Protein AF-A0A803MTD1-F1 (afdb_monomer_lite)

Secondary structure (DSSP, 8-state):
-HHHH-HHHHHHHHHHHHHHHTTT--EEEEE----SS-TTS-----HHHH-EEEES-------TT-EEE-S--S------TT-TTHHHHH-TTT-TT------TTPBPP--S-TT-S--B--HHHHHHHHTS--TTS--HHHHTTHHHHHHHHHHHHHHHHHHHHHHHHTGGG-EEEEHHHHHHS-TT---TT-SPPP-PPPTTSTTSHHHHHHHHHHHHHSS-----HHHHHHHHHT--S---SSEEEEE---STT--EEEE-TTS-HHHHHT-TTTT--HHHHHHHHHHH-HHHHTS-TTTHHHHEEEE-SSS-EEEE-SSS-EEEEEPP--GGGTHHHHHHHHTTT--S-SSHHHHTEETTEEPSSHHHHHHHTTSS--TT-TT--S-S-HHHHHHHHHHHHSTTHHHHHHHHHT-TT----HHHHHHHHHHHHHHHHHHTT--GGGSTTSPPPPTTTS-----HHHHHTT---HHHHHHHHHHHHTT--HHHHHHHHHHHHHHHTT----------TTSSHHHHHHHHHHHHHHH-

Foldseek 3Di:
DLCVQALVSVQVVVQVVCCVVPVNQKKKKKADQDDPDDLVPPDRPDNVNGIDIDGDDDDPPDDVAIDMDIDCPVDDDDHDCQGQQNCCVVCVQLVVNSGGQHHPPAFDDDDPPPDDPDGHDALLNRVLVLCDDDPPDDCSLVPVVVNVLVCLVSSLVVNVVVVVVCCVVQVQQWDKFFQVVLVPPDPPPQAPPPPDDDPDDPLVPPPDPVVVVVVVVVVVVVVVPDDGSVNSSCVSNPHDPDDDVVAEDEADDDDVSGDMFTGHNPDGSVVSNVDDCPCQHPVSQLLVVLVPDPVSQADFQQQLQQQWDFDPPDDTHIDGDPDGGYGYDYDDDFLVVPLVNLLSVLSLPHGSHNDPQSSLQDPNDGDPGSVVSCVVVVQDDDDPPPPDRDSLCVQVVCVSCLCVLLVCVQVVVCVVVVPPPDDDDPVRSSLLSLLVVQVVQVVVVHGCVVRPPHDHHDPVNNPDDDDVVVVVVQPDDLVVLVVVLVVLLVVDDPVLVVVLCVVVVCVVVVVDDDDDDDDDPPPCSVSSVSNNSSVVNNVD

pLDDT: mean 71.79, std 15.43, range [35.31, 95.94]

Organism: Chenopodium quinoa (NCBI:txid63459)

Sequence (540 aa):
MFDEYNPLAQAFRVARNRFESNNQEAVKLRLIGGRETDGRTYNLPTASEVAALIIGDVGSSVGESDIIVETKSGQLQRLNELHPSYLPLQYPLLFPYGEDGYRLGIQLRDSTSINRKRKKLTMREFFAFRIHEREDEVFTILWSRKLFQQLCVDGFTMIESERMCYIRTHQKQLRVDKYKNLKEVPRQNTNSSSTGKPMILPSSFTGCARYNAETYKDAMAICKWYISPCEAVWRILGYDIHYRTPSVERLSFHLPDEQSIVFEDDEPLEDVMNKSGINSSIFLKWIDCNKKSHKARNLTYCEFPTEFVWHKKGRKEWRERDQRYSIGRIYYVSPGSGELYYLSSLLNIVKGPTCYEDIRTVNGVLYSAFKEACYALGLLEDDKEYIDGSMSRPEFVYEQIWKFLADDVLFRQRSILQITDLMLSEEQLKDHTLALIENLLQSNGRSLSQFPPMPLPDHDLVSHGLNKLIQGELCYDRTSMDLEHKRLSSCLTDEQKGVYDEIMNALAGDEGGVFFLYGYGGTGKTFMWKTLSAAIRSQG

InterPro domains:
  IPR010285 DNA helicase Pif1-like, DEAD-box helicase domain [PF05970] (491-539)
  IPR025476 Helitron helicase-like domain [PF14214] (126-226)
  IPR027417 P-loop containing nucleoside triphosphate hydrolase [G3DSA:3.40.50.300] (469-540)
  IPR027417 P-loop containing nucleoside triphosphate hydrolase [SSF52540] (488-539)

Radius of gyration: 32.26 Å; chains: 1; bounding box: 73×72×80 Å

Structure (mmCIF, N/CA/C/O backbone):
data_AF-A0A803MTD1-F1
#
_entry.id   AF-A0A803MTD1-F1
#
loop_
_atom_site.group_PDB
_atom_site.id
_atom_site.type_symbol
_atom_site.label_atom_id
_atom_site.label_alt_id
_atom_site.label_comp_id
_atom_site.label_asym_id
_atom_site.label_entity_id
_atom_site.label_seq_id
_atom_site.pdbx_PDB_ins_code
_atom_site.Cartn_x
_atom_site.Cartn_y
_atom_site.Cartn_z
_atom_site.occupancy
_atom_site.B_iso_or_equiv
_atom_site.auth_seq_id
_atom_site.auth_comp_id
_atom_site.auth_asym_id
_atom_site.auth_atom_id
_atom_site.pdbx_PDB_model_num
ATOM 1 N N . MET A 1 1 ? 34.455 -12.132 -30.385 1.00 68.12 1 MET A N 1
ATOM 2 C CA . MET A 1 1 ? 33.932 -12.114 -28.998 1.00 68.12 1 MET A CA 1
ATOM 3 C C . MET A 1 1 ? 32.690 -12.990 -28.851 1.00 68.12 1 MET A C 1
ATOM 5 O O . MET A 1 1 ? 32.849 -14.085 -28.344 1.00 68.12 1 MET A O 1
ATOM 9 N N . PHE A 1 2 ? 31.495 -12.599 -29.317 1.00 71.69 2 PHE A N 1
ATOM 10 C CA . PHE A 1 2 ? 30.289 -13.445 -29.179 1.00 71.69 2 PHE A CA 1
ATOM 11 C C . PHE A 1 2 ? 30.435 -14.831 -29.817 1.00 71.69 2 PHE A C 1
ATOM 13 O O . PHE A 1 2 ? 30.046 -15.837 -29.244 1.00 71.69 2 PHE A O 1
ATOM 20 N N . ASP A 1 3 ? 31.043 -14.885 -30.994 1.00 73.31 3 ASP A N 1
ATOM 21 C CA . ASP A 1 3 ? 31.207 -16.108 -31.790 1.00 73.31 3 ASP A CA 1
ATOM 22 C C . ASP A 1 3 ? 32.137 -17.113 -31.121 1.00 73.31 3 ASP A C 1
ATOM 24 O O . ASP A 1 3 ? 32.002 -18.319 -31.297 1.00 73.31 3 ASP A O 1
ATOM 28 N N . GLU A 1 4 ? 33.057 -16.590 -30.327 1.00 76.0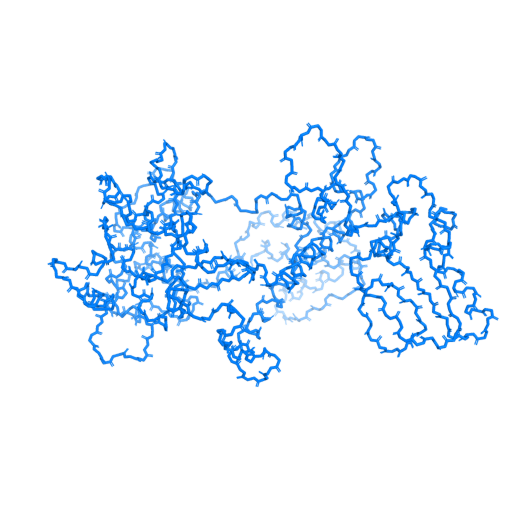6 4 GLU A N 1
ATOM 29 C CA . GLU A 1 4 ? 34.144 -17.334 -29.719 1.00 76.06 4 GLU A CA 1
ATOM 30 C C . GLU A 1 4 ? 33.811 -17.731 -28.281 1.00 76.06 4 GLU A C 1
ATOM 32 O O . GLU A 1 4 ? 34.096 -18.853 -27.875 1.00 76.06 4 GLU A O 1
ATOM 37 N N . TYR A 1 5 ? 33.144 -16.844 -27.536 1.00 77.38 5 TYR A N 1
ATOM 38 C CA . TYR A 1 5 ? 32.970 -16.990 -26.093 1.00 77.38 5 TYR A CA 1
ATOM 39 C C . TYR A 1 5 ? 31.523 -17.110 -25.620 1.00 77.38 5 TYR A C 1
ATOM 41 O O . TYR A 1 5 ? 31.329 -17.389 -24.444 1.00 77.38 5 TYR A O 1
ATOM 49 N N . ASN A 1 6 ? 30.511 -16.882 -26.468 1.00 78.50 6 ASN A N 1
ATOM 50 C CA . ASN A 1 6 ? 29.106 -16.976 -26.064 1.00 78.50 6 ASN A CA 1
ATOM 51 C C . ASN A 1 6 ? 28.490 -18.307 -26.542 1.00 78.50 6 ASN A C 1
ATOM 53 O O . ASN A 1 6 ? 28.180 -18.445 -27.733 1.00 78.50 6 ASN A O 1
ATOM 57 N N . PRO A 1 7 ? 28.247 -19.276 -25.640 1.00 74.88 7 PRO A N 1
ATOM 58 C CA . PRO A 1 7 ? 27.729 -20.593 -26.014 1.00 74.88 7 PRO A CA 1
ATOM 59 C C . PRO A 1 7 ? 26.317 -20.537 -26.604 1.00 74.88 7 PRO A C 1
ATOM 61 O O . PRO A 1 7 ? 25.979 -21.332 -27.480 1.00 74.88 7 PRO A O 1
ATOM 64 N N . LEU A 1 8 ? 25.497 -19.567 -26.180 1.00 76.25 8 LEU A N 1
ATOM 65 C CA . LEU A 1 8 ? 24.161 -19.362 -26.741 1.00 76.25 8 LEU A CA 1
ATOM 66 C C . LEU A 1 8 ? 24.279 -18.908 -28.199 1.00 76.25 8 LEU A C 1
ATOM 68 O O . LEU A 1 8 ? 23.670 -19.513 -29.078 1.00 76.25 8 LEU A O 1
ATOM 72 N N . ALA A 1 9 ? 25.119 -17.909 -28.487 1.00 80.75 9 ALA A N 1
ATOM 73 C CA . ALA A 1 9 ? 25.339 -17.435 -29.855 1.00 80.75 9 ALA A CA 1
ATOM 74 C C . ALA A 1 9 ? 25.852 -18.552 -30.781 1.00 80.75 9 ALA A C 1
ATOM 76 O O . ALA A 1 9 ? 25.425 -18.649 -31.935 1.00 80.7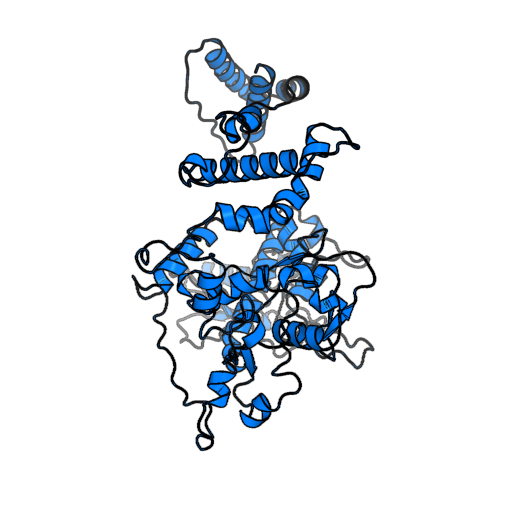5 9 ALA A O 1
ATOM 77 N N . GLN A 1 10 ? 26.731 -19.421 -30.276 1.00 79.12 10 GLN A N 1
ATOM 78 C CA . GLN A 1 10 ? 27.192 -20.609 -30.999 1.00 79.12 10 GLN A CA 1
ATOM 79 C C . GLN A 1 10 ? 26.035 -21.578 -31.286 1.00 79.12 10 GLN A C 1
ATOM 81 O O . GLN A 1 10 ? 25.854 -21.978 -32.437 1.00 79.12 10 GLN A O 1
ATOM 86 N N . ALA A 1 11 ? 25.198 -21.889 -30.291 1.00 75.25 11 ALA A N 1
ATOM 87 C CA . ALA A 1 11 ? 24.046 -22.779 -30.449 1.00 75.25 11 ALA A CA 1
ATOM 88 C C . ALA A 1 11 ? 23.030 -22.265 -31.489 1.00 75.25 11 ALA A C 1
ATOM 90 O O . ALA A 1 11 ? 22.610 -23.022 -32.368 1.00 75.25 11 ALA A O 1
ATOM 91 N N . PHE A 1 12 ? 22.691 -20.970 -31.462 1.00 77.44 12 PHE A N 1
ATOM 92 C CA . PHE A 1 12 ? 21.796 -20.361 -32.457 1.00 77.44 12 PHE A CA 1
ATOM 93 C C . PHE A 1 12 ? 22.367 -20.421 -33.875 1.00 77.44 12 PHE A C 1
ATOM 95 O O . PHE A 1 12 ? 21.630 -20.671 -34.829 1.00 77.44 12 PHE A O 1
ATOM 102 N N . ARG A 1 13 ? 23.680 -20.230 -34.037 1.00 80.56 13 ARG A N 1
ATOM 103 C CA . ARG A 1 13 ? 24.324 -20.338 -35.353 1.00 80.56 13 ARG A CA 1
ATOM 104 C C . ARG A 1 13 ? 24.353 -21.761 -35.875 1.00 80.56 13 ARG A C 1
ATOM 106 O O . ARG A 1 13 ? 24.123 -21.956 -37.063 1.00 80.56 13 ARG A O 1
ATOM 113 N N . VAL A 1 14 ? 24.594 -22.743 -35.011 1.00 77.44 14 VAL A N 1
ATOM 114 C CA . VAL A 1 14 ? 24.509 -24.161 -35.387 1.00 77.44 14 VAL A CA 1
ATOM 115 C C . VAL A 1 14 ? 23.093 -24.499 -35.853 1.00 77.44 14 VAL A C 1
ATOM 117 O O . VAL A 1 14 ? 22.938 -25.132 -36.897 1.00 77.44 14 VAL A O 1
ATOM 120 N N . ALA A 1 15 ? 22.068 -24.028 -35.135 1.00 73.25 15 ALA A N 1
ATOM 121 C CA . ALA A 1 15 ? 20.674 -24.209 -35.532 1.00 73.25 15 ALA A CA 1
ATOM 122 C C . ALA A 1 15 ? 20.370 -23.548 -36.888 1.00 73.25 15 ALA A C 1
ATOM 124 O O . ALA A 1 15 ? 19.813 -24.202 -37.767 1.00 73.25 15 ALA A O 1
ATOM 125 N N . ARG A 1 16 ? 20.806 -22.296 -37.098 1.00 79.31 16 ARG A N 1
ATOM 126 C CA . ARG A 1 16 ? 20.662 -21.583 -38.379 1.00 79.31 16 ARG A CA 1
ATOM 127 C C . ARG A 1 16 ? 21.339 -22.329 -39.528 1.00 79.31 16 ARG A C 1
ATOM 129 O O . ARG A 1 16 ? 20.699 -22.588 -40.537 1.00 79.31 16 ARG A O 1
ATOM 136 N N . ASN A 1 17 ? 22.611 -22.693 -39.371 1.00 80.81 17 ASN A N 1
ATOM 137 C CA . ASN A 1 17 ? 23.376 -23.351 -40.431 1.00 80.81 17 ASN A CA 1
ATOM 138 C C . ASN A 1 17 ? 22.745 -24.699 -40.820 1.00 80.81 17 ASN A C 1
ATOM 140 O O . ASN A 1 17 ? 22.736 -25.046 -41.995 1.00 80.81 17 ASN A O 1
ATOM 144 N N . ARG A 1 18 ? 22.187 -25.444 -39.852 1.00 73.25 18 ARG A N 1
ATOM 145 C CA . ARG A 1 18 ? 21.459 -26.695 -40.126 1.00 73.25 18 ARG A CA 1
ATOM 146 C C . ARG A 1 18 ? 20.112 -26.469 -40.803 1.00 73.25 18 ARG A C 1
ATOM 148 O O . ARG A 1 18 ? 19.745 -27.242 -41.679 1.00 73.25 18 ARG A O 1
ATOM 155 N N . PHE A 1 19 ? 19.395 -25.416 -40.420 1.00 75.31 19 PHE A N 1
ATOM 156 C CA . PHE A 1 19 ? 18.160 -25.021 -41.094 1.00 75.31 19 PHE A CA 1
ATOM 157 C C . PHE A 1 19 ? 18.416 -24.655 -42.567 1.00 75.31 19 PHE A C 1
ATOM 159 O O . PHE A 1 19 ? 17.667 -25.067 -43.450 1.00 75.31 19 PHE A O 1
ATOM 166 N N . GLU A 1 20 ? 19.512 -23.942 -42.840 1.00 79.00 20 GLU A N 1
ATOM 167 C CA . GLU A 1 20 ? 19.938 -23.579 -44.197 1.00 79.00 20 GLU A CA 1
ATOM 168 C C . GLU A 1 20 ? 20.443 -24.788 -45.006 1.00 79.00 20 GLU A C 1
ATOM 170 O O . GLU A 1 20 ? 20.208 -24.844 -46.211 1.00 79.00 20 GLU A O 1
ATOM 175 N N . SER A 1 21 ? 21.098 -25.771 -44.372 1.00 77.50 21 SER A N 1
ATOM 176 C CA . SER A 1 21 ? 21.647 -26.946 -45.067 1.00 77.50 21 SER A CA 1
ATOM 177 C C . SER A 1 21 ? 20.629 -28.059 -45.348 1.00 77.50 21 SER A C 1
ATOM 179 O O . SER A 1 21 ? 20.794 -28.782 -46.326 1.00 77.50 21 SER A O 1
ATOM 181 N N . ASN A 1 22 ? 19.592 -28.219 -44.515 1.00 68.38 22 ASN A N 1
ATOM 182 C CA . ASN A 1 22 ? 18.616 -29.319 -44.602 1.00 68.38 22 ASN A CA 1
ATOM 183 C C . ASN A 1 22 ? 17.267 -28.883 -45.205 1.00 68.38 22 ASN A C 1
ATOM 185 O O . ASN A 1 22 ? 16.217 -29.165 -44.634 1.00 68.38 22 ASN A O 1
ATOM 189 N N . ASN A 1 23 ? 17.262 -28.182 -46.345 1.00 68.25 23 ASN A N 1
ATOM 190 C CA . ASN A 1 23 ? 16.028 -27.828 -47.075 1.00 68.25 23 ASN A CA 1
ATOM 191 C C . ASN A 1 23 ? 14.929 -27.150 -46.219 1.00 68.25 23 ASN A C 1
ATOM 193 O O . ASN A 1 23 ? 13.744 -27.312 -46.501 1.00 68.25 23 ASN A O 1
ATOM 197 N N . GLN A 1 24 ? 15.299 -26.372 -45.193 1.00 66.44 24 GLN A N 1
ATOM 198 C CA . GLN A 1 24 ? 14.348 -25.710 -44.286 1.00 66.44 24 GLN A CA 1
ATOM 199 C C . GLN A 1 24 ? 13.440 -26.670 -43.493 1.00 66.44 24 GLN A C 1
ATOM 201 O O . GLN A 1 24 ? 12.340 -26.286 -43.086 1.00 66.44 24 GLN A O 1
ATOM 206 N N . GLU A 1 25 ? 13.883 -27.906 -43.237 1.00 66.62 25 GLU A N 1
ATOM 207 C CA . GLU A 1 25 ? 13.192 -28.792 -42.296 1.00 66.62 25 GLU A CA 1
ATOM 208 C C . GLU A 1 25 ? 13.029 -28.128 -40.919 1.00 66.62 25 GLU A C 1
ATOM 210 O O . GLU A 1 25 ? 13.860 -27.330 -40.477 1.00 66.62 25 GLU A O 1
ATOM 215 N N . ALA A 1 26 ? 11.935 -28.456 -40.228 1.00 65.88 26 ALA A N 1
ATOM 216 C CA . ALA A 1 26 ? 11.631 -27.881 -38.926 1.00 65.88 26 ALA A CA 1
ATOM 217 C C . ALA A 1 26 ? 12.698 -28.278 -37.891 1.00 65.88 26 ALA A C 1
ATOM 219 O O . ALA A 1 26 ? 12.833 -29.444 -37.518 1.00 65.88 26 ALA A O 1
ATOM 220 N N . VAL A 1 27 ? 13.450 -27.283 -37.415 1.00 64.75 27 VAL A N 1
ATOM 221 C CA . VAL A 1 27 ? 14.479 -27.441 -36.384 1.00 64.75 27 VAL A CA 1
ATOM 222 C C . VAL A 1 27 ? 13.951 -26.913 -35.055 1.00 64.75 27 VAL A C 1
ATOM 224 O O . VAL A 1 27 ? 13.419 -25.802 -34.991 1.00 64.75 27 VAL A O 1
ATOM 227 N N . LYS A 1 28 ? 14.148 -27.690 -33.983 1.00 67.19 28 LYS A N 1
ATOM 228 C CA . LYS A 1 28 ? 13.815 -27.297 -32.611 1.00 67.19 28 LYS A CA 1
ATOM 229 C C . LYS A 1 28 ? 15.079 -27.226 -31.754 1.00 67.19 28 LYS A C 1
ATOM 231 O O . LYS A 1 28 ? 15.766 -28.231 -31.578 1.00 67.19 28 LYS A O 1
ATOM 236 N N . LEU A 1 29 ? 15.387 -26.045 -31.220 1.00 69.12 29 LEU A N 1
ATOM 237 C CA . LEU A 1 29 ? 16.454 -25.819 -30.241 1.00 69.12 29 LEU A CA 1
ATOM 238 C C . LEU A 1 29 ? 15.829 -25.751 -28.846 1.00 69.12 29 LEU A C 1
ATOM 240 O O . LEU A 1 29 ? 14.989 -24.893 -28.598 1.00 69.12 29 LEU A O 1
ATOM 244 N N . ARG A 1 30 ? 16.234 -26.633 -27.936 1.00 67.12 30 ARG A N 1
ATOM 245 C CA . ARG A 1 30 ? 15.752 -26.670 -26.548 1.00 67.12 30 ARG A CA 1
ATOM 246 C C . ARG A 1 30 ? 16.892 -26.316 -25.601 1.00 67.12 30 ARG A C 1
ATOM 248 O O . ARG A 1 30 ? 17.845 -27.082 -25.512 1.00 67.12 30 ARG A O 1
ATOM 255 N N . LEU A 1 31 ? 16.792 -25.192 -24.897 1.00 67.69 31 LEU A N 1
ATOM 256 C CA . LEU A 1 31 ? 17.699 -24.834 -23.804 1.00 67.69 31 LEU A CA 1
ATOM 257 C C . LEU A 1 31 ? 17.185 -25.452 -22.505 1.00 67.69 31 LEU A C 1
ATOM 259 O O . LEU A 1 31 ? 16.014 -25.272 -22.172 1.00 67.69 31 LEU A O 1
ATOM 263 N N . ILE A 1 32 ? 18.051 -26.188 -21.810 1.00 62.50 32 ILE A N 1
ATOM 264 C CA . ILE A 1 32 ? 17.690 -26.974 -20.626 1.00 62.50 32 ILE A CA 1
ATOM 265 C C . ILE A 1 32 ? 17.822 -26.101 -19.370 1.00 62.50 32 ILE A C 1
ATOM 267 O O . ILE A 1 32 ? 18.912 -25.605 -19.070 1.00 62.50 32 ILE A O 1
ATOM 271 N N . GLY A 1 33 ? 16.734 -25.931 -18.613 1.00 55.84 33 GLY A N 1
ATOM 272 C CA . GLY A 1 33 ? 16.734 -25.071 -17.418 1.00 55.84 33 GLY A CA 1
ATOM 273 C C . GLY A 1 33 ? 17.204 -25.737 -16.126 1.00 55.84 33 GLY A C 1
ATOM 274 O O . GLY A 1 33 ? 17.637 -25.048 -15.199 1.00 55.84 33 GLY A O 1
ATOM 275 N N . GLY A 1 34 ? 17.130 -27.068 -16.039 1.00 56.34 34 GLY A N 1
ATOM 276 C CA . GLY A 1 34 ? 17.612 -27.843 -14.894 1.00 56.34 34 GLY A CA 1
ATOM 277 C C . GLY A 1 34 ? 19.052 -28.306 -15.101 1.00 56.34 34 GLY A C 1
ATOM 278 O O . GLY A 1 34 ? 19.303 -29.117 -15.985 1.00 56.34 34 GLY A O 1
ATOM 279 N N . ARG A 1 35 ? 19.995 -27.831 -14.278 1.00 57.72 35 ARG A N 1
ATOM 280 C CA . ARG A 1 35 ? 21.365 -28.372 -14.239 1.00 57.72 35 ARG A CA 1
ATOM 281 C C . ARG A 1 35 ? 21.584 -29.146 -12.942 1.00 57.72 35 ARG A C 1
ATOM 283 O O . ARG A 1 35 ? 21.273 -28.632 -11.870 1.00 57.72 35 ARG A O 1
ATOM 290 N N . GLU A 1 36 ? 22.150 -30.348 -13.041 1.00 49.72 36 GLU A N 1
ATOM 291 C CA . GLU A 1 36 ? 22.593 -31.139 -11.879 1.00 49.72 36 GLU A CA 1
ATOM 292 C C . GLU A 1 36 ? 23.895 -30.584 -11.261 1.00 49.72 36 GLU A C 1
ATOM 294 O O . GLU A 1 36 ? 24.231 -30.897 -10.120 1.00 49.72 36 GLU A O 1
ATOM 299 N N . THR A 1 37 ? 24.607 -29.708 -11.982 1.00 49.44 37 THR A N 1
ATOM 300 C CA . THR A 1 37 ? 25.905 -29.129 -11.603 1.00 49.44 37 THR A CA 1
ATOM 301 C C . THR A 1 37 ? 25.802 -27.656 -11.155 1.00 49.44 37 THR A C 1
ATOM 303 O O . THR A 1 37 ? 25.014 -26.846 -11.667 1.00 49.44 37 THR A O 1
ATOM 306 N N . ASP A 1 38 ? 26.606 -27.267 -10.155 1.00 51.25 38 ASP A N 1
ATOM 307 C CA . ASP A 1 38 ? 26.637 -25.894 -9.635 1.00 51.25 38 ASP A CA 1
ATOM 308 C C . ASP A 1 38 ? 27.452 -24.954 -10.548 1.00 51.25 38 ASP A C 1
ATOM 310 O O . ASP A 1 38 ? 28.676 -24.880 -10.447 1.00 51.25 38 ASP A O 1
ATOM 314 N N . GLY A 1 39 ? 26.763 -24.171 -11.388 1.00 50.06 39 GLY A N 1
ATOM 315 C CA . GLY A 1 39 ? 27.343 -23.137 -12.266 1.00 50.06 39 GLY A CA 1
ATOM 316 C C . GLY A 1 39 ? 28.092 -21.976 -11.586 1.00 50.06 39 GLY A C 1
ATOM 317 O O . GLY A 1 39 ? 28.437 -21.007 -12.250 1.00 50.06 39 GLY A O 1
ATOM 318 N N . ARG A 1 40 ? 28.325 -22.028 -10.267 1.00 49.75 40 ARG A N 1
ATOM 319 C CA . ARG A 1 40 ? 29.235 -21.120 -9.538 1.00 49.75 40 ARG A CA 1
ATOM 320 C C . ARG A 1 40 ? 30.689 -21.556 -9.552 1.00 49.75 40 ARG A C 1
ATOM 322 O O . ARG A 1 40 ? 31.568 -20.758 -9.238 1.00 49.75 40 ARG A O 1
ATOM 329 N N . THR A 1 41 ? 30.936 -22.826 -9.842 1.00 40.97 41 THR A N 1
ATOM 330 C CA . THR A 1 41 ? 32.284 -23.261 -10.193 1.00 40.97 41 THR A CA 1
ATOM 331 C C . THR A 1 41 ? 32.587 -22.702 -11.578 1.00 40.97 41 THR A C 1
ATOM 333 O O . THR A 1 41 ? 31.694 -22.694 -12.421 1.00 40.97 41 THR A O 1
ATOM 336 N N . TYR A 1 42 ? 33.793 -22.155 -11.778 1.00 40.00 42 TYR A N 1
ATOM 337 C CA . TYR A 1 42 ? 34.291 -21.598 -13.046 1.00 40.00 42 TYR A CA 1
ATOM 338 C C . TYR A 1 42 ? 34.371 -22.683 -14.136 1.00 40.00 42 TYR A C 1
ATOM 340 O O . TYR A 1 42 ? 35.443 -23.025 -14.628 1.00 40.00 42 TYR A O 1
ATOM 348 N N . ASN A 1 43 ? 33.234 -23.256 -14.498 1.00 39.69 43 ASN A N 1
ATOM 349 C CA . ASN A 1 43 ? 33.103 -24.204 -15.576 1.00 39.69 43 ASN A CA 1
ATOM 350 C C . ASN A 1 43 ? 32.646 -23.393 -16.782 1.00 39.69 43 ASN A C 1
ATOM 352 O O . ASN A 1 43 ? 31.587 -22.765 -16.759 1.00 39.69 43 ASN A O 1
ATOM 356 N N . LEU A 1 44 ? 33.465 -23.387 -17.833 1.00 39.19 44 LEU A N 1
ATOM 357 C CA . LEU A 1 44 ? 33.010 -22.984 -19.158 1.00 39.19 44 LEU A CA 1
ATOM 358 C C . LEU A 1 44 ? 31.742 -23.795 -19.475 1.00 39.19 44 LEU A C 1
ATOM 360 O O . LEU A 1 44 ? 31.783 -25.019 -19.309 1.00 39.19 44 LEU A O 1
ATOM 364 N N . PRO A 1 45 ? 30.629 -23.168 -19.903 1.00 40.44 45 PRO A N 1
ATOM 365 C CA . PRO A 1 45 ? 29.438 -23.918 -20.273 1.00 40.44 45 PRO A CA 1
ATOM 366 C C . PRO A 1 45 ? 29.825 -24.890 -21.385 1.00 40.44 45 PRO A C 1
ATOM 368 O O . PRO A 1 45 ? 30.244 -24.471 -22.466 1.00 40.44 45 PRO A O 1
ATOM 371 N N . THR A 1 46 ? 29.757 -26.194 -21.124 1.00 43.16 46 THR A N 1
ATOM 372 C CA . THR A 1 46 ? 30.036 -27.181 -22.168 1.00 43.16 46 THR A CA 1
ATOM 373 C C . THR A 1 46 ? 28.847 -27.163 -23.120 1.00 43.16 46 THR A C 1
ATOM 375 O O . THR A 1 46 ? 27.698 -27.209 -22.688 1.00 43.16 46 THR A O 1
ATOM 378 N N . ALA A 1 47 ? 29.100 -27.054 -24.427 1.00 40.91 47 ALA A N 1
ATOM 379 C CA . ALA A 1 47 ? 28.056 -26.853 -25.441 1.00 40.91 47 ALA A CA 1
ATOM 380 C C . ALA A 1 47 ? 26.924 -27.906 -25.397 1.00 40.91 47 ALA A C 1
ATOM 382 O O . ALA A 1 47 ? 25.805 -27.625 -25.819 1.00 40.91 47 ALA A O 1
ATOM 383 N N . SER A 1 48 ? 27.199 -29.091 -24.843 1.00 42.69 48 SER A N 1
ATOM 384 C CA . SER A 1 48 ? 26.240 -30.175 -24.608 1.00 42.69 48 SER A CA 1
ATOM 385 C C . SER A 1 48 ? 25.209 -29.902 -23.504 1.00 42.69 48 SER A C 1
ATOM 387 O O . SER A 1 48 ? 24.147 -30.513 -23.522 1.00 42.69 48 SER A O 1
ATOM 389 N N . GLU A 1 49 ? 25.491 -29.007 -22.555 1.00 49.31 49 GLU A N 1
ATOM 390 C CA . GLU A 1 49 ? 24.605 -28.697 -21.417 1.00 49.31 49 GLU A CA 1
ATOM 391 C C . GLU A 1 49 ? 23.633 -27.544 -21.712 1.00 49.31 49 GLU A C 1
ATOM 393 O O . GLU A 1 49 ? 22.652 -27.347 -20.997 1.00 49.31 49 GLU A O 1
ATOM 398 N N . VAL A 1 50 ? 23.914 -26.754 -22.754 1.00 48.97 50 VAL A N 1
ATOM 399 C CA . VAL A 1 50 ? 23.214 -25.492 -23.026 1.00 48.97 50 VAL A CA 1
ATOM 400 C C . VAL A 1 50 ? 22.033 -25.687 -23.971 1.00 48.97 50 VAL A C 1
ATOM 402 O O . VAL A 1 50 ? 21.025 -25.005 -23.803 1.00 48.97 50 VAL A O 1
ATOM 405 N N . ALA A 1 51 ? 22.123 -26.598 -24.946 1.00 52.41 51 ALA A N 1
ATOM 406 C CA . ALA A 1 51 ? 21.065 -26.772 -25.934 1.00 52.41 51 ALA A CA 1
ATOM 407 C C . ALA A 1 51 ? 21.013 -28.176 -26.561 1.00 52.41 51 ALA A C 1
ATOM 409 O O . ALA A 1 51 ? 22.023 -28.688 -27.040 1.00 52.41 51 ALA A O 1
ATOM 410 N N . ALA A 1 52 ? 19.816 -28.759 -26.657 1.00 54.09 52 ALA A N 1
ATOM 411 C CA . ALA A 1 52 ? 19.542 -29.940 -27.471 1.00 54.09 52 ALA A CA 1
ATOM 412 C C . ALA A 1 52 ? 18.895 -29.525 -28.803 1.00 54.09 52 ALA A C 1
ATOM 414 O O . ALA A 1 52 ? 17.910 -28.783 -28.812 1.00 54.09 52 ALA A O 1
ATOM 415 N N . LEU A 1 53 ? 19.435 -30.008 -29.928 1.00 49.91 53 LEU A N 1
ATOM 416 C CA . LEU A 1 53 ? 18.840 -29.831 -31.255 1.00 49.91 53 LEU A CA 1
ATOM 417 C C . LEU A 1 53 ? 18.073 -31.096 -31.648 1.00 49.91 53 LEU A C 1
ATOM 419 O O . LEU A 1 53 ? 18.677 -32.163 -31.759 1.00 49.91 53 LEU A O 1
ATOM 423 N N . ILE A 1 54 ? 16.767 -30.977 -31.875 1.00 56.81 54 ILE A N 1
ATOM 424 C CA . ILE A 1 54 ? 15.882 -32.102 -32.207 1.00 56.81 54 ILE A CA 1
ATOM 425 C C . ILE A 1 54 ? 15.358 -31.919 -33.638 1.00 56.81 54 ILE A C 1
ATOM 427 O O . ILE A 1 54 ? 14.929 -30.823 -34.004 1.00 56.81 54 ILE A O 1
ATOM 431 N N . ILE A 1 55 ? 15.412 -32.991 -34.436 1.00 46.09 55 ILE A N 1
ATOM 432 C CA . ILE A 1 55 ? 14.854 -33.079 -35.794 1.00 46.09 55 ILE A CA 1
ATOM 433 C C . ILE A 1 55 ? 13.640 -34.018 -35.716 1.00 46.09 55 ILE A C 1
ATOM 435 O O . ILE A 1 55 ? 13.800 -35.176 -35.333 1.00 46.09 55 ILE A O 1
ATOM 439 N N . GLY A 1 56 ? 12.443 -33.525 -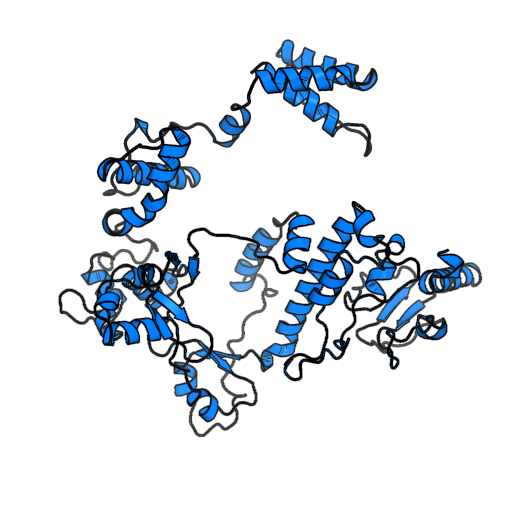36.050 1.00 48.84 56 GLY A N 1
ATOM 440 C CA . GLY A 1 56 ? 11.189 -34.295 -36.010 1.00 48.84 56 GLY A CA 1
ATOM 441 C C . GLY A 1 56 ? 10.288 -34.027 -34.793 1.00 48.84 56 GLY A C 1
ATOM 442 O O . GLY A 1 56 ? 10.662 -33.321 -33.855 1.00 48.84 56 GLY A O 1
ATOM 443 N N . ASP A 1 57 ? 9.071 -34.578 -34.840 1.00 42.34 57 ASP A N 1
ATOM 444 C CA . ASP A 1 57 ? 8.016 -34.345 -33.849 1.00 42.34 57 ASP A CA 1
ATOM 445 C C . ASP A 1 57 ? 8.185 -35.294 -32.652 1.00 42.34 57 ASP A C 1
ATOM 447 O O . ASP A 1 57 ? 7.948 -36.501 -32.737 1.00 42.34 57 ASP A O 1
ATOM 451 N N . VAL A 1 58 ? 8.664 -34.754 -31.532 1.00 41.00 58 VAL A N 1
ATOM 452 C CA . VAL A 1 58 ? 8.847 -35.502 -30.284 1.00 41.00 58 VAL A CA 1
ATOM 453 C C . VAL A 1 58 ? 7.782 -35.046 -29.299 1.00 41.00 58 VAL A C 1
ATOM 455 O O . VAL A 1 58 ? 7.709 -33.867 -28.948 1.00 41.00 58 VAL A O 1
ATOM 458 N N . GLY A 1 59 ? 6.970 -36.013 -28.864 1.00 43.53 59 GLY A N 1
ATOM 459 C CA . GLY A 1 59 ? 5.861 -35.833 -27.937 1.00 43.53 59 GLY A CA 1
ATOM 460 C C . GLY A 1 59 ? 6.213 -35.015 -26.693 1.00 43.53 59 GLY A C 1
ATOM 461 O O . GLY A 1 59 ? 7.345 -34.989 -26.210 1.00 43.53 59 GLY A O 1
ATOM 462 N N . SER A 1 60 ? 5.184 -34.348 -26.184 1.00 42.09 60 SER A N 1
ATOM 463 C CA . SER A 1 60 ? 5.149 -33.392 -25.079 1.00 42.09 60 SER A CA 1
ATOM 464 C C . S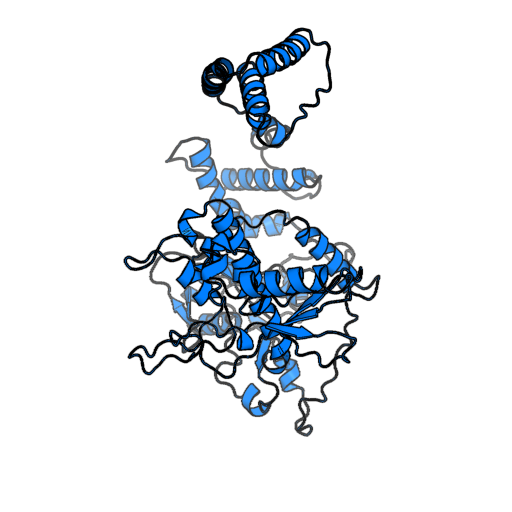ER A 1 60 ? 5.662 -33.938 -23.736 1.00 42.09 60 SER A C 1
ATOM 466 O O . SER A 1 60 ? 4.891 -34.122 -22.798 1.00 42.09 60 SER A O 1
ATOM 468 N N . SER A 1 61 ? 6.973 -34.144 -23.597 1.00 41.22 61 SER A N 1
ATOM 469 C CA . SER A 1 61 ? 7.656 -34.209 -22.298 1.00 41.22 61 SER A CA 1
ATOM 470 C C . SER A 1 61 ? 8.093 -32.797 -21.886 1.00 41.22 61 SER A C 1
ATOM 472 O O . SER A 1 61 ? 9.253 -32.381 -21.992 1.00 41.22 61 SER A O 1
ATOM 474 N N . VAL A 1 62 ? 7.085 -32.023 -21.481 1.00 41.56 62 VAL A N 1
ATOM 475 C CA . VAL A 1 62 ? 7.191 -30.637 -21.016 1.00 41.56 62 VAL A CA 1
ATOM 476 C C . VAL A 1 62 ? 7.805 -30.636 -19.617 1.00 41.56 62 VAL A C 1
ATOM 478 O O . VAL A 1 62 ? 7.134 -30.943 -18.636 1.00 41.56 62 VAL A O 1
ATOM 481 N N . GLY A 1 63 ? 9.089 -30.296 -19.523 1.00 44.75 63 GLY A N 1
ATOM 482 C CA . GLY A 1 63 ? 9.627 -29.710 -18.299 1.00 44.75 63 GLY A CA 1
ATOM 483 C C . GLY A 1 63 ? 9.199 -28.244 -18.256 1.00 44.75 63 GLY A C 1
ATOM 484 O O . GLY A 1 63 ? 9.296 -27.554 -19.268 1.00 44.75 63 GLY A O 1
ATOM 485 N N . GLU A 1 64 ? 8.719 -27.752 -17.114 1.00 51.94 64 GLU A N 1
ATOM 486 C CA . GLU A 1 64 ? 8.168 -26.389 -16.948 1.00 51.94 64 GLU A CA 1
ATOM 487 C C . GLU A 1 64 ? 9.203 -25.249 -17.115 1.00 51.94 64 GLU A C 1
ATOM 489 O O . GLU A 1 64 ? 8.892 -24.070 -16.925 1.00 51.94 64 GLU A O 1
ATOM 494 N N . SER A 1 65 ? 10.443 -25.576 -17.482 1.00 50.53 65 SER A N 1
ATOM 495 C CA . SER A 1 65 ? 11.591 -24.676 -17.382 1.00 50.53 65 SER A CA 1
ATOM 496 C C . SER A 1 65 ? 12.521 -24.743 -18.589 1.00 50.53 65 SER A C 1
ATOM 498 O O . SER A 1 65 ? 13.703 -24.538 -18.397 1.00 50.53 65 SER A O 1
ATOM 500 N N . ASP A 1 66 ? 12.052 -25.016 -19.806 1.00 61.56 66 ASP A N 1
ATOM 501 C CA . ASP A 1 66 ? 12.936 -25.016 -20.983 1.00 61.56 66 ASP A CA 1
ATOM 502 C C . ASP A 1 66 ? 12.569 -23.901 -21.968 1.00 61.56 66 ASP A C 1
ATOM 504 O O . ASP A 1 66 ? 11.391 -23.606 -22.183 1.00 61.56 66 ASP A O 1
ATOM 508 N N . ILE A 1 67 ? 13.579 -23.283 -22.589 1.00 63.62 67 ILE A N 1
ATOM 509 C CA . ILE A 1 67 ? 13.374 -22.329 -23.688 1.00 63.62 67 ILE A CA 1
ATOM 510 C C . ILE A 1 67 ? 13.461 -23.095 -25.001 1.00 63.62 67 ILE A C 1
ATOM 512 O O . ILE A 1 67 ? 14.502 -23.654 -25.338 1.00 63.62 67 ILE A O 1
ATOM 516 N N . ILE A 1 68 ? 12.364 -23.104 -25.748 1.00 66.75 68 ILE A N 1
ATOM 517 C CA . ILE A 1 68 ? 12.261 -23.781 -27.035 1.00 66.75 68 ILE A CA 1
ATOM 518 C C . ILE A 1 68 ? 12.239 -22.729 -28.144 1.00 66.75 68 ILE A C 1
ATOM 520 O O . ILE A 1 68 ? 11.422 -21.814 -28.124 1.00 66.75 68 ILE A O 1
ATOM 524 N N . VAL A 1 69 ? 13.123 -22.876 -29.127 1.00 65.25 69 VAL A N 1
ATOM 525 C CA . VAL A 1 69 ? 13.113 -22.107 -30.375 1.00 65.25 69 VAL A CA 1
ATOM 526 C C . VAL A 1 69 ? 12.740 -23.066 -31.493 1.00 65.25 69 VAL A C 1
ATOM 528 O O . VAL A 1 69 ? 13.432 -24.057 -31.716 1.00 65.25 69 VAL A O 1
ATOM 531 N N . GLU A 1 70 ? 11.645 -22.781 -32.186 1.00 67.44 70 GLU A N 1
ATOM 532 C CA . GLU A 1 70 ? 11.122 -23.595 -33.285 1.00 67.44 70 GLU A CA 1
ATOM 533 C C . GLU A 1 70 ? 10.785 -22.729 -34.506 1.00 67.44 70 GLU A C 1
ATOM 535 O O . GLU A 1 70 ? 10.657 -21.503 -34.414 1.00 67.44 70 GLU A O 1
ATOM 540 N N . THR A 1 71 ? 10.654 -23.360 -35.673 1.00 64.56 71 THR A N 1
ATOM 541 C CA . THR A 1 71 ? 10.164 -22.704 -36.894 1.00 64.56 71 THR A CA 1
ATOM 542 C C . THR A 1 71 ? 8.778 -22.105 -36.655 1.00 64.56 71 THR A C 1
ATOM 544 O O . THR A 1 71 ? 7.940 -22.781 -36.068 1.00 64.56 71 THR A O 1
ATOM 547 N N . LYS A 1 72 ? 8.535 -20.859 -37.107 1.00 63.75 72 LYS A N 1
ATOM 548 C CA . LYS A 1 72 ? 7.316 -20.064 -36.834 1.00 63.75 72 LYS A CA 1
ATOM 549 C C . LYS A 1 72 ? 6.027 -20.894 -36.974 1.00 63.75 72 LYS A C 1
ATOM 551 O O . LYS A 1 72 ? 5.461 -20.981 -38.057 1.00 63.75 72 LYS A O 1
ATOM 556 N N . SER A 1 73 ? 5.538 -21.432 -35.858 1.00 62.91 73 SER A N 1
ATOM 557 C CA . SER A 1 73 ? 4.301 -22.219 -35.771 1.00 62.91 73 SER A CA 1
ATOM 558 C C . SER A 1 73 ? 3.045 -21.338 -35.708 1.00 62.91 73 SER A C 1
ATOM 560 O O . SER A 1 73 ? 1.925 -21.838 -35.730 1.00 62.91 73 SER A O 1
ATOM 562 N N . GLY A 1 74 ? 3.215 -20.009 -35.638 1.00 54.75 74 GLY A N 1
ATOM 563 C CA . GLY A 1 74 ? 2.123 -19.031 -35.572 1.00 54.75 74 GLY A CA 1
ATOM 564 C C . GLY A 1 74 ? 1.424 -18.948 -34.210 1.00 54.75 74 GLY A C 1
ATOM 565 O O . GLY A 1 74 ? 0.532 -18.120 -34.043 1.00 54.75 74 GLY A O 1
ATOM 566 N N . GLN A 1 75 ? 1.830 -19.757 -33.227 1.00 56.56 75 GLN A N 1
ATOM 567 C CA . GLN A 1 75 ? 1.278 -19.750 -31.873 1.00 56.56 75 GLN A CA 1
ATOM 568 C C . GLN A 1 75 ? 2.152 -18.925 -30.919 1.00 56.56 75 GLN A C 1
ATOM 570 O O . GLN A 1 75 ? 3.380 -18.987 -30.962 1.00 56.56 75 GLN A O 1
ATOM 575 N N . LEU A 1 76 ? 1.518 -18.146 -30.037 1.00 48.53 76 LEU A N 1
ATOM 576 C CA . LEU A 1 76 ? 2.212 -17.408 -28.980 1.00 48.53 76 LEU A CA 1
ATOM 577 C C . LEU A 1 76 ? 2.671 -18.383 -27.889 1.00 48.53 76 LEU A C 1
ATOM 579 O O . LEU A 1 76 ? 1.844 -19.017 -27.236 1.00 48.53 76 LEU A O 1
ATOM 583 N N . GLN A 1 77 ? 3.980 -18.474 -27.664 1.00 60.53 77 GLN A N 1
ATOM 584 C CA . GLN A 1 77 ? 4.568 -19.282 -26.596 1.00 60.53 77 GLN A CA 1
ATOM 585 C C . GLN A 1 77 ? 5.093 -18.384 -25.478 1.00 60.53 77 GLN A C 1
ATOM 587 O O . GLN A 1 77 ? 5.735 -17.363 -25.727 1.00 60.53 77 GLN A O 1
ATOM 592 N N . ARG A 1 78 ? 4.810 -18.758 -24.228 1.00 55.41 78 ARG A N 1
ATOM 593 C CA . ARG A 1 78 ? 5.280 -18.023 -23.052 1.00 55.41 78 ARG A CA 1
ATOM 594 C C . ARG A 1 78 ? 6.645 -18.556 -22.628 1.00 55.41 78 ARG A C 1
ATOM 596 O O . ARG A 1 78 ? 6.769 -19.733 -22.309 1.00 55.41 78 ARG A O 1
ATOM 603 N N . LEU A 1 79 ? 7.648 -17.681 -22.589 1.00 64.75 79 LEU A N 1
ATOM 604 C CA . LEU A 1 79 ? 8.967 -18.000 -22.045 1.00 64.75 79 LEU A CA 1
ATOM 605 C C . LEU A 1 79 ? 8.936 -17.942 -20.515 1.00 64.75 79 LEU A C 1
ATOM 607 O O . LEU A 1 79 ? 8.302 -17.061 -19.930 1.00 64.75 79 LEU A O 1
ATOM 611 N N . ASN A 1 80 ? 9.624 -18.878 -19.863 1.00 66.94 80 ASN A N 1
ATOM 612 C CA . ASN A 1 80 ? 9.790 -18.851 -18.416 1.00 66.94 80 ASN A CA 1
ATOM 613 C C . ASN A 1 80 ? 10.874 -17.823 -18.041 1.00 66.94 80 ASN A C 1
ATOM 615 O O . ASN A 1 80 ? 12.061 -18.048 -18.272 1.00 66.94 80 ASN A O 1
ATOM 619 N N . GLU A 1 81 ? 10.461 -16.704 -17.441 1.00 65.94 81 GLU A N 1
ATOM 620 C CA . GLU A 1 81 ? 11.344 -15.632 -16.946 1.00 65.94 81 GLU A CA 1
ATOM 621 C C . GLU A 1 81 ? 12.354 -16.128 -15.890 1.00 65.94 81 GLU A C 1
ATOM 623 O O . GLU A 1 81 ? 13.393 -15.507 -15.684 1.00 65.94 81 GLU A O 1
ATOM 628 N N . LEU A 1 82 ? 12.082 -17.261 -15.227 1.00 68.56 82 LEU A N 1
ATOM 629 C CA . LEU A 1 82 ? 12.955 -17.867 -14.211 1.00 68.56 82 LEU A CA 1
ATOM 630 C C . LEU A 1 82 ? 14.054 -18.763 -14.808 1.00 68.56 82 LEU A C 1
ATOM 632 O O . LEU A 1 82 ? 14.795 -19.403 -14.058 1.00 68.56 82 LEU A O 1
ATOM 636 N N . HIS A 1 83 ? 14.152 -18.843 -16.138 1.00 74.31 83 HIS A N 1
ATOM 637 C CA . HIS A 1 83 ? 15.180 -19.626 -16.812 1.00 74.31 83 HIS A CA 1
ATOM 638 C C . HIS A 1 83 ? 16.565 -18.966 -16.673 1.00 74.31 83 HIS A C 1
ATOM 640 O O . HIS A 1 83 ? 16.692 -17.775 -16.973 1.00 74.31 83 HIS A O 1
ATOM 646 N N . PRO A 1 84 ? 17.638 -19.714 -16.339 1.00 75.38 84 PRO A N 1
ATOM 647 C CA . PRO A 1 84 ? 18.985 -19.149 -16.204 1.00 75.38 84 PRO A CA 1
ATOM 648 C C . PRO A 1 84 ? 19.454 -18.407 -17.464 1.00 75.38 84 PRO A C 1
ATOM 650 O O . PRO A 1 84 ? 20.056 -17.343 -17.379 1.00 75.38 84 PRO A O 1
ATOM 653 N N . SER A 1 85 ? 19.120 -18.915 -18.652 1.00 76.31 85 SER A N 1
ATOM 654 C CA . SER A 1 85 ? 19.484 -18.274 -19.924 1.00 76.31 85 SER A CA 1
ATOM 655 C C . SER A 1 85 ? 18.552 -17.132 -20.356 1.00 76.31 85 SER A C 1
ATOM 657 O O . SER A 1 85 ? 18.804 -16.531 -21.390 1.00 76.31 85 SER A O 1
ATOM 659 N N . TYR A 1 86 ? 17.492 -16.794 -19.611 1.00 81.19 86 TYR A N 1
ATOM 660 C CA . TYR A 1 86 ? 16.554 -15.736 -20.020 1.00 81.19 86 TYR A CA 1
ATOM 661 C C . TYR A 1 86 ? 17.249 -14.372 -20.179 1.00 81.19 86 TYR A C 1
ATOM 663 O O . TYR A 1 86 ? 17.193 -13.754 -21.242 1.00 81.19 86 TYR A O 1
ATOM 671 N N . LEU A 1 87 ? 17.977 -13.932 -19.147 1.00 83.50 87 LEU A N 1
ATOM 672 C CA . LEU A 1 87 ? 18.702 -12.658 -19.157 1.00 83.50 87 LEU A CA 1
ATOM 673 C C . LEU A 1 87 ? 19.795 -12.565 -20.238 1.00 83.50 87 LEU A C 1
ATOM 675 O O . LEU A 1 87 ? 19.800 -11.559 -20.949 1.00 83.50 87 LEU A O 1
ATOM 679 N N . PRO A 1 88 ? 20.691 -13.555 -20.427 1.00 82.56 88 PRO A N 1
ATOM 680 C CA . PRO A 1 88 ? 21.702 -13.476 -21.482 1.00 82.56 88 PRO A CA 1
ATOM 681 C C . PRO A 1 88 ? 21.126 -13.550 -22.904 1.00 82.56 88 PRO A C 1
ATOM 683 O O . PRO A 1 88 ? 21.766 -13.055 -23.829 1.00 82.56 88 PRO A O 1
ATOM 686 N N . LEU A 1 89 ? 19.925 -14.110 -23.096 1.00 79.81 89 LEU A N 1
ATOM 687 C CA . LEU A 1 89 ? 19.225 -14.074 -24.387 1.00 79.81 89 LEU A CA 1
ATOM 688 C C . LEU A 1 89 ? 18.590 -12.714 -24.665 1.00 79.81 89 LEU A C 1
ATOM 690 O O . LEU A 1 89 ? 18.673 -12.221 -25.787 1.00 79.81 89 LEU A O 1
ATOM 694 N N . GLN A 1 90 ? 17.973 -12.111 -23.648 1.00 83.56 90 GLN A N 1
ATOM 695 C CA . GLN A 1 90 ? 17.340 -10.798 -23.758 1.00 83.56 90 GLN A CA 1
ATOM 696 C C . GLN A 1 90 ? 18.379 -9.670 -23.858 1.00 83.56 90 GLN A C 1
ATOM 698 O O . GLN A 1 90 ? 18.179 -8.691 -24.576 1.00 83.56 90 GLN A O 1
ATOM 703 N N . TYR A 1 91 ? 19.517 -9.825 -23.173 1.00 86.94 91 TYR A N 1
ATOM 704 C CA . TYR A 1 91 ? 20.577 -8.824 -23.073 1.00 86.94 91 TYR A CA 1
ATOM 705 C C . TYR A 1 91 ? 21.970 -9.362 -23.458 1.00 86.94 91 TYR A C 1
ATOM 707 O O . TYR A 1 91 ? 22.894 -9.268 -22.646 1.00 86.94 91 TYR A O 1
ATOM 715 N N . PRO A 1 92 ? 22.202 -9.858 -24.693 1.00 84.56 92 PRO A N 1
ATOM 716 C CA . PRO A 1 92 ? 23.496 -10.441 -25.070 1.00 84.56 92 PRO A CA 1
ATOM 717 C C . PRO A 1 92 ? 24.675 -9.480 -24.860 1.00 84.56 92 PRO A C 1
ATOM 719 O O . PRO A 1 92 ? 25.746 -9.890 -24.430 1.00 84.56 92 PRO A O 1
ATOM 722 N N . LEU A 1 93 ? 24.468 -8.176 -25.083 1.00 84.38 93 LEU A N 1
ATOM 723 C CA . LEU A 1 93 ? 25.489 -7.143 -24.864 1.00 84.38 93 LEU A CA 1
ATOM 724 C C . LEU A 1 93 ? 25.866 -6.945 -23.388 1.00 84.38 93 LEU A C 1
ATOM 726 O O . LEU A 1 93 ? 26.982 -6.516 -23.107 1.00 84.38 93 LEU A O 1
ATOM 730 N N . LEU A 1 94 ? 24.956 -7.243 -22.455 1.00 83.94 94 LEU A N 1
ATOM 731 C CA . LEU A 1 94 ? 25.226 -7.167 -21.014 1.00 83.94 94 LEU A CA 1
ATOM 732 C C . LEU A 1 94 ? 25.833 -8.466 -20.476 1.00 83.94 94 LEU A C 1
ATOM 734 O O . LEU A 1 94 ? 26.508 -8.438 -19.452 1.00 83.94 94 LEU A O 1
ATOM 738 N N . PHE A 1 95 ? 25.627 -9.577 -21.187 1.00 83.38 95 PHE A N 1
ATOM 739 C CA . PHE A 1 95 ? 26.143 -10.903 -20.859 1.00 83.38 95 PHE A CA 1
ATOM 740 C C . PHE A 1 95 ? 26.981 -11.457 -22.025 1.00 83.38 95 PHE A C 1
ATOM 742 O O . PHE A 1 95 ? 26.601 -12.457 -22.647 1.00 83.38 95 PHE A O 1
ATOM 749 N N . PRO A 1 96 ? 28.132 -10.833 -22.349 1.00 79.88 96 PRO A N 1
ATOM 750 C CA . PRO A 1 96 ? 28.918 -11.183 -23.532 1.00 79.88 96 PRO A CA 1
ATOM 751 C C . PRO A 1 96 ? 29.388 -12.642 -23.542 1.00 79.88 96 PRO A C 1
ATOM 753 O O . PRO A 1 96 ? 29.493 -13.235 -24.613 1.00 79.88 96 PRO A O 1
ATOM 756 N N . TYR A 1 97 ? 29.582 -13.241 -22.365 1.00 79.12 97 TYR A N 1
ATOM 757 C CA . TYR A 1 97 ? 29.991 -14.638 -22.182 1.00 79.12 97 TYR A CA 1
ATOM 758 C C . TYR A 1 97 ? 28.818 -15.626 -22.058 1.00 79.12 97 TYR A C 1
ATOM 760 O O . TYR A 1 97 ? 29.034 -16.819 -21.874 1.00 79.12 97 TYR A O 1
ATOM 768 N N . GLY A 1 98 ? 27.568 -15.156 -22.139 1.00 72.00 98 GLY A N 1
ATOM 769 C CA . GLY A 1 98 ? 26.390 -16.000 -21.925 1.00 72.00 98 GLY A CA 1
ATOM 770 C C . GLY A 1 98 ? 26.241 -16.478 -20.478 1.00 72.00 98 GLY A C 1
ATOM 771 O O . GLY A 1 98 ? 25.719 -17.567 -20.257 1.00 72.00 98 GLY A O 1
ATOM 772 N N . GLU A 1 99 ? 26.725 -15.688 -19.510 1.00 76.88 99 GLU A N 1
ATOM 773 C CA . GLU A 1 99 ? 26.620 -15.996 -18.080 1.00 76.88 99 GLU A CA 1
ATOM 774 C C . GLU A 1 99 ? 25.164 -16.232 -17.666 1.00 76.88 99 GLU A C 1
ATOM 776 O O . GLU A 1 99 ? 24.255 -15.530 -18.117 1.00 76.88 99 GLU A O 1
ATOM 781 N N . ASP A 1 100 ? 24.955 -17.171 -16.746 1.00 74.94 100 ASP A N 1
ATOM 782 C CA . ASP A 1 100 ? 23.623 -17.447 -16.227 1.00 74.94 100 ASP A CA 1
ATOM 783 C C . ASP A 1 100 ? 23.056 -16.242 -15.451 1.00 74.94 100 ASP A C 1
ATOM 785 O O . ASP A 1 100 ? 23.713 -15.601 -14.618 1.00 74.94 100 ASP A O 1
ATOM 789 N N . GLY A 1 101 ? 21.779 -15.973 -15.709 1.00 78.00 101 GLY A N 1
ATOM 790 C CA . GLY A 1 101 ? 20.930 -15.097 -14.922 1.00 78.00 101 GLY A CA 1
ATOM 791 C C . GLY A 1 101 ? 20.519 -15.714 -13.582 1.00 78.00 101 GLY A C 1
ATOM 792 O O . GLY A 1 101 ? 21.132 -16.652 -13.066 1.00 78.00 101 GLY A O 1
ATOM 793 N N . TYR A 1 102 ? 19.452 -15.178 -12.988 1.00 81.62 102 TYR A N 1
ATOM 794 C CA . TYR A 1 102 ? 18.919 -15.737 -11.749 1.00 81.62 102 TYR A CA 1
ATOM 795 C C . TYR A 1 102 ? 18.389 -17.162 -11.964 1.00 81.62 102 TYR A C 1
ATOM 797 O O . TYR A 1 102 ? 17.711 -17.437 -12.951 1.00 81.62 102 TYR A O 1
ATOM 805 N N . ARG A 1 103 ? 18.647 -18.048 -10.995 1.00 76.50 103 ARG A N 1
ATOM 806 C CA . ARG A 1 103 ? 18.064 -19.392 -10.920 1.00 76.50 103 ARG A CA 1
ATOM 807 C C . ARG A 1 103 ? 17.632 -19.715 -9.496 1.00 76.50 103 ARG A C 1
ATOM 809 O O . ARG A 1 103 ? 18.235 -19.248 -8.526 1.00 76.50 103 ARG A O 1
ATOM 816 N N . LEU A 1 104 ? 16.609 -20.550 -9.358 1.00 73.81 104 LEU A N 1
ATOM 817 C CA . LEU A 1 104 ? 16.153 -21.010 -8.049 1.00 73.81 104 LEU A CA 1
ATOM 818 C C . LEU A 1 104 ? 17.229 -21.878 -7.377 1.00 73.81 104 LEU A C 1
ATOM 820 O O . LEU A 1 104 ? 17.901 -22.677 -8.021 1.00 73.81 104 LEU A O 1
ATOM 824 N N . GLY A 1 105 ? 17.386 -21.736 -6.059 1.00 73.62 105 GLY A N 1
ATOM 825 C CA . GLY A 1 105 ? 18.279 -22.597 -5.271 1.00 73.62 105 GLY A CA 1
ATOM 826 C C . GLY A 1 105 ? 19.722 -22.112 -5.107 1.00 73.62 105 GLY A C 1
ATOM 827 O O . GLY A 1 105 ? 20.497 -22.794 -4.441 1.00 73.62 105 GLY A O 1
ATOM 828 N N . ILE A 1 106 ? 20.078 -20.931 -5.623 1.00 78.25 106 ILE A N 1
ATOM 829 C CA . ILE A 1 106 ? 21.389 -20.305 -5.391 1.00 78.25 106 ILE A CA 1
ATOM 830 C C . ILE A 1 106 ? 21.642 -20.171 -3.875 1.00 78.25 106 ILE A C 1
ATOM 832 O O . ILE A 1 106 ? 20.892 -19.488 -3.185 1.00 78.25 106 ILE A O 1
ATOM 836 N N . GLN A 1 107 ? 22.692 -20.796 -3.336 1.00 79.69 107 GLN A N 1
ATOM 837 C CA . GLN A 1 107 ? 23.006 -20.734 -1.896 1.00 79.69 107 GLN A CA 1
ATOM 838 C C . GLN A 1 107 ? 23.647 -19.391 -1.513 1.00 79.69 107 GLN A C 1
ATOM 840 O O . GLN A 1 107 ? 24.345 -18.782 -2.311 1.00 79.69 107 GLN A O 1
ATOM 845 N N . LEU A 1 108 ? 23.481 -18.881 -0.303 1.00 76.44 108 LEU A N 1
ATOM 846 C CA . LEU A 1 108 ? 24.307 -17.759 0.159 1.00 76.44 108 LEU A CA 1
ATOM 847 C C . LEU A 1 108 ? 25.728 -18.267 0.448 1.00 76.44 108 LEU A C 1
ATOM 849 O O . LEU A 1 108 ? 25.893 -19.406 0.873 1.00 76.44 108 LEU A O 1
ATOM 853 N N . ARG A 1 109 ? 26.759 -17.445 0.203 1.00 69.50 109 ARG A N 1
ATOM 854 C CA . ARG A 1 109 ? 28.125 -17.773 0.649 1.00 69.50 109 ARG A CA 1
ATOM 855 C C . ARG A 1 109 ? 28.102 -17.886 2.173 1.00 69.50 109 ARG A C 1
ATOM 857 O O . ARG A 1 109 ? 27.488 -17.024 2.812 1.00 69.50 109 ARG A O 1
ATOM 864 N N . ASP A 1 110 ? 28.753 -18.908 2.726 1.00 58.53 110 ASP A N 1
ATOM 865 C CA . ASP A 1 110 ? 28.894 -19.096 4.171 1.00 58.53 110 ASP A CA 1
ATOM 866 C C . ASP A 1 110 ? 29.612 -17.884 4.776 1.00 58.53 110 ASP A C 1
ATOM 868 O O . ASP A 1 110 ? 30.835 -17.781 4.818 1.00 58.53 110 ASP A O 1
ATOM 872 N N . SER A 1 111 ? 28.825 -16.897 5.190 1.00 50.69 111 SER A N 1
ATOM 873 C CA . SER A 1 111 ? 29.266 -15.857 6.099 1.00 50.69 111 SER A CA 1
ATOM 874 C C . SER A 1 111 ? 29.220 -16.472 7.488 1.00 50.69 111 SER A C 1
ATOM 876 O O . SER A 1 111 ? 28.223 -17.087 7.855 1.00 50.69 111 SER A O 1
ATOM 878 N N . THR A 1 112 ? 30.283 -16.255 8.254 1.00 50.84 112 THR A N 1
ATOM 879 C CA . THR A 1 112 ? 30.539 -16.617 9.662 1.00 50.84 112 THR A CA 1
ATOM 880 C C . THR A 1 112 ? 29.393 -16.377 10.670 1.00 50.84 112 THR A C 1
ATOM 882 O O . THR A 1 112 ? 29.533 -16.667 11.854 1.00 50.84 112 THR A O 1
ATOM 885 N N . SER A 1 113 ? 28.236 -15.869 10.239 1.00 48.81 113 SER A N 1
ATOM 886 C CA . SER A 1 113 ? 27.019 -15.712 11.032 1.00 48.81 113 SER A CA 1
ATOM 887 C C . SER A 1 113 ? 26.171 -16.988 11.050 1.00 48.81 113 SER A C 1
ATOM 889 O O . SER A 1 113 ? 25.293 -17.187 10.212 1.00 48.81 113 SER A O 1
ATOM 891 N N . ILE A 1 114 ? 26.362 -17.790 12.096 1.00 55.41 114 ILE A N 1
ATOM 892 C CA . ILE A 1 114 ? 25.662 -19.053 12.411 1.00 55.41 114 ILE A CA 1
ATOM 893 C C . ILE A 1 114 ? 24.112 -18.920 12.485 1.00 55.41 114 ILE A C 1
ATOM 895 O O . ILE A 1 114 ? 23.402 -19.919 12.499 1.00 55.41 114 ILE A O 1
ATOM 899 N N . ASN A 1 115 ? 23.542 -17.706 12.446 1.00 54.97 115 ASN A N 1
ATOM 900 C CA . ASN A 1 115 ? 22.123 -17.436 12.737 1.00 54.97 115 ASN A CA 1
ATOM 901 C C . ASN A 1 115 ? 21.252 -16.920 11.569 1.00 54.97 115 ASN A C 1
ATOM 903 O O . ASN A 1 115 ? 20.170 -16.367 11.802 1.00 54.97 115 ASN A O 1
ATOM 907 N N . ARG A 1 116 ? 21.648 -17.075 10.298 1.00 58.94 116 ARG A N 1
ATOM 908 C CA . ARG A 1 116 ? 20.747 -16.705 9.184 1.00 58.94 116 ARG A CA 1
ATOM 909 C C . ARG A 1 116 ? 19.678 -17.779 8.951 1.00 58.94 116 ARG A C 1
ATOM 911 O O . ARG A 1 116 ? 19.967 -18.857 8.447 1.00 58.94 116 ARG A O 1
ATOM 918 N N . LYS A 1 117 ? 18.409 -17.438 9.233 1.00 62.50 117 LYS A N 1
ATOM 919 C CA . LYS A 1 117 ? 17.234 -18.299 8.962 1.00 62.50 117 LYS A CA 1
ATOM 920 C C . LYS A 1 117 ? 17.094 -18.701 7.484 1.00 62.50 117 LYS A C 1
ATOM 922 O O . LYS A 1 117 ? 16.547 -19.756 7.191 1.00 62.50 117 LYS A O 1
ATOM 927 N N . ARG A 1 118 ? 17.571 -17.867 6.551 1.00 75.94 118 ARG A N 1
ATOM 928 C CA . ARG A 1 118 ? 17.501 -18.117 5.104 1.00 75.94 118 ARG A CA 1
ATOM 929 C C . ARG A 1 118 ? 18.877 -18.480 4.552 1.00 75.94 118 ARG A C 1
ATOM 931 O O . ARG A 1 118 ? 19.817 -17.707 4.713 1.00 75.94 118 ARG A O 1
ATOM 938 N N . LYS A 1 119 ? 18.947 -19.622 3.859 1.00 77.69 119 LYS A N 1
ATOM 939 C CA . LYS A 1 119 ? 20.173 -20.170 3.250 1.00 77.69 119 LYS A CA 1
ATOM 940 C C . LYS A 1 119 ? 20.315 -19.882 1.748 1.00 77.69 119 LYS A C 1
ATOM 942 O O . LYS A 1 119 ? 21.420 -19.929 1.234 1.00 77.69 119 LYS A O 1
ATOM 947 N N . LYS A 1 120 ? 19.220 -19.546 1.054 1.00 82.50 120 LYS A N 1
ATOM 948 C CA . LYS A 1 120 ? 19.176 -19.325 -0.405 1.00 82.50 120 LYS A CA 1
ATOM 949 C C . LYS A 1 120 ? 19.064 -17.838 -0.762 1.00 82.50 120 LYS A C 1
ATOM 951 O O . LYS A 1 120 ? 18.344 -17.116 -0.076 1.00 82.50 120 LYS A O 1
ATOM 956 N N . LEU A 1 121 ? 19.734 -17.400 -1.827 1.00 83.38 121 LEU A N 1
ATOM 957 C CA . LEU A 1 121 ? 19.695 -16.053 -2.410 1.00 83.38 121 LEU A CA 1
ATOM 958 C C . LEU A 1 121 ? 18.329 -15.778 -3.061 1.00 83.38 121 LEU A C 1
ATOM 960 O O . LEU A 1 121 ? 17.812 -16.600 -3.819 1.00 83.38 121 LEU A O 1
ATOM 964 N N . THR A 1 122 ? 17.759 -14.608 -2.784 1.00 85.75 122 THR A N 1
ATOM 965 C CA . THR A 1 122 ? 16.517 -14.150 -3.436 1.00 85.75 122 THR A CA 1
ATOM 966 C C . THR A 1 122 ? 16.810 -13.475 -4.773 1.00 85.75 122 THR A C 1
ATOM 968 O O . THR A 1 122 ? 17.892 -12.909 -4.950 1.00 85.75 122 THR A O 1
ATOM 971 N N . MET A 1 123 ? 15.847 -13.459 -5.699 1.00 85.06 123 MET A N 1
ATOM 972 C CA . MET A 1 123 ? 16.022 -12.760 -6.977 1.00 85.06 123 MET A CA 1
ATOM 973 C C . MET A 1 123 ? 16.298 -11.265 -6.788 1.00 85.06 123 MET A C 1
ATOM 975 O O . MET A 1 123 ? 17.146 -10.693 -7.469 1.00 85.06 123 MET A O 1
ATOM 979 N N . ARG A 1 124 ? 15.659 -10.639 -5.790 1.00 88.62 124 ARG A N 1
ATOM 980 C CA . ARG A 1 124 ? 15.935 -9.242 -5.431 1.00 88.62 124 ARG A CA 1
ATOM 981 C C . ARG A 1 124 ? 17.396 -9.026 -5.056 1.00 88.62 124 ARG A C 1
ATOM 983 O O . ARG A 1 124 ? 18.002 -8.075 -5.525 1.00 88.62 124 ARG A O 1
ATOM 990 N N . GLU A 1 125 ? 17.962 -9.893 -4.220 1.00 87.62 125 GLU A N 1
ATOM 991 C CA . GLU A 1 125 ? 19.376 -9.793 -3.842 1.00 87.62 125 GLU A CA 1
ATOM 992 C C . GLU A 1 125 ? 20.308 -10.062 -5.017 1.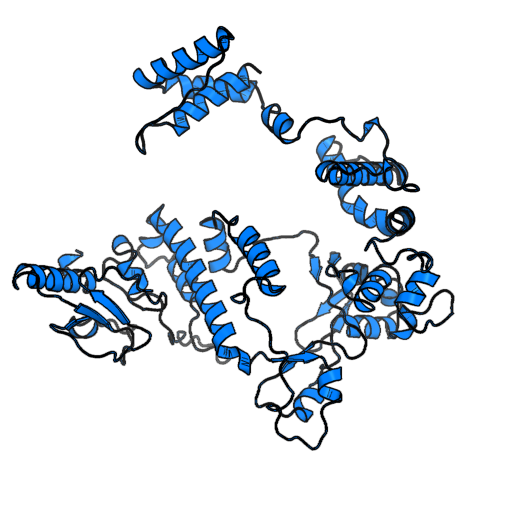00 87.62 125 GLU A C 1
ATOM 994 O O . GLU A 1 125 ? 21.352 -9.428 -5.092 1.00 87.62 125 GLU A O 1
ATOM 999 N N . PHE A 1 126 ? 19.938 -10.953 -5.940 1.00 88.62 126 PHE A N 1
ATOM 1000 C CA . PHE A 1 126 ? 20.693 -11.173 -7.172 1.00 88.62 126 PHE A CA 1
ATOM 1001 C C . PHE A 1 126 ? 20.757 -9.906 -8.034 1.00 88.62 126 PHE A C 1
ATOM 1003 O O . PHE A 1 126 ? 21.848 -9.486 -8.419 1.00 88.62 126 PHE A O 1
ATOM 1010 N N . PHE A 1 127 ? 19.615 -9.261 -8.298 1.00 88.88 127 PHE A N 1
ATOM 1011 C CA . PHE A 1 127 ? 19.598 -8.008 -9.057 1.00 88.88 127 PHE A CA 1
ATOM 1012 C C . PHE A 1 127 ? 20.289 -6.878 -8.299 1.00 88.88 127 PHE A C 1
ATOM 1014 O O . PHE A 1 127 ? 21.099 -6.178 -8.894 1.00 88.88 127 PHE A O 1
ATOM 1021 N N . ALA A 1 128 ? 20.043 -6.743 -6.991 1.00 88.31 128 ALA A N 1
ATOM 1022 C CA . ALA A 1 128 ? 20.707 -5.744 -6.156 1.00 88.31 128 ALA A CA 1
ATOM 1023 C C . ALA A 1 128 ? 22.231 -5.918 -6.184 1.00 88.31 128 ALA A C 1
ATOM 1025 O O . ALA A 1 128 ? 22.952 -4.938 -6.304 1.00 88.31 128 ALA A O 1
ATOM 1026 N N . PHE A 1 129 ? 22.713 -7.163 -6.142 1.00 85.88 129 PHE A N 1
ATOM 1027 C CA . PHE A 1 129 ? 24.124 -7.500 -6.288 1.00 85.88 129 PHE A CA 1
ATOM 1028 C C . PHE A 1 129 ? 24.664 -7.079 -7.660 1.00 85.88 129 PHE A C 1
ATOM 1030 O O . PHE A 1 129 ? 25.693 -6.411 -7.717 1.00 85.88 129 PHE A O 1
ATOM 1037 N N . ARG A 1 130 ? 23.977 -7.408 -8.763 1.00 84.06 130 ARG A N 1
ATOM 1038 C CA . ARG A 1 130 ? 24.420 -7.084 -10.135 1.00 84.06 130 ARG A CA 1
ATOM 1039 C C . ARG A 1 130 ? 24.413 -5.583 -10.465 1.00 84.06 130 ARG A C 1
ATOM 1041 O O . ARG A 1 130 ? 25.163 -5.179 -11.345 1.00 84.06 130 ARG A O 1
ATOM 1048 N N . ILE A 1 131 ? 23.594 -4.774 -9.789 1.00 86.81 131 ILE A N 1
ATOM 1049 C CA . ILE A 1 131 ? 23.545 -3.311 -9.984 1.00 86.81 131 ILE A CA 1
ATOM 1050 C C . ILE A 1 131 ? 24.350 -2.526 -8.936 1.00 86.81 131 ILE A C 1
ATOM 1052 O O . ILE A 1 131 ? 24.317 -1.299 -8.945 1.00 86.81 131 ILE A O 1
ATOM 1056 N N . HIS A 1 132 ? 25.036 -3.204 -8.014 1.00 83.25 132 HIS A N 1
ATOM 1057 C CA . HIS A 1 132 ? 25.909 -2.551 -7.043 1.00 83.25 132 HIS A CA 1
ATOM 1058 C C . HIS A 1 132 ? 27.309 -2.353 -7.628 1.00 83.25 132 HIS A C 1
ATOM 1060 O O . HIS A 1 132 ? 27.852 -3.269 -8.245 1.00 83.25 132 HIS A O 1
ATOM 1066 N N . GLU A 1 133 ? 27.897 -1.180 -7.404 1.00 78.06 133 GLU A N 1
ATOM 1067 C CA . GLU A 1 133 ? 29.265 -0.870 -7.820 1.00 78.06 133 GLU A CA 1
ATOM 1068 C C . GLU A 1 133 ? 30.279 -1.682 -7.000 1.00 78.06 133 GLU A C 1
ATOM 1070 O O . GLU A 1 133 ? 30.116 -1.842 -5.787 1.00 78.06 133 GLU A O 1
ATOM 1075 N N . ARG A 1 134 ? 31.307 -2.231 -7.660 1.00 77.44 134 ARG A N 1
ATOM 1076 C CA . ARG A 1 134 ? 32.391 -2.990 -7.023 1.00 77.44 134 ARG A CA 1
ATOM 1077 C C . ARG A 1 134 ? 33.711 -2.724 -7.728 1.00 77.44 134 ARG A C 1
ATOM 1079 O O . ARG A 1 134 ? 33.742 -2.652 -8.948 1.00 77.44 134 ARG A O 1
ATOM 1086 N N . GLU A 1 135 ? 34.781 -2.624 -6.948 1.00 68.38 135 GLU A N 1
ATOM 1087 C CA . GLU A 1 135 ? 36.109 -2.223 -7.433 1.00 68.38 135 GLU A CA 1
ATOM 1088 C C . GLU A 1 135 ? 36.738 -3.242 -8.403 1.00 68.38 135 GLU A C 1
ATOM 1090 O O . GLU A 1 135 ? 37.439 -2.847 -9.330 1.00 68.38 135 GLU A O 1
ATOM 1095 N N . ASP A 1 136 ? 36.423 -4.534 -8.246 1.00 72.06 136 ASP A N 1
ATOM 1096 C CA . ASP A 1 136 ? 37.036 -5.636 -9.008 1.00 72.06 136 ASP A CA 1
ATOM 1097 C C . ASP A 1 136 ? 36.180 -6.156 -10.186 1.00 72.06 136 ASP A C 1
ATOM 1099 O O . ASP A 1 136 ? 36.492 -7.196 -10.771 1.00 72.06 136 ASP A O 1
ATOM 1103 N N . GLU A 1 137 ? 35.078 -5.483 -10.542 1.00 70.88 137 GLU A N 1
ATOM 1104 C CA . GLU A 1 137 ? 34.183 -5.915 -11.628 1.00 70.88 137 GLU A CA 1
ATOM 1105 C C . GLU A 1 137 ? 34.002 -4.835 -12.700 1.00 70.88 137 GLU A C 1
ATOM 1107 O O . GLU A 1 137 ? 33.927 -3.640 -12.427 1.00 70.88 137 GLU A O 1
ATOM 1112 N N . VAL A 1 138 ? 33.888 -5.265 -13.959 1.00 69.06 138 VAL A N 1
ATOM 1113 C CA . VAL A 1 138 ? 33.643 -4.350 -15.079 1.00 69.06 138 VAL A CA 1
ATOM 1114 C C . VAL A 1 138 ? 32.208 -3.825 -15.009 1.00 69.06 138 VAL A C 1
ATOM 1116 O O . VAL A 1 138 ? 31.245 -4.591 -14.987 1.00 69.06 138 VAL A O 1
ATOM 1119 N N . PHE A 1 139 ? 32.048 -2.505 -15.072 1.00 74.12 139 PHE A N 1
ATOM 1120 C CA . PHE A 1 139 ? 30.764 -1.806 -14.943 1.00 74.12 139 PHE A CA 1
ATOM 1121 C C . PHE A 1 139 ? 29.851 -1.903 -16.181 1.00 74.12 139 PHE A C 1
ATOM 1123 O O . PHE A 1 139 ? 29.035 -1.013 -16.421 1.00 74.12 139 PHE A O 1
ATOM 1130 N N . THR A 1 140 ? 29.953 -2.971 -16.980 1.00 81.31 140 THR A N 1
ATOM 1131 C CA . THR A 1 140 ? 29.226 -3.135 -18.254 1.00 81.31 140 THR A CA 1
ATOM 1132 C C . THR A 1 140 ? 27.720 -2.931 -18.086 1.00 81.31 140 THR A C 1
ATOM 1134 O O . THR A 1 140 ? 27.102 -2.231 -18.885 1.00 81.31 140 THR A O 1
ATOM 1137 N N . ILE A 1 141 ? 27.130 -3.477 -17.015 1.00 83.19 141 ILE A N 1
ATOM 1138 C CA . ILE A 1 141 ? 25.704 -3.304 -16.709 1.00 83.19 141 ILE A CA 1
ATOM 1139 C C . ILE A 1 141 ? 25.384 -1.831 -16.426 1.00 83.19 141 ILE A C 1
ATOM 1141 O O . ILE A 1 141 ? 24.484 -1.282 -17.057 1.00 83.19 141 ILE A O 1
ATOM 1145 N N . LEU A 1 142 ? 26.137 -1.174 -15.541 1.00 82.50 142 LEU A N 1
ATOM 1146 C CA . LEU A 1 142 ? 25.891 0.211 -15.117 1.00 82.50 142 LEU A CA 1
ATOM 1147 C C . LEU A 1 142 ? 26.126 1.230 -16.242 1.00 82.50 142 LEU A C 1
ATOM 1149 O O . LEU A 1 142 ? 25.405 2.220 -16.356 1.00 82.50 142 LEU A O 1
ATOM 1153 N N . TRP A 1 143 ? 27.099 0.981 -17.118 1.00 82.69 143 TRP A N 1
ATOM 1154 C CA . TRP A 1 143 ? 27.457 1.888 -18.213 1.00 82.69 143 TRP A CA 1
ATOM 1155 C C . TRP A 1 143 ? 26.616 1.701 -19.479 1.00 82.69 143 TRP A C 1
ATOM 1157 O O . TRP A 1 143 ? 26.730 2.485 -20.422 1.00 82.69 143 TRP A O 1
ATOM 1167 N N . SER A 1 144 ? 25.709 0.723 -19.500 1.00 81.69 144 SER A N 1
ATOM 1168 C CA . SER A 1 144 ? 24.894 0.389 -20.676 1.00 81.69 144 SER A CA 1
ATOM 1169 C C . SER A 1 144 ? 23.705 1.334 -20.949 1.00 81.69 144 SER A C 1
ATOM 1171 O O . SER A 1 144 ? 22.915 1.115 -21.873 1.00 81.69 144 SER A O 1
ATOM 1173 N N . ARG A 1 145 ? 23.585 2.436 -20.194 1.00 84.81 145 ARG A N 1
ATOM 1174 C CA . ARG A 1 145 ? 22.623 3.539 -20.402 1.00 84.81 145 ARG A CA 1
ATOM 1175 C C . ARG A 1 145 ? 21.165 3.066 -20.515 1.00 84.81 145 ARG A C 1
ATOM 1177 O O . ARG A 1 145 ? 20.551 2.711 -19.519 1.00 84.81 145 ARG A O 1
ATOM 1184 N N . LYS A 1 146 ? 20.572 3.088 -21.715 1.00 81.75 146 LYS A N 1
ATOM 1185 C CA . LYS A 1 146 ? 19.169 2.686 -21.920 1.00 81.75 146 LYS A CA 1
ATOM 1186 C C . LYS A 1 146 ? 18.954 1.190 -21.677 1.00 81.75 146 LYS A C 1
ATOM 1188 O O . LYS A 1 146 ? 17.897 0.815 -21.185 1.00 81.75 146 LYS A O 1
ATOM 1193 N N . LEU A 1 147 ? 19.957 0.357 -21.965 1.00 84.06 147 LEU A N 1
ATOM 1194 C CA . LEU A 1 147 ? 19.886 -1.078 -21.679 1.00 84.06 147 LEU A CA 1
ATOM 1195 C C . LEU A 1 147 ? 19.858 -1.337 -20.171 1.00 84.06 147 LEU A C 1
ATOM 1197 O O . LEU A 1 147 ? 19.090 -2.179 -19.723 1.00 84.06 147 LEU A O 1
ATOM 1201 N N . PHE A 1 148 ? 20.607 -0.559 -19.385 1.00 84.44 148 PHE A N 1
ATOM 1202 C CA . PHE A 1 148 ? 20.547 -0.604 -17.923 1.00 84.44 148 PHE A CA 1
ATOM 1203 C C . PHE A 1 148 ? 19.138 -0.291 -17.416 1.00 84.44 148 PHE A C 1
ATOM 1205 O O . PHE A 1 148 ? 18.586 -1.027 -16.605 1.00 84.44 148 PHE A O 1
ATOM 1212 N N . GLN A 1 149 ? 18.528 0.775 -17.938 1.00 83.38 149 GLN A N 1
ATOM 1213 C CA . GLN A 1 149 ? 17.171 1.169 -17.563 1.00 83.38 149 GLN A CA 1
ATOM 1214 C C . GLN A 1 149 ? 16.150 0.059 -17.832 1.00 83.38 149 GLN A C 1
ATOM 1216 O O . GLN A 1 149 ? 15.319 -0.229 -16.972 1.00 83.38 149 GLN A O 1
ATOM 1221 N N . GLN A 1 150 ? 16.244 -0.578 -19.000 1.00 84.44 150 GLN A N 1
ATOM 1222 C CA . GLN A 1 150 ? 15.390 -1.701 -19.369 1.00 84.44 150 GLN A CA 1
ATOM 1223 C C . GLN A 1 150 ? 15.632 -2.913 -18.458 1.00 84.44 150 GLN A C 1
ATOM 1225 O O . GLN A 1 150 ? 14.676 -3.456 -17.911 1.00 84.44 150 GLN A O 1
ATOM 1230 N N . LEU A 1 151 ? 16.899 -3.259 -18.198 1.00 88.19 151 LEU A N 1
ATOM 1231 C CA . LEU A 1 151 ? 17.275 -4.342 -17.286 1.00 88.19 151 LEU A CA 1
ATOM 1232 C C . LEU A 1 151 ? 16.709 -4.125 -15.876 1.00 88.19 151 LEU A C 1
ATOM 1234 O O . LEU A 1 151 ? 16.266 -5.081 -15.245 1.00 88.19 151 LEU A O 1
ATOM 1238 N N . CYS A 1 152 ? 16.711 -2.892 -15.364 1.00 86.44 152 CYS A N 1
ATOM 1239 C CA . CYS A 1 152 ? 16.151 -2.589 -14.048 1.00 86.44 152 CYS A CA 1
ATOM 1240 C C . CYS A 1 152 ? 14.636 -2.790 -14.002 1.00 86.44 152 CYS A C 1
ATOM 1242 O O . CYS A 1 152 ? 14.133 -3.368 -13.039 1.00 86.44 152 CYS A O 1
ATOM 1244 N N . VAL A 1 153 ? 13.912 -2.324 -15.022 1.00 83.44 153 VAL A N 1
ATOM 1245 C CA . VAL A 1 153 ? 12.455 -2.504 -15.101 1.00 83.44 153 VAL A CA 1
ATOM 1246 C C . VAL A 1 153 ? 12.119 -3.988 -15.227 1.00 83.44 153 VAL A C 1
ATOM 1248 O O . VAL A 1 153 ? 11.340 -4.494 -14.419 1.00 83.44 153 VAL A O 1
ATOM 1251 N N . ASP A 1 154 ? 12.770 -4.701 -16.146 1.00 85.00 154 ASP A N 1
ATOM 1252 C CA . ASP A 1 154 ? 12.571 -6.138 -16.336 1.00 85.00 154 ASP A CA 1
ATOM 1253 C C . ASP A 1 154 ? 12.919 -6.909 -15.059 1.00 85.00 154 ASP A C 1
ATOM 1255 O O . ASP A 1 154 ? 12.113 -7.697 -14.570 1.00 85.00 154 ASP A O 1
ATOM 1259 N N . GLY A 1 155 ? 14.062 -6.617 -14.435 1.00 85.25 155 GLY A N 1
ATOM 1260 C CA . GLY A 1 155 ? 14.468 -7.246 -13.182 1.00 85.25 155 GLY A CA 1
ATOM 1261 C C . GLY A 1 155 ? 13.469 -7.020 -12.048 1.00 85.25 155 GLY A C 1
ATOM 1262 O O . GLY A 1 155 ? 13.163 -7.949 -11.301 1.00 85.25 155 GLY A O 1
ATOM 1263 N N . PHE A 1 156 ? 12.888 -5.821 -11.941 1.00 83.44 156 PHE A N 1
ATOM 1264 C CA . PHE A 1 156 ? 11.817 -5.560 -10.979 1.00 83.44 156 PHE A CA 1
ATOM 1265 C C . PHE A 1 156 ? 10.550 -6.365 -11.294 1.00 83.44 156 PHE A C 1
ATOM 1267 O O . PHE A 1 156 ? 9.962 -6.951 -10.383 1.00 83.44 156 PHE A O 1
ATOM 1274 N N . THR A 1 157 ? 10.148 -6.454 -12.565 1.00 78.56 157 THR A N 1
ATOM 1275 C CA . THR A 1 157 ? 8.996 -7.283 -12.952 1.00 78.56 157 THR A CA 1
ATOM 1276 C C . THR A 1 157 ? 9.225 -8.760 -12.653 1.00 78.56 157 THR A C 1
ATOM 1278 O O . THR A 1 157 ? 8.337 -9.390 -12.087 1.00 78.56 157 THR A O 1
ATOM 1281 N N . MET A 1 158 ? 10.430 -9.283 -12.897 1.00 81.00 158 MET A N 1
ATOM 1282 C CA . MET A 1 158 ? 10.797 -10.661 -12.562 1.00 81.00 158 MET A CA 1
ATOM 1283 C C . MET A 1 158 ? 10.700 -10.922 -11.049 1.00 81.00 158 MET A C 1
ATOM 1285 O O . MET A 1 158 ? 10.190 -11.962 -10.633 1.00 81.00 158 MET A O 1
ATOM 1289 N N . ILE A 1 159 ? 11.123 -9.967 -10.210 1.00 81.62 159 ILE A N 1
ATOM 1290 C CA . ILE A 1 159 ? 11.007 -10.065 -8.743 1.00 81.62 159 ILE A CA 1
ATOM 1291 C C . ILE A 1 159 ? 9.537 -10.113 -8.305 1.00 81.62 159 ILE A C 1
ATOM 1293 O O . ILE A 1 159 ? 9.174 -10.906 -7.434 1.00 81.62 159 ILE A O 1
ATOM 1297 N N . GLU A 1 160 ? 8.675 -9.273 -8.878 1.00 74.19 160 GLU A N 1
ATOM 1298 C CA . GLU A 1 160 ? 7.243 -9.290 -8.559 1.00 74.19 160 GLU A CA 1
ATOM 1299 C C . GLU A 1 160 ? 6.561 -10.564 -9.076 1.00 74.19 160 GLU A C 1
ATOM 1301 O O . GLU A 1 160 ? 5.759 -11.159 -8.352 1.00 74.19 160 GLU A O 1
ATOM 1306 N N . SER A 1 161 ? 6.941 -11.049 -10.263 1.00 69.56 161 SER A N 1
ATOM 1307 C CA . SER A 1 161 ? 6.522 -12.350 -10.798 1.00 69.56 161 SER A CA 1
ATOM 1308 C C . SER A 1 161 ? 6.902 -13.494 -9.850 1.00 69.56 161 SER A C 1
ATOM 1310 O O . SER A 1 161 ? 6.053 -14.333 -9.537 1.00 69.56 161 SER A O 1
ATOM 1312 N N . GLU A 1 162 ? 8.136 -13.514 -9.328 1.00 72.19 162 GLU A N 1
ATOM 1313 C CA . GLU A 1 162 ? 8.601 -14.500 -8.338 1.00 72.19 162 GLU A CA 1
ATOM 1314 C C . GLU A 1 162 ? 7.750 -14.445 -7.060 1.00 72.19 162 GLU A C 1
ATOM 1316 O O . GLU A 1 162 ? 7.261 -15.475 -6.589 1.00 72.19 162 GLU A O 1
ATOM 1321 N N . ARG A 1 163 ? 7.512 -13.246 -6.515 1.00 68.56 163 ARG A N 1
ATOM 1322 C CA . ARG A 1 163 ? 6.687 -13.051 -5.309 1.00 68.56 163 ARG A CA 1
ATOM 1323 C C . ARG A 1 163 ? 5.252 -13.522 -5.512 1.00 68.56 163 ARG A C 1
ATOM 1325 O O . ARG A 1 163 ? 4.705 -14.206 -4.648 1.00 68.56 163 ARG A O 1
ATOM 1332 N N . MET A 1 164 ? 4.643 -13.183 -6.646 1.00 59.31 164 MET A N 1
ATOM 1333 C CA . MET A 1 164 ? 3.293 -13.633 -6.990 1.00 59.31 164 MET A CA 1
ATOM 1334 C C . MET A 1 164 ? 3.230 -15.150 -7.158 1.00 59.31 164 MET A C 1
ATOM 1336 O O . MET A 1 164 ? 2.282 -15.775 -6.681 1.00 59.31 164 MET A O 1
ATOM 1340 N N . CYS A 1 165 ? 4.237 -15.745 -7.802 1.00 64.06 165 CYS A N 1
ATOM 1341 C CA . CYS A 1 165 ? 4.352 -17.193 -7.936 1.00 64.06 165 CYS A CA 1
ATOM 1342 C C . CYS A 1 165 ? 4.438 -17.856 -6.557 1.00 64.06 165 CYS A C 1
ATOM 1344 O O . CYS A 1 165 ? 3.646 -18.749 -6.268 1.00 64.06 165 CYS A O 1
ATOM 1346 N N . TYR A 1 166 ? 5.292 -17.342 -5.666 1.00 63.91 166 TYR A N 1
ATOM 1347 C CA . TYR A 1 166 ? 5.413 -17.832 -4.294 1.00 63.91 166 TYR A CA 1
ATOM 1348 C C . TYR A 1 166 ? 4.074 -17.789 -3.551 1.00 63.91 166 TYR A C 1
ATOM 1350 O O . TYR A 1 166 ? 3.653 -18.804 -3.001 1.00 63.91 166 TYR A O 1
ATOM 1358 N N . ILE A 1 167 ? 3.372 -16.650 -3.578 1.00 59.12 167 ILE A N 1
ATOM 1359 C CA . ILE A 1 167 ? 2.050 -16.518 -2.949 1.00 59.12 167 ILE A CA 1
ATOM 1360 C C . ILE A 1 167 ? 1.086 -17.554 -3.531 1.00 59.12 167 ILE A C 1
ATOM 1362 O O . ILE A 1 167 ? 0.393 -18.228 -2.773 1.00 59.12 167 ILE A O 1
ATOM 1366 N N . ARG A 1 168 ? 1.060 -17.726 -4.858 1.00 57.44 168 ARG A N 1
ATOM 1367 C CA . ARG A 1 168 ? 0.174 -18.676 -5.545 1.00 57.44 168 ARG A CA 1
ATOM 1368 C C . ARG A 1 168 ? 0.460 -20.131 -5.166 1.00 57.44 168 ARG A C 1
ATOM 1370 O O . ARG A 1 168 ? -0.483 -20.885 -4.947 1.00 57.44 168 ARG A O 1
ATOM 1377 N N . THR A 1 169 ? 1.725 -20.537 -5.086 1.00 57.84 169 THR A N 1
ATOM 1378 C CA . THR A 1 169 ? 2.098 -21.936 -4.814 1.00 57.84 169 THR A CA 1
ATOM 1379 C C . THR A 1 169 ? 2.062 -22.286 -3.325 1.00 57.84 169 THR A C 1
ATOM 1381 O O . THR A 1 169 ? 1.866 -23.448 -2.984 1.00 57.84 169 THR A O 1
ATOM 1384 N N . HIS A 1 170 ? 2.196 -21.299 -2.433 1.00 63.50 170 HIS A N 1
ATOM 1385 C CA . HIS A 1 170 ? 2.215 -21.490 -0.976 1.00 63.50 170 HIS A CA 1
ATOM 1386 C C . HIS A 1 170 ? 0.893 -21.091 -0.302 1.00 63.50 170 HIS A C 1
ATOM 1388 O O . HIS A 1 170 ? 0.868 -20.832 0.895 1.00 63.50 170 HIS A O 1
ATOM 1394 N N . GLN A 1 171 ? -0.232 -21.074 -1.030 1.00 60.53 171 GLN A N 1
ATOM 1395 C CA . GLN A 1 171 ? -1.554 -20.754 -0.458 1.00 60.53 171 GLN A CA 1
ATOM 1396 C C . GLN A 1 171 ? -1.924 -21.632 0.751 1.00 60.53 171 GLN A C 1
ATOM 1398 O O . GLN A 1 171 ? -2.577 -21.155 1.673 1.00 60.53 171 GLN A O 1
ATOM 1403 N N . LYS A 1 172 ? -1.459 -22.888 0.776 1.00 58.28 172 LYS A N 1
ATOM 1404 C CA . LYS A 1 172 ? -1.622 -23.817 1.908 1.00 58.28 172 LYS A CA 1
ATOM 1405 C C . LYS A 1 172 ? -0.889 -23.372 3.186 1.00 58.28 172 LYS A C 1
ATOM 1407 O O . LYS A 1 172 ? -1.283 -23.723 4.285 1.00 58.28 172 LYS A O 1
ATOM 1412 N N . GLN A 1 173 ? 0.170 -22.582 3.044 1.00 60.25 173 GLN A N 1
ATOM 1413 C CA . GLN A 1 173 ? 0.945 -22.050 4.171 1.00 60.25 173 GLN A CA 1
ATOM 1414 C C . GLN A 1 173 ? 0.457 -20.665 4.621 1.00 60.25 173 GLN A C 1
ATOM 1416 O O . GLN A 1 173 ? 0.889 -20.107 5.620 1.00 60.25 173 GLN A O 1
ATOM 1421 N N . LEU A 1 174 ? -0.443 -20.056 3.849 1.00 57.84 174 LEU A N 1
ATOM 1422 C CA . LEU A 1 174 ? -0.888 -18.677 4.033 1.00 57.84 174 LEU A CA 1
ATOM 1423 C C . LEU A 1 174 ? -2.383 -18.627 4.368 1.00 57.84 174 LEU A C 1
ATOM 1425 O O . LEU A 1 174 ? -3.091 -17.738 3.884 1.00 57.84 174 LEU A O 1
ATOM 1429 N N . ARG A 1 175 ? -2.891 -19.580 5.166 1.00 66.50 175 ARG A N 1
ATOM 1430 C CA . ARG A 1 175 ? -4.302 -19.556 5.568 1.00 66.50 175 ARG A CA 1
ATOM 1431 C C . ARG A 1 175 ? -4.548 -18.420 6.545 1.00 66.50 175 ARG A C 1
ATOM 1433 O O . ARG A 1 175 ? -3.790 -18.222 7.491 1.00 66.50 175 ARG A O 1
ATOM 1440 N N . VAL A 1 176 ? -5.637 -17.694 6.314 1.00 67.25 176 VAL A N 1
ATOM 1441 C CA . VAL A 1 176 ? -6.125 -16.641 7.204 1.00 67.25 176 VAL A CA 1
ATOM 1442 C C . VAL A 1 176 ? -7.608 -16.866 7.444 1.00 67.25 176 VAL A C 1
ATOM 1444 O O . VAL A 1 176 ? -8.370 -16.961 6.484 1.00 67.25 176 VAL A O 1
ATOM 1447 N N . ASP A 1 177 ? -8.019 -16.913 8.708 1.00 71.62 177 ASP A N 1
ATOM 1448 C CA . ASP A 1 177 ? -9.434 -16.959 9.093 1.00 71.62 177 ASP A CA 1
ATOM 1449 C C . ASP A 1 177 ? -9.703 -16.038 10.294 1.00 71.62 177 ASP A C 1
ATOM 1451 O O . ASP A 1 177 ? -8.773 -15.556 10.951 1.00 71.62 177 ASP A O 1
ATOM 1455 N N . LYS A 1 178 ? -10.976 -15.749 10.569 1.00 78.50 178 LYS A N 1
ATOM 1456 C CA . LYS A 1 178 ? -11.405 -15.007 11.758 1.00 78.50 178 LYS A CA 1
ATOM 1457 C C . LYS A 1 178 ? -11.349 -15.914 12.985 1.00 78.50 178 LYS A C 1
ATOM 1459 O O . LYS A 1 178 ? -11.772 -17.067 12.937 1.00 78.50 178 LYS A O 1
ATOM 1464 N N . TYR A 1 179 ? -10.907 -15.373 14.115 1.00 77.69 179 TYR A N 1
ATOM 1465 C CA . TYR A 1 179 ? -10.818 -16.115 15.376 1.00 77.69 179 TYR A CA 1
ATOM 1466 C C . TYR A 1 179 ? -12.148 -16.760 15.814 1.00 77.69 179 TYR A C 1
ATOM 1468 O O . TYR A 1 179 ? -12.155 -17.910 16.250 1.00 77.69 179 TYR A O 1
ATOM 1476 N N . LYS A 1 180 ? -13.283 -16.076 15.629 1.00 80.56 180 LYS A N 1
ATOM 1477 C CA . LYS A 1 180 ? -14.624 -16.612 15.903 1.00 80.56 180 LYS A CA 1
ATOM 1478 C C . LYS A 1 180 ? -14.908 -17.892 15.113 1.00 80.56 180 LYS A C 1
ATOM 1480 O O . LYS A 1 180 ? -15.365 -18.868 15.698 1.00 80.56 180 LYS A O 1
ATOM 1485 N N . ASN A 1 181 ? -14.567 -17.914 13.825 1.00 77.88 181 ASN A N 1
ATOM 1486 C CA . ASN A 1 181 ? -14.772 -19.085 12.972 1.00 77.88 181 ASN A CA 1
ATOM 1487 C C . ASN A 1 181 ? -13.955 -20.279 13.479 1.00 77.88 181 ASN A C 1
ATOM 1489 O O . ASN A 1 181 ? -14.474 -21.387 13.545 1.00 77.88 181 ASN A O 1
ATOM 1493 N N . LEU A 1 182 ? -12.710 -20.042 13.910 1.00 73.69 182 LEU A N 1
ATOM 1494 C CA . LEU A 1 182 ? -11.839 -21.077 14.480 1.00 73.69 182 LEU A CA 1
ATOM 1495 C C . LEU A 1 182 ? -12.360 -21.616 15.823 1.00 73.69 182 LEU A C 1
ATOM 1497 O O . LEU A 1 182 ? -12.203 -22.799 16.116 1.00 73.69 182 LEU A O 1
ATOM 1501 N N . LYS A 1 183 ? -13.007 -20.766 16.629 1.00 72.00 183 LYS A N 1
ATOM 1502 C CA . LYS A 1 183 ? -13.617 -21.134 17.919 1.00 72.00 183 LYS A CA 1
ATOM 1503 C C . LYS A 1 183 ? -14.884 -21.983 17.762 1.00 72.00 183 LYS A C 1
ATOM 1505 O O . LYS A 1 183 ? -15.170 -22.802 18.631 1.00 72.00 183 LYS A O 1
ATOM 1510 N N . GLU A 1 184 ? -15.643 -21.771 16.688 1.00 68.81 184 GLU A N 1
ATOM 1511 C CA . GLU A 1 184 ? -16.926 -22.438 16.423 1.00 68.81 184 GLU A CA 1
ATOM 1512 C C . GLU A 1 184 ? -16.782 -23.797 15.709 1.00 68.81 184 GLU A C 1
ATOM 1514 O O . GLU A 1 184 ? -17.769 -24.522 15.571 1.00 68.81 184 GLU A O 1
ATOM 1519 N N . VAL A 1 185 ? -15.568 -24.195 15.299 1.00 65.81 185 VAL A N 1
ATOM 1520 C CA . VAL A 1 185 ? -15.331 -25.516 14.691 1.00 65.81 185 VAL A CA 1
ATOM 1521 C C . VAL A 1 185 ? -15.594 -26.634 15.721 1.00 65.81 185 VAL A C 1
ATOM 1523 O O . VAL A 1 185 ? -14.979 -26.641 16.791 1.00 65.81 185 VAL A O 1
ATOM 1526 N N . PRO A 1 186 ? -16.473 -27.617 15.431 1.00 54.53 186 PRO A N 1
ATOM 1527 C CA . PRO A 1 186 ? -16.764 -28.713 16.351 1.00 54.53 186 PRO A CA 1
ATOM 1528 C C . PRO A 1 186 ? -15.512 -29.539 16.680 1.00 54.53 186 PRO A C 1
ATOM 1530 O O . PRO A 1 186 ? -14.848 -30.049 15.778 1.00 54.53 186 PRO A O 1
ATOM 1533 N N . ARG A 1 187 ? -15.253 -29.767 17.978 1.00 52.09 187 ARG A N 1
ATOM 1534 C CA . ARG A 1 187 ? -14.111 -30.540 18.531 1.00 52.09 187 ARG A CA 1
ATOM 1535 C C . ARG A 1 187 ? -13.970 -31.991 18.025 1.00 52.09 187 ARG A C 1
ATOM 1537 O O . ARG A 1 187 ? -13.030 -32.671 18.414 1.00 52.09 187 ARG A O 1
ATOM 1544 N N . GLN A 1 188 ? -14.892 -32.487 17.197 1.00 45.34 188 GLN A N 1
ATOM 1545 C CA . GLN A 1 188 ? -14.910 -33.868 16.694 1.00 45.34 188 GLN A CA 1
ATOM 1546 C C . GLN A 1 188 ? -14.528 -34.021 15.213 1.00 45.34 188 GLN A C 1
ATOM 1548 O O . GLN A 1 188 ? -14.429 -35.151 14.746 1.00 45.34 188 GLN A O 1
ATOM 1553 N N . ASN A 1 189 ? -14.243 -32.937 14.482 1.00 44.59 189 ASN A N 1
ATOM 1554 C CA . ASN A 1 189 ? -13.666 -33.036 13.138 1.00 44.59 189 ASN A CA 1
ATOM 1555 C C . ASN A 1 189 ? -12.162 -32.752 13.188 1.00 44.59 189 ASN A C 1
ATOM 1557 O O . ASN A 1 189 ? -11.720 -31.613 13.085 1.00 44.59 189 ASN A O 1
ATOM 1561 N N . THR A 1 190 ? -11.368 -33.818 13.290 1.00 49.22 190 THR A N 1
ATOM 1562 C CA . THR A 1 190 ? -9.894 -33.808 13.213 1.00 49.22 190 THR A CA 1
ATOM 1563 C C . THR A 1 190 ? -9.345 -33.457 11.826 1.00 49.22 190 THR A C 1
ATOM 1565 O O . THR A 1 190 ? -8.136 -33.445 11.631 1.00 49.22 190 THR A O 1
ATOM 1568 N N . ASN A 1 191 ? -10.210 -33.126 10.865 1.00 47.12 191 ASN A N 1
ATOM 1569 C CA . ASN A 1 191 ? -9.823 -32.748 9.515 1.00 47.12 191 ASN A CA 1
ATOM 1570 C C . ASN A 1 191 ? -10.289 -31.319 9.199 1.00 47.12 191 ASN A C 1
ATOM 1572 O O . ASN A 1 191 ? -11.404 -31.092 8.714 1.00 47.12 191 ASN A O 1
ATOM 1576 N N . SER A 1 192 ? -9.363 -30.373 9.378 1.00 49.62 192 SER A N 1
ATOM 1577 C CA . SER A 1 192 ? -9.383 -28.969 8.921 1.00 49.62 192 SER A CA 1
ATOM 1578 C C . SER A 1 192 ? -9.490 -28.805 7.388 1.00 49.62 192 SER A C 1
ATOM 1580 O O . SER A 1 192 ? -9.335 -27.707 6.846 1.00 49.62 192 SER A O 1
ATOM 1582 N N . SER A 1 193 ? -9.749 -29.898 6.664 1.00 51.47 193 SER A N 1
ATOM 1583 C CA . SER A 1 193 ? -9.990 -29.956 5.223 1.00 51.47 193 SER A CA 1
ATOM 1584 C C . SER A 1 193 ? -11.473 -29.850 4.839 1.00 51.47 193 SER A C 1
ATOM 1586 O O . SER A 1 193 ? -11.770 -29.719 3.652 1.00 51.47 193 SER A O 1
ATOM 1588 N N . SER A 1 194 ? -12.397 -29.902 5.810 1.00 45.91 194 SER A N 1
ATOM 1589 C CA . SER A 1 194 ? -13.843 -30.051 5.563 1.00 45.91 194 SER A CA 1
ATOM 1590 C C . SER A 1 194 ? -14.715 -28.829 5.889 1.00 45.91 194 SER A C 1
ATOM 1592 O O . SER A 1 194 ? -15.915 -28.853 5.615 1.00 45.91 194 SER A O 1
ATOM 1594 N N . THR A 1 195 ? -14.151 -27.726 6.385 1.00 44.97 195 THR A N 1
ATOM 1595 C CA . THR A 1 195 ? -14.897 -26.465 6.527 1.00 44.97 195 THR A CA 1
ATOM 1596 C C . THR A 1 195 ? -15.075 -25.833 5.141 1.00 44.97 195 THR A C 1
ATOM 1598 O O . THR A 1 195 ? -14.116 -25.424 4.487 1.00 44.97 195 THR A O 1
ATOM 1601 N N . GLY A 1 196 ? -16.316 -25.867 4.652 1.00 36.62 196 GLY A N 1
ATOM 1602 C CA . GLY A 1 196 ? -16.697 -25.609 3.266 1.00 36.62 196 GLY A CA 1
ATOM 1603 C C . GLY A 1 196 ? -16.317 -24.227 2.729 1.00 36.62 196 GLY A C 1
ATOM 1604 O O . GLY A 1 196 ? -16.464 -23.199 3.384 1.00 36.62 196 GLY A O 1
ATOM 1605 N N . LYS A 1 197 ? -15.854 -24.244 1.477 1.00 37.34 197 LYS A N 1
ATOM 1606 C CA . LYS A 1 197 ? -15.463 -23.097 0.656 1.00 37.34 197 LYS A CA 1
ATOM 1607 C C . LYS A 1 197 ? -16.679 -22.259 0.233 1.00 37.34 197 LYS A C 1
ATOM 1609 O O . LYS A 1 197 ? -17.621 -22.835 -0.314 1.00 37.34 197 LYS A O 1
ATOM 1614 N N . PRO A 1 198 ? -16.619 -20.918 0.271 1.00 36.31 198 PRO A N 1
ATOM 1615 C CA . PRO A 1 198 ? -17.370 -20.132 -0.700 1.00 36.31 198 PRO A CA 1
ATOM 1616 C C . PRO A 1 198 ? -16.847 -20.468 -2.107 1.00 36.31 198 PRO A C 1
ATOM 1618 O O . PRO A 1 198 ? -15.652 -20.309 -2.380 1.00 36.31 198 PRO A O 1
ATOM 1621 N N . MET A 1 199 ? -17.716 -20.941 -3.012 1.00 37.06 199 MET A N 1
ATOM 1622 C CA . MET A 1 199 ? -17.367 -21.000 -4.433 1.00 37.06 199 MET A CA 1
ATOM 1623 C C . MET A 1 199 ? -17.367 -19.571 -4.964 1.00 37.06 199 MET A C 1
ATOM 1625 O O . MET A 1 199 ? -18.385 -18.973 -5.299 1.00 37.06 199 MET A O 1
ATOM 1629 N N . ILE A 1 200 ? -16.174 -19.012 -4.970 1.00 38.16 200 ILE A N 1
ATOM 1630 C CA . ILE A 1 200 ? -15.853 -17.770 -5.632 1.00 38.16 200 ILE A CA 1
ATOM 1631 C C . ILE A 1 200 ? -15.956 -18.030 -7.132 1.00 38.16 200 ILE A C 1
ATOM 1633 O O . ILE A 1 200 ? -15.174 -18.815 -7.670 1.00 38.16 200 ILE A O 1
ATOM 1637 N N . LEU A 1 201 ? -16.880 -17.349 -7.809 1.00 35.38 201 LEU A N 1
ATOM 1638 C CA . LEU A 1 201 ? -16.804 -17.240 -9.259 1.00 35.38 201 LEU A CA 1
ATOM 1639 C C . LEU A 1 201 ? -15.475 -16.549 -9.607 1.00 35.38 201 LEU A C 1
ATOM 1641 O O . LEU A 1 201 ? -15.192 -15.469 -9.066 1.00 35.38 201 LEU A O 1
ATOM 1645 N N . PRO A 1 202 ? -14.630 -17.172 -10.445 1.00 36.34 202 PRO A N 1
ATOM 1646 C CA . PRO A 1 202 ? -13.446 -16.508 -10.950 1.00 36.34 202 PRO A CA 1
ATOM 1647 C C . PRO A 1 202 ? -13.881 -15.303 -11.782 1.00 36.34 202 PRO A C 1
ATOM 1649 O O . PRO A 1 202 ? -14.963 -15.278 -12.366 1.00 36.34 202 PRO A O 1
ATOM 1652 N N . SER A 1 203 ? -13.023 -14.298 -11.846 1.00 35.31 203 SER A N 1
ATOM 1653 C CA . SER A 1 203 ? -13.231 -13.119 -12.682 1.00 35.31 203 SER A CA 1
ATOM 1654 C C . SER A 1 203 ? -13.414 -13.436 -14.164 1.00 35.31 203 SER A C 1
ATOM 1656 O O . SER A 1 203 ? -13.997 -12.642 -14.882 1.00 35.31 203 SER A O 1
ATOM 1658 N N . SER A 1 204 ? -13.004 -14.615 -14.629 1.00 40.31 204 SER A N 1
ATOM 1659 C CA . SER A 1 204 ? -13.299 -15.110 -15.974 1.00 40.31 204 SER A CA 1
ATOM 1660 C C . SER A 1 204 ? -14.791 -15.364 -16.238 1.00 40.31 204 SER A C 1
ATOM 1662 O O . SER A 1 204 ? -15.178 -15.548 -17.390 1.00 40.31 204 SER A O 1
ATOM 1664 N N . PHE A 1 205 ? -15.640 -15.358 -15.205 1.00 46.81 205 PHE A N 1
ATOM 1665 C CA . PHE A 1 205 ? -17.091 -15.410 -15.348 1.00 46.81 205 PHE A CA 1
ATOM 1666 C C . PHE A 1 205 ? -17.646 -14.008 -15.631 1.00 46.81 205 PHE A C 1
ATOM 1668 O O . PHE A 1 205 ? -17.784 -13.173 -14.728 1.00 46.81 205 PHE A O 1
ATOM 1675 N N . THR A 1 206 ? -17.949 -13.749 -16.903 1.00 48.56 206 THR A N 1
ATOM 1676 C CA . THR A 1 206 ? -18.405 -12.445 -17.395 1.00 48.56 206 THR A CA 1
ATOM 1677 C C . THR A 1 206 ? -19.673 -11.991 -16.655 1.00 48.56 206 THR A C 1
ATOM 1679 O O . THR A 1 206 ? -20.673 -12.704 -16.633 1.00 48.56 206 THR A O 1
ATOM 1682 N N . GLY A 1 207 ? -19.624 -10.808 -16.027 1.00 46.12 207 GLY A N 1
ATOM 1683 C CA . GLY A 1 207 ? -20.749 -10.192 -15.302 1.00 46.12 207 GLY A CA 1
ATOM 1684 C C . GLY A 1 207 ? -20.776 -10.373 -13.773 1.00 46.12 207 GLY A C 1
ATOM 1685 O O . GLY A 1 207 ? -21.658 -9.815 -13.124 1.00 46.12 207 GLY A O 1
ATOM 1686 N N . CYS A 1 208 ? -19.830 -11.100 -13.156 1.00 49.06 208 CYS A N 1
ATOM 1687 C CA . CYS A 1 208 ? -19.774 -11.220 -11.688 1.00 49.06 208 CYS A CA 1
ATOM 1688 C C . CYS A 1 208 ? -19.135 -9.996 -10.994 1.00 49.06 208 CYS A C 1
ATOM 1690 O O . CYS A 1 208 ? -18.343 -9.262 -11.580 1.00 49.06 208 CYS A O 1
ATOM 1692 N N . ALA A 1 209 ? -19.402 -9.802 -9.696 1.00 50.88 209 ALA A N 1
ATOM 1693 C CA . ALA A 1 209 ? -18.850 -8.674 -8.931 1.00 50.88 209 ALA A CA 1
ATOM 1694 C C . ALA A 1 209 ? -17.303 -8.637 -8.906 1.00 50.88 209 ALA A C 1
ATOM 1696 O O . ALA A 1 209 ? -16.720 -7.556 -8.856 1.00 50.88 209 ALA A O 1
ATOM 1697 N N . ARG A 1 210 ? -16.624 -9.798 -8.996 1.00 51.81 210 ARG A N 1
ATOM 1698 C CA . ARG A 1 210 ? -15.156 -9.870 -9.145 1.00 51.81 210 ARG A CA 1
ATOM 1699 C C . ARG A 1 210 ? -14.684 -9.577 -10.559 1.00 51.81 210 ARG A C 1
ATOM 1701 O O . ARG A 1 210 ? -13.638 -8.965 -10.677 1.00 51.81 210 ARG A O 1
ATOM 1708 N N . TYR A 1 211 ? -15.448 -9.938 -11.588 1.00 65.50 211 TYR A N 1
ATOM 1709 C CA . TYR A 1 211 ? -15.193 -9.503 -12.961 1.00 65.50 211 TYR A CA 1
ATOM 1710 C C . TYR A 1 211 ? -15.299 -7.980 -13.061 1.00 65.50 211 TYR A C 1
ATOM 1712 O O . TYR A 1 211 ? -14.382 -7.371 -13.588 1.00 65.50 211 TYR A O 1
ATOM 1720 N N . ASN A 1 212 ? -16.322 -7.353 -12.464 1.00 47.69 212 ASN A N 1
ATOM 1721 C CA . ASN A 1 212 ? -16.488 -5.890 -12.462 1.00 47.69 212 ASN A CA 1
ATOM 1722 C C . ASN A 1 212 ? -15.420 -5.172 -11.606 1.00 47.69 212 ASN A C 1
ATOM 1724 O O . ASN A 1 212 ? -14.932 -4.108 -11.981 1.00 47.69 212 ASN A O 1
ATOM 1728 N N . ALA A 1 213 ? -14.994 -5.762 -10.481 1.00 56.50 213 ALA A N 1
ATOM 1729 C CA . ALA A 1 213 ? -13.890 -5.237 -9.672 1.00 56.50 213 ALA A CA 1
ATOM 1730 C C . ALA A 1 213 ? -12.501 -5.492 -10.292 1.00 56.50 213 ALA A C 1
ATOM 1732 O O . ALA A 1 213 ? -11.594 -4.691 -10.074 1.00 56.50 213 ALA A O 1
ATOM 1733 N N . GLU A 1 214 ? -12.313 -6.580 -11.048 1.00 56.69 214 GLU A N 1
ATOM 1734 C CA . GLU A 1 214 ? -11.097 -6.830 -11.832 1.00 56.69 214 GLU A CA 1
ATOM 1735 C C . GLU A 1 214 ? -11.054 -5.979 -13.087 1.00 56.69 214 GLU A C 1
ATOM 1737 O O . GLU A 1 214 ? -10.021 -5.389 -13.311 1.00 56.69 214 GLU A O 1
ATOM 1742 N N . THR A 1 215 ? -12.144 -5.760 -13.821 1.00 55.47 215 THR A N 1
ATOM 1743 C CA . THR A 1 215 ? -12.146 -4.780 -14.927 1.00 55.47 215 THR A CA 1
ATOM 1744 C C . THR A 1 215 ? -11.917 -3.356 -14.424 1.00 55.47 215 THR A C 1
ATOM 1746 O O . THR A 1 215 ? -11.216 -2.595 -15.080 1.00 55.47 215 THR A O 1
ATOM 1749 N N . TYR A 1 216 ? -12.402 -2.994 -13.230 1.00 54.41 216 TYR A N 1
ATOM 1750 C CA . TYR A 1 216 ? -12.065 -1.716 -12.590 1.00 54.41 216 TYR A CA 1
ATOM 1751 C C . TYR A 1 216 ? -10.587 -1.634 -12.153 1.00 54.41 216 TYR A C 1
ATOM 1753 O O . TYR A 1 216 ? -9.939 -0.598 -12.315 1.00 54.41 216 TYR A O 1
ATOM 1761 N N . LYS A 1 217 ? -10.010 -2.725 -11.627 1.00 51.81 217 LYS A N 1
ATOM 1762 C CA . LYS A 1 217 ? -8.580 -2.796 -11.269 1.00 51.81 217 LYS A CA 1
ATOM 1763 C C . LYS A 1 217 ? -7.670 -2.893 -12.487 1.00 51.81 217 LYS A C 1
ATOM 1765 O O . LYS A 1 217 ? -6.611 -2.287 -12.456 1.00 51.81 217 LYS A O 1
ATOM 1770 N N . ASP A 1 218 ? -8.087 -3.577 -13.539 1.00 50.81 218 ASP A N 1
ATOM 1771 C CA . ASP A 1 218 ? -7.418 -3.672 -14.830 1.00 50.81 218 ASP A CA 1
ATOM 1772 C C . ASP A 1 218 ? -7.512 -2.326 -15.556 1.00 50.81 218 ASP A C 1
ATOM 1774 O O . ASP A 1 218 ? -6.533 -1.915 -16.158 1.00 50.81 218 ASP A O 1
ATOM 1778 N N . ALA A 1 219 ? -8.589 -1.545 -15.383 1.00 40.38 219 ALA A N 1
ATOM 1779 C CA . ALA A 1 219 ? -8.659 -0.142 -15.809 1.00 40.38 219 ALA A CA 1
ATOM 1780 C C . ALA A 1 219 ? -7.700 0.780 -15.018 1.00 40.38 219 ALA A C 1
ATOM 1782 O O . ALA A 1 219 ? -7.061 1.649 -15.609 1.00 40.38 219 ALA A O 1
ATOM 1783 N N . MET A 1 220 ? -7.510 0.569 -13.708 1.00 44.31 220 MET A N 1
ATOM 1784 C CA . MET A 1 220 ? -6.468 1.259 -12.914 1.00 44.31 220 MET A CA 1
ATOM 1785 C C . MET A 1 220 ? -5.046 0.732 -13.210 1.00 44.31 220 MET A C 1
ATOM 1787 O O . MET A 1 220 ? -4.064 1.461 -13.068 1.00 44.31 220 MET A O 1
ATOM 1791 N N . ALA A 1 221 ? -4.928 -0.521 -13.656 1.00 40.00 221 ALA A N 1
ATOM 1792 C CA . ALA A 1 221 ? -3.687 -1.213 -13.998 1.00 40.00 221 ALA A CA 1
ATOM 1793 C C . ALA A 1 221 ? -3.334 -1.163 -15.496 1.00 40.00 221 ALA A C 1
ATOM 1795 O O . ALA A 1 221 ? -2.247 -1.602 -15.856 1.00 40.00 221 ALA A O 1
ATOM 1796 N N . ILE A 1 222 ? -4.177 -0.579 -16.351 1.00 38.75 222 ILE A N 1
ATOM 1797 C CA . ILE A 1 222 ? -3.811 -0.069 -17.677 1.00 38.75 222 ILE A CA 1
ATOM 1798 C C . ILE A 1 222 ? -3.084 1.284 -17.545 1.00 38.75 222 ILE A C 1
ATOM 1800 O O . ILE A 1 222 ? -2.440 1.674 -18.498 1.00 38.75 222 ILE A O 1
ATOM 1804 N N . CYS A 1 223 ? -3.104 2.006 -16.413 1.00 48.12 223 CYS A N 1
ATOM 1805 C CA . CYS A 1 223 ? -2.788 3.449 -16.409 1.00 48.12 223 CYS A CA 1
ATOM 1806 C C . CYS A 1 223 ? -1.808 4.010 -15.336 1.00 48.12 223 CYS A C 1
ATOM 1808 O O . CYS A 1 223 ? -1.844 5.205 -15.074 1.00 48.12 223 CYS A O 1
ATOM 1810 N N . LYS A 1 224 ? -0.873 3.342 -14.642 1.00 44.53 224 LYS A N 1
ATOM 1811 C CA . LYS A 1 224 ? 0.121 2.334 -15.050 1.00 44.53 224 LYS A CA 1
ATOM 1812 C C . LYS A 1 224 ? 0.522 2.381 -16.535 1.00 44.53 224 LYS A C 1
ATOM 1814 O O . LYS A 1 224 ? 0.279 1.413 -17.233 1.00 44.53 224 LYS A O 1
ATOM 1819 N N . TRP A 1 225 ? 1.205 3.429 -17.009 1.00 41.62 225 TRP A N 1
ATOM 1820 C CA . TRP A 1 225 ? 1.936 3.326 -18.294 1.00 41.62 225 TRP A CA 1
ATOM 1821 C C . TRP A 1 225 ? 3.460 3.322 -18.208 1.00 41.62 225 TRP A C 1
ATOM 1823 O O . TRP A 1 225 ? 4.051 2.893 -19.184 1.00 41.62 225 TRP A O 1
ATOM 1833 N N . TYR A 1 226 ? 4.120 3.664 -17.089 1.00 50.69 226 TYR A N 1
ATOM 1834 C CA . TYR A 1 226 ? 5.575 3.452 -16.951 1.00 50.69 226 TYR A CA 1
ATOM 1835 C C . TYR A 1 226 ? 5.992 3.280 -15.479 1.00 50.69 226 TYR A C 1
ATOM 1837 O O . TYR A 1 226 ? 5.863 4.212 -14.691 1.00 50.69 226 TYR A O 1
ATOM 1845 N N . ILE A 1 227 ? 6.533 2.112 -15.100 1.00 61.38 227 ILE A N 1
ATOM 1846 C CA . ILE A 1 227 ? 7.439 2.036 -13.939 1.00 61.38 227 ILE A CA 1
ATOM 1847 C C . ILE A 1 227 ? 8.735 2.690 -14.400 1.00 61.38 227 ILE A C 1
ATOM 1849 O O . ILE A 1 227 ? 9.349 2.227 -15.364 1.00 61.38 227 ILE A O 1
ATOM 1853 N N . SER A 1 228 ? 9.137 3.783 -13.751 1.00 69.69 228 SER A N 1
ATOM 1854 C CA . SER A 1 228 ? 10.388 4.435 -14.132 1.00 69.69 228 SER A CA 1
ATOM 1855 C C . SER A 1 228 ? 11.583 3.553 -13.744 1.00 69.69 228 SER A C 1
ATOM 1857 O O . SER A 1 228 ? 11.551 2.895 -12.697 1.00 69.69 228 SER A O 1
ATOM 1859 N N . PRO A 1 229 ? 12.676 3.571 -14.524 1.00 74.12 229 PRO A N 1
ATOM 1860 C CA . PRO A 1 229 ? 13.912 2.888 -14.150 1.00 74.12 229 PRO A CA 1
ATOM 1861 C C . PRO A 1 229 ? 14.409 3.283 -12.753 1.00 74.12 229 PRO A C 1
ATOM 1863 O O . PRO A 1 229 ? 14.900 2.438 -12.011 1.00 74.12 229 PRO A O 1
ATOM 1866 N N . CYS A 1 230 ? 14.217 4.547 -12.360 1.00 74.50 230 CYS A N 1
ATOM 1867 C CA . CYS A 1 230 ? 14.577 5.050 -11.036 1.00 74.50 230 CYS A CA 1
ATOM 1868 C C . CYS A 1 230 ? 13.790 4.349 -9.922 1.00 74.50 230 CYS A C 1
ATOM 1870 O O . CYS A 1 230 ? 14.378 3.903 -8.939 1.00 74.50 230 CYS A O 1
ATOM 1872 N N . GLU A 1 231 ? 12.471 4.208 -10.084 1.00 72.75 231 GLU A N 1
ATOM 1873 C CA . GLU A 1 231 ? 11.621 3.511 -9.115 1.00 72.75 231 GLU A CA 1
ATOM 1874 C C . GLU A 1 231 ? 11.971 2.020 -9.028 1.00 72.75 231 GLU A C 1
ATOM 1876 O O . GLU A 1 231 ? 12.049 1.465 -7.929 1.00 72.75 231 GLU A O 1
ATOM 1881 N N . ALA A 1 232 ? 12.235 1.379 -10.171 1.00 77.88 232 ALA A N 1
ATOM 1882 C CA . ALA A 1 232 ? 12.660 -0.016 -10.223 1.00 77.88 232 ALA A CA 1
ATOM 1883 C C . ALA A 1 232 ? 13.976 -0.235 -9.456 1.00 77.88 232 ALA A C 1
ATOM 1885 O O . ALA A 1 232 ? 14.038 -1.107 -8.589 1.00 77.88 232 ALA A O 1
ATOM 1886 N N . VAL A 1 233 ? 14.997 0.599 -9.695 1.00 82.62 233 VAL A N 1
ATOM 1887 C CA . VAL A 1 233 ? 16.277 0.557 -8.961 1.00 82.62 233 VAL A CA 1
ATOM 1888 C C . VAL A 1 233 ? 16.056 0.738 -7.459 1.00 82.62 233 VAL A C 1
ATOM 1890 O O . VAL A 1 233 ? 16.555 -0.061 -6.666 1.00 82.62 233 VAL A O 1
ATOM 1893 N N . TRP A 1 234 ? 15.260 1.734 -7.059 1.00 80.25 234 TRP A N 1
ATOM 1894 C CA . TRP A 1 234 ? 14.960 2.023 -5.650 1.00 80.25 234 TRP A CA 1
ATOM 1895 C C . TRP A 1 234 ? 14.338 0.814 -4.937 1.00 80.25 234 TRP A C 1
ATOM 1897 O O . TRP A 1 234 ? 14.758 0.427 -3.843 1.00 80.25 234 TRP A O 1
ATOM 1907 N N . ARG A 1 235 ? 13.373 0.162 -5.599 1.00 77.94 235 ARG A N 1
ATOM 1908 C CA . ARG A 1 235 ? 12.685 -1.041 -5.104 1.00 77.94 235 ARG A CA 1
ATOM 1909 C C . ARG A 1 235 ? 13.589 -2.273 -5.068 1.00 77.94 235 ARG A C 1
ATOM 1911 O O . ARG A 1 235 ? 13.503 -3.051 -4.114 1.00 77.94 235 ARG A O 1
ATOM 1918 N N . ILE A 1 236 ? 14.456 -2.457 -6.067 1.00 84.38 236 ILE A N 1
ATOM 1919 C CA . ILE A 1 236 ? 15.436 -3.556 -6.106 1.00 84.38 236 ILE A CA 1
ATOM 1920 C C . ILE A 1 236 ? 16.405 -3.427 -4.926 1.00 84.38 236 ILE A C 1
ATOM 1922 O O . ILE A 1 236 ? 16.556 -4.370 -4.140 1.00 84.38 236 ILE A O 1
ATOM 1926 N N . LEU A 1 237 ? 16.989 -2.240 -4.742 1.00 85.06 237 LEU A N 1
ATOM 1927 C CA . LEU A 1 237 ? 17.909 -1.951 -3.637 1.00 85.06 237 LEU A CA 1
ATOM 1928 C C . LEU A 1 237 ? 17.211 -2.015 -2.268 1.00 85.06 237 LEU A C 1
ATOM 1930 O O . LEU A 1 237 ? 17.842 -2.330 -1.260 1.00 85.06 237 LEU A O 1
ATOM 1934 N N . GLY A 1 238 ? 15.885 -1.871 -2.240 1.00 77.00 238 GLY A N 1
ATOM 1935 C CA . GLY A 1 238 ? 15.072 -1.988 -1.030 1.00 77.00 238 GLY A CA 1
ATOM 1936 C C . GLY A 1 238 ? 15.078 -0.715 -0.195 1.00 77.00 238 GLY A C 1
ATOM 1937 O O . GLY A 1 238 ? 14.955 -0.793 1.025 1.00 77.00 238 GLY A O 1
ATOM 1938 N N . TYR A 1 239 ? 15.245 0.433 -0.846 1.00 75.31 239 TYR A N 1
ATOM 1939 C CA . TYR A 1 239 ? 15.113 1.733 -0.209 1.00 75.31 239 TYR A CA 1
ATOM 1940 C C . TYR A 1 239 ? 13.640 2.085 0.007 1.00 75.31 239 TYR A C 1
ATOM 1942 O O . TYR A 1 239 ? 12.758 1.686 -0.761 1.00 75.31 239 TYR A O 1
ATOM 1950 N N . ASP A 1 240 ? 13.374 2.872 1.046 1.00 57.56 240 ASP A N 1
ATOM 1951 C CA . ASP A 1 240 ? 12.037 3.386 1.309 1.00 57.56 240 ASP A CA 1
ATOM 1952 C C . ASP A 1 240 ? 11.644 4.378 0.204 1.00 57.56 240 ASP A C 1
ATOM 1954 O O . ASP A 1 240 ? 12.334 5.364 -0.049 1.00 57.56 240 ASP A O 1
ATOM 1958 N N . ILE A 1 241 ? 10.535 4.104 -0.487 1.00 54.06 241 ILE A N 1
ATOM 1959 C CA . ILE A 1 241 ? 10.055 4.913 -1.628 1.00 54.06 241 ILE A CA 1
ATOM 1960 C C . ILE A 1 241 ? 9.406 6.219 -1.144 1.00 54.06 241 ILE A C 1
ATOM 1962 O O . ILE A 1 241 ? 9.310 7.203 -1.874 1.00 54.06 241 ILE A O 1
ATOM 1966 N N . HIS A 1 242 ? 8.946 6.240 0.107 1.00 53.78 242 HIS A N 1
ATOM 1967 C CA . HIS A 1 242 ? 8.260 7.379 0.694 1.00 53.78 242 HIS A CA 1
ATOM 1968 C C . HIS A 1 242 ? 8.803 7.650 2.093 1.00 53.78 242 HIS A C 1
ATOM 1970 O O . HIS A 1 242 ? 8.473 6.938 3.041 1.00 53.78 242 HIS A O 1
ATOM 1976 N N . TYR A 1 243 ? 9.564 8.730 2.236 1.00 51.91 243 TYR A N 1
ATOM 1977 C CA . TYR A 1 243 ? 9.771 9.353 3.535 1.00 51.91 243 TYR A CA 1
ATOM 1978 C C . TYR A 1 243 ? 8.557 10.238 3.818 1.00 51.91 243 TYR A C 1
ATOM 1980 O O . TYR A 1 243 ? 8.351 11.254 3.160 1.00 51.91 243 TYR A O 1
ATOM 1988 N N . ARG A 1 244 ? 7.702 9.818 4.755 1.00 54.34 244 ARG A N 1
ATOM 1989 C CA . ARG A 1 244 ? 6.625 10.666 5.279 1.00 54.34 244 ARG A CA 1
ATOM 1990 C C . ARG A 1 244 ? 7.079 11.220 6.620 1.00 54.34 244 ARG A C 1
ATOM 1992 O O . ARG A 1 244 ? 7.343 10.446 7.539 1.00 54.34 244 ARG A O 1
ATOM 1999 N N . THR A 1 245 ? 7.169 12.542 6.703 1.00 59.06 245 THR A N 1
ATOM 2000 C CA . THR A 1 245 ? 7.367 13.267 7.957 1.00 59.06 245 THR A CA 1
ATOM 2001 C C . THR A 1 245 ? 6.108 14.090 8.205 1.00 59.06 245 THR A C 1
ATOM 2003 O O . THR A 1 245 ? 5.814 14.957 7.384 1.00 59.06 245 THR A O 1
ATOM 2006 N N . PRO A 1 246 ? 5.360 13.826 9.289 1.00 70.38 246 PRO A N 1
ATOM 2007 C CA . PRO A 1 246 ? 5.569 12.773 10.292 1.00 70.38 246 PRO A CA 1
ATOM 2008 C C . PRO A 1 246 ? 5.291 11.353 9.753 1.00 70.38 246 PRO A C 1
ATOM 2010 O O . PRO A 1 246 ? 4.600 11.159 8.751 1.00 70.38 246 PRO A O 1
ATOM 2013 N N . SER A 1 247 ? 5.832 10.336 10.434 1.00 74.88 247 SER A N 1
ATOM 2014 C CA . SER A 1 247 ? 5.589 8.926 10.090 1.00 74.88 247 SER A CA 1
ATOM 2015 C C . SER A 1 247 ? 4.108 8.564 10.247 1.00 74.88 247 SER A C 1
ATOM 2017 O O . SER A 1 247 ? 3.459 9.051 11.174 1.00 74.88 247 SER A O 1
ATOM 2019 N N . VAL A 1 248 ? 3.579 7.687 9.391 1.00 77.62 248 VAL A N 1
ATOM 2020 C CA . VAL A 1 248 ? 2.166 7.271 9.421 1.00 77.62 248 VAL A CA 1
ATOM 2021 C C . VAL A 1 248 ? 2.049 5.808 9.849 1.00 77.62 248 VAL A C 1
ATOM 2023 O O . VAL A 1 248 ? 2.545 4.930 9.143 1.00 77.62 248 VAL A O 1
ATOM 2026 N N . GLU A 1 249 ? 1.353 5.544 10.955 1.00 82.62 249 GLU A N 1
ATOM 2027 C CA . GLU A 1 249 ? 1.070 4.197 11.462 1.00 82.62 249 GLU A CA 1
ATOM 2028 C C . GLU A 1 249 ? -0.317 3.744 10.986 1.00 82.62 249 GLU A C 1
ATOM 2030 O O . GLU A 1 249 ? -1.323 4.422 11.203 1.00 82.62 249 GLU A O 1
ATOM 2035 N N . ARG A 1 250 ? -0.392 2.591 10.312 1.00 80.88 250 ARG A N 1
ATOM 2036 C CA . ARG A 1 250 ? -1.674 2.026 9.866 1.00 80.88 250 ARG A CA 1
ATOM 2037 C C . ARG A 1 250 ? -2.310 1.242 11.005 1.00 80.88 250 ARG A C 1
ATOM 2039 O O . ARG A 1 250 ? -1.775 0.223 11.432 1.00 80.88 250 ARG A O 1
ATOM 2046 N N . LEU A 1 251 ? -3.471 1.698 11.447 1.00 85.31 251 LEU A N 1
ATOM 2047 C CA . LEU A 1 251 ? -4.194 1.137 12.577 1.00 85.31 251 LEU A CA 1
ATOM 2048 C C . LEU A 1 251 ? -5.252 0.152 12.078 1.00 85.31 251 LEU A C 1
ATOM 2050 O O . LEU A 1 251 ? -6.241 0.540 11.455 1.00 85.31 251 LEU A O 1
ATOM 2054 N N . SER A 1 252 ? -5.023 -1.141 12.312 1.00 87.94 252 SER A N 1
ATOM 2055 C CA . SER A 1 252 ? -6.008 -2.182 12.019 1.00 87.94 252 SER A CA 1
ATOM 2056 C C . SER A 1 252 ? -6.944 -2.384 13.202 1.00 87.94 252 SER A C 1
ATOM 2058 O O . SER A 1 252 ? -6.518 -2.331 14.346 1.00 87.94 252 SER A O 1
ATOM 2060 N N . PHE A 1 253 ? -8.212 -2.661 12.922 1.00 90.56 253 PHE A N 1
ATOM 2061 C CA . PHE A 1 253 ? -9.262 -2.903 13.909 1.00 90.56 253 PHE A CA 1
ATOM 2062 C C . PHE A 1 253 ? -10.251 -3.926 13.346 1.00 90.56 253 PHE A C 1
ATOM 2064 O O . PHE A 1 253 ? -10.261 -4.197 12.140 1.00 90.56 253 PHE A O 1
ATOM 2071 N N . HIS A 1 254 ? -11.035 -4.528 14.231 1.00 91.19 254 HIS A N 1
ATOM 2072 C CA . HIS A 1 254 ? -11.960 -5.612 13.920 1.00 91.19 254 HIS A CA 1
ATOM 2073 C C . HIS A 1 254 ? -13.098 -5.631 14.947 1.00 91.19 254 HIS A C 1
ATOM 2075 O O . HIS A 1 254 ? -12.974 -5.052 16.026 1.00 91.19 254 HIS A O 1
ATOM 2081 N N . LEU A 1 255 ? -14.192 -6.313 14.613 1.00 91.44 255 LEU A N 1
ATOM 2082 C CA . LEU A 1 255 ? -15.279 -6.597 15.550 1.00 91.44 255 LEU A CA 1
ATOM 2083 C C . LEU A 1 255 ? -14.834 -7.615 16.627 1.00 91.44 255 LEU A C 1
ATOM 2085 O O . LEU A 1 255 ? -13.777 -8.250 16.478 1.00 91.44 255 LEU A O 1
ATOM 2089 N N . PRO A 1 256 ? -15.611 -7.786 17.715 1.00 89.75 256 PRO A N 1
ATOM 2090 C CA . PRO A 1 256 ? -15.330 -8.790 18.740 1.00 89.75 256 PRO A CA 1
ATOM 2091 C C . PRO A 1 256 ? -15.107 -10.186 18.144 1.00 89.75 256 PRO A C 1
ATOM 2093 O O . PRO A 1 256 ? -15.890 -10.642 17.316 1.00 89.75 256 PRO A O 1
ATOM 2096 N N . ASP A 1 257 ? -14.024 -10.847 18.558 1.00 84.19 257 ASP A N 1
ATOM 2097 C CA . ASP A 1 257 ? -13.585 -12.163 18.069 1.00 84.19 257 ASP A CA 1
ATOM 2098 C C . ASP A 1 257 ? -13.345 -12.264 16.540 1.00 84.19 257 ASP A C 1
ATOM 2100 O O . ASP A 1 257 ? -13.143 -13.354 16.010 1.00 84.19 257 ASP A O 1
ATOM 2104 N N . GLU A 1 258 ? -13.300 -11.153 15.799 1.00 84.56 258 GLU A N 1
ATOM 2105 C CA . GLU A 1 258 ? -13.062 -11.155 14.346 1.00 84.56 258 GLU A CA 1
ATOM 2106 C C . GLU A 1 258 ? -11.609 -10.865 13.935 1.00 84.56 258 GLU A C 1
ATOM 2108 O O . GLU A 1 258 ? -11.331 -10.564 12.771 1.00 84.56 258 GLU A O 1
ATOM 2113 N N . GLN A 1 259 ? -10.652 -10.956 14.861 1.00 81.94 259 GLN A N 1
ATOM 2114 C CA . GLN A 1 259 ? -9.235 -10.808 14.533 1.00 81.94 259 GLN A CA 1
ATOM 2115 C C . GLN A 1 259 ? -8.789 -11.871 13.524 1.00 81.94 259 GLN A C 1
ATOM 2117 O O . GLN A 1 259 ? -9.109 -13.054 13.654 1.00 81.94 259 GLN A O 1
ATOM 2122 N N . SER A 1 260 ? -8.019 -11.439 12.525 1.00 77.69 260 SER A N 1
ATOM 2123 C CA . SER A 1 260 ? -7.448 -12.326 11.514 1.00 77.69 260 SER A CA 1
ATOM 2124 C C . SER A 1 260 ? -6.285 -13.129 12.090 1.00 77.69 260 SER A C 1
ATOM 2126 O O . SER A 1 260 ? -5.298 -12.553 12.558 1.00 77.69 260 SER A O 1
ATOM 2128 N N . ILE A 1 261 ? -6.389 -14.453 12.025 1.00 75.19 261 ILE A N 1
ATOM 2129 C CA . ILE A 1 261 ? -5.381 -15.401 12.498 1.00 75.19 261 ILE A CA 1
ATOM 2130 C C . ILE A 1 261 ? -4.760 -16.104 11.299 1.00 75.19 261 ILE A C 1
ATOM 2132 O O . ILE A 1 261 ? -5.479 -16.638 10.458 1.00 75.19 261 ILE A O 1
ATOM 2136 N N . VAL A 1 262 ? -3.427 -16.100 11.237 1.00 72.56 262 VAL A N 1
ATOM 2137 C CA . VAL A 1 262 ? -2.653 -16.804 10.206 1.00 72.56 262 VAL A CA 1
ATOM 2138 C C . VAL A 1 262 ? -2.185 -18.152 10.758 1.00 72.56 262 VAL A C 1
ATOM 2140 O O . VAL A 1 262 ? -1.633 -18.199 11.866 1.00 72.56 262 VAL A O 1
ATOM 2143 N N . PHE A 1 263 ? -2.401 -19.229 10.009 1.00 70.31 263 PHE A N 1
ATOM 2144 C CA . PHE A 1 263 ? -2.028 -20.594 10.392 1.00 70.31 263 PHE A CA 1
ATOM 2145 C C . PHE A 1 263 ? -1.688 -21.457 9.169 1.00 70.31 263 PHE A C 1
ATOM 2147 O O . PHE A 1 263 ? -2.000 -21.091 8.035 1.00 70.31 263 PHE A O 1
ATOM 2154 N N . GLU A 1 264 ? -1.023 -22.584 9.413 1.00 67.25 264 GLU A N 1
ATOM 2155 C CA . GLU A 1 264 ? -0.596 -23.538 8.380 1.00 67.25 264 GLU A CA 1
ATOM 2156 C C . GLU A 1 264 ? -1.631 -24.668 8.203 1.00 67.25 264 GLU A C 1
ATOM 2158 O O . GLU A 1 264 ? -2.415 -24.952 9.110 1.00 67.25 264 GLU A O 1
ATOM 2163 N N . ASP A 1 265 ? -1.648 -25.325 7.037 1.00 62.62 265 ASP A N 1
ATOM 2164 C CA . ASP A 1 265 ? -2.562 -26.440 6.713 1.00 62.62 265 ASP A CA 1
ATOM 2165 C C . ASP A 1 265 ? -2.513 -27.602 7.726 1.00 62.62 265 ASP A C 1
ATOM 2167 O O . ASP A 1 265 ? -3.538 -28.233 7.992 1.00 62.62 265 ASP A O 1
ATOM 2171 N N . ASP A 1 266 ? -1.323 -27.910 8.237 1.00 71.62 266 ASP A N 1
ATOM 2172 C CA . ASP A 1 266 ? -1.013 -29.040 9.116 1.00 71.62 266 ASP A CA 1
ATOM 2173 C C . ASP A 1 266 ? -1.043 -28.680 10.607 1.00 71.62 266 ASP A C 1
ATOM 2175 O O . ASP A 1 266 ? -0.853 -29.552 11.456 1.00 71.62 266 ASP A O 1
ATOM 2179 N N . GLU A 1 267 ? -1.307 -27.416 10.943 1.00 69.50 267 GLU A N 1
ATOM 2180 C CA . GLU A 1 267 ? -1.306 -26.963 12.326 1.00 69.50 267 GLU A CA 1
ATOM 2181 C C . GLU A 1 267 ? -2.610 -27.356 13.043 1.00 69.50 267 GLU A C 1
ATOM 2183 O O . GLU A 1 267 ? -3.702 -26.976 12.597 1.00 69.50 267 GLU A O 1
ATOM 2188 N N . PRO A 1 268 ? -2.542 -28.094 14.170 1.00 75.75 268 PRO A N 1
ATOM 2189 C CA . PRO A 1 268 ? -3.729 -28.440 14.937 1.00 75.75 268 PRO A CA 1
ATOM 2190 C C . PRO A 1 268 ? -4.457 -27.177 15.397 1.00 75.75 268 PRO A C 1
ATOM 2192 O O . PRO A 1 268 ? -3.851 -26.278 15.978 1.00 75.75 268 PRO A O 1
ATOM 2195 N N . LEU A 1 269 ? -5.776 -27.110 15.187 1.00 72.50 269 LEU A N 1
ATOM 2196 C CA . LEU A 1 269 ? -6.570 -25.933 15.563 1.00 72.50 269 LEU A CA 1
ATOM 2197 C C . LEU A 1 269 ? -6.432 -25.584 17.051 1.00 72.50 269 LEU A C 1
ATOM 2199 O O . LEU A 1 269 ? -6.448 -24.412 17.409 1.00 72.50 269 LEU A O 1
ATOM 2203 N N . GLU A 1 270 ? -6.258 -26.582 17.915 1.00 72.69 270 GLU A N 1
ATOM 2204 C CA . GLU A 1 270 ? -6.030 -26.366 19.344 1.00 72.69 270 GLU A CA 1
ATOM 2205 C C . GLU A 1 270 ? -4.705 -25.636 19.615 1.00 72.69 270 GLU A C 1
ATOM 2207 O O . GLU A 1 270 ? -4.676 -24.684 20.395 1.00 72.69 270 GLU A O 1
ATOM 2212 N N . ASP A 1 271 ? -3.639 -25.987 18.894 1.00 77.25 271 ASP A N 1
ATOM 2213 C CA . ASP A 1 271 ? -2.347 -25.305 18.980 1.00 77.25 271 ASP A CA 1
ATOM 2214 C C . ASP A 1 271 ? -2.428 -23.890 18.401 1.00 77.25 271 ASP A C 1
ATOM 2216 O O . ASP A 1 271 ? -1.913 -22.948 19.008 1.00 77.25 271 ASP A O 1
ATOM 2220 N N . VAL A 1 272 ? -3.147 -23.711 17.282 1.00 75.25 272 VAL A N 1
ATOM 2221 C CA . VAL A 1 272 ? -3.433 -22.387 16.706 1.00 75.25 272 VAL A CA 1
ATOM 2222 C C . VAL A 1 272 ? -4.122 -21.506 17.743 1.00 75.25 272 VAL A C 1
ATOM 2224 O O . VAL A 1 272 ? -3.661 -20.393 17.990 1.00 75.25 272 VAL A O 1
ATOM 2227 N N . MET A 1 273 ? -5.180 -22.003 18.387 1.00 73.06 273 MET A N 1
ATOM 2228 C CA . MET A 1 273 ? -5.963 -21.256 19.378 1.00 73.06 273 MET A CA 1
ATOM 2229 C C . MET A 1 273 ? -5.174 -20.953 20.657 1.00 73.06 273 MET A C 1
ATOM 2231 O O . MET A 1 273 ? -5.395 -19.916 21.283 1.00 73.06 273 MET A O 1
ATOM 2235 N N . ASN A 1 274 ? -4.211 -21.806 21.010 1.00 73.94 274 ASN A N 1
ATOM 2236 C CA . ASN A 1 274 ? -3.335 -21.627 22.167 1.00 73.94 274 ASN A CA 1
ATOM 2237 C C . ASN A 1 274 ? -2.067 -20.807 21.862 1.00 73.94 274 ASN A C 1
ATOM 2239 O O . ASN A 1 274 ? -1.250 -20.579 22.763 1.00 73.94 274 ASN A O 1
ATOM 2243 N N . LYS A 1 275 ? -1.887 -20.305 20.629 1.00 74.06 275 LYS A N 1
ATOM 2244 C CA . LYS A 1 275 ? -0.740 -19.456 20.276 1.00 74.06 275 LYS A CA 1
ATOM 2245 C C . LYS A 1 275 ? -0.633 -18.247 21.197 1.00 74.06 275 LYS A C 1
ATOM 2247 O O . LYS A 1 275 ? -1.537 -17.410 21.304 1.00 74.06 275 LYS A O 1
ATOM 2252 N N . SER A 1 276 ? 0.550 -18.088 21.787 1.00 66.25 276 SER A N 1
ATOM 2253 C CA . SER A 1 276 ? 0.873 -16.892 22.562 1.00 66.25 276 SER A CA 1
ATOM 2254 C C . SER A 1 276 ? 0.689 -15.630 21.705 1.00 66.25 276 SER A C 1
ATOM 2256 O O . SER A 1 276 ? 1.291 -15.457 20.645 1.00 66.25 276 SER A O 1
ATOM 2258 N N . GLY A 1 277 ? -0.199 -14.739 22.149 1.00 67.56 277 GLY A N 1
ATOM 2259 C CA . GLY A 1 277 ? -0.498 -13.500 21.435 1.00 67.56 277 GLY A CA 1
ATOM 2260 C C . GLY A 1 277 ? -1.529 -13.613 20.304 1.00 67.56 277 GLY A C 1
ATOM 2261 O O . GLY A 1 277 ? -1.644 -12.662 19.527 1.00 67.56 277 GLY A O 1
ATOM 2262 N N . ILE A 1 278 ? -2.326 -14.681 20.222 1.00 68.06 278 ILE A N 1
ATOM 2263 C CA . ILE A 1 278 ? -3.466 -14.734 19.286 1.00 68.06 278 ILE A CA 1
ATOM 2264 C C . ILE A 1 278 ? -4.454 -13.567 19.499 1.00 68.06 278 ILE A C 1
ATOM 2266 O O . ILE A 1 278 ? -4.942 -12.971 18.545 1.00 68.06 278 ILE A O 1
ATOM 2270 N N . ASN A 1 279 ? -4.602 -13.123 20.752 1.00 67.12 279 ASN A N 1
ATOM 2271 C CA . ASN A 1 279 ? -5.404 -11.960 21.159 1.00 67.12 279 ASN A CA 1
ATOM 2272 C C . ASN A 1 279 ? -4.563 -10.679 21.328 1.00 67.12 279 ASN A C 1
ATOM 2274 O O . ASN A 1 279 ? -4.861 -9.827 22.160 1.00 67.12 279 ASN A O 1
ATOM 2278 N N . SER A 1 280 ? -3.455 -10.548 20.591 1.00 75.19 280 SER A N 1
ATOM 2279 C CA . SER A 1 280 ? -2.559 -9.380 20.666 1.00 75.19 280 SER A CA 1
ATOM 2280 C C . SER A 1 280 ? -2.537 -8.565 19.375 1.00 75.19 280 SER A C 1
ATOM 2282 O O . SER A 1 280 ? -1.475 -8.168 18.888 1.00 75.19 280 SER A O 1
ATOM 2284 N N . SER A 1 281 ? -3.719 -8.318 18.803 1.00 86.31 281 SER A N 1
ATOM 2285 C CA . SER A 1 281 ? -3.844 -7.322 17.740 1.00 86.31 281 SER A CA 1
ATOM 2286 C C . SER A 1 281 ? -3.462 -5.936 18.275 1.00 86.31 281 SER A C 1
ATOM 2288 O O . SER A 1 281 ? -3.560 -5.657 19.473 1.00 86.31 281 SER A O 1
ATOM 2290 N N . ILE A 1 282 ? -3.007 -5.064 17.376 1.00 89.00 282 ILE A N 1
ATOM 2291 C CA . ILE A 1 282 ? -2.670 -3.670 17.696 1.00 89.00 282 ILE A CA 1
ATOM 2292 C C . ILE A 1 282 ? -3.857 -2.940 18.350 1.00 89.00 282 ILE A C 1
ATOM 2294 O O . ILE A 1 282 ? -3.670 -2.164 19.289 1.00 89.00 282 ILE A O 1
ATOM 2298 N N . PHE A 1 283 ? -5.074 -3.268 17.908 1.00 93.19 283 PHE A N 1
ATOM 2299 C CA . PHE A 1 283 ? -6.338 -2.781 18.445 1.00 93.19 283 PHE A CA 1
ATOM 2300 C C . PHE A 1 283 ? -6.620 -3.269 19.870 1.00 93.19 283 PHE A C 1
ATOM 2302 O O . PHE A 1 283 ? -6.816 -2.462 20.775 1.00 93.19 283 PHE A O 1
ATOM 2309 N N . LEU A 1 284 ? -6.551 -4.581 20.119 1.00 91.75 284 LEU A N 1
ATOM 2310 C CA . LEU A 1 284 ? -6.771 -5.127 21.464 1.00 91.75 284 LEU A CA 1
ATOM 2311 C C . LEU A 1 284 ? -5.714 -4.630 22.457 1.00 91.75 284 LEU A C 1
ATOM 2313 O O . LEU A 1 284 ? -6.009 -4.389 23.626 1.00 91.75 284 LEU A O 1
ATOM 2317 N N . LYS A 1 285 ? -4.477 -4.419 21.993 1.00 93.19 285 LYS A N 1
ATOM 2318 C CA . LYS A 1 285 ? -3.413 -3.868 22.836 1.00 93.19 285 LYS A CA 1
ATOM 2319 C C . LYS A 1 285 ? -3.598 -2.396 23.172 1.00 93.19 285 LYS A C 1
ATOM 2321 O O . LYS A 1 285 ? -3.105 -1.981 24.217 1.00 93.19 285 LYS A O 1
ATOM 2326 N N . TRP A 1 286 ? -4.286 -1.626 22.333 1.00 94.88 286 TRP A N 1
ATOM 2327 C CA . TRP A 1 286 ? -4.689 -0.260 22.666 1.00 94.88 286 TRP A CA 1
ATOM 2328 C C . TRP A 1 286 ? -5.694 -0.262 23.827 1.00 94.88 286 TRP A C 1
ATOM 2330 O O . TRP A 1 286 ? -5.445 0.377 24.848 1.00 94.88 286 TRP A O 1
ATOM 2340 N N . ILE A 1 287 ? -6.733 -1.101 23.746 1.00 94.31 287 ILE A N 1
ATOM 2341 C CA . ILE A 1 287 ? -7.710 -1.302 24.831 1.00 94.31 287 ILE A CA 1
ATOM 2342 C C . ILE A 1 287 ? -7.017 -1.772 26.126 1.00 94.31 287 ILE A C 1
ATOM 2344 O O . ILE A 1 287 ? -7.264 -1.246 27.212 1.00 94.31 287 ILE A O 1
ATOM 2348 N N . ASP A 1 288 ? -6.085 -2.728 26.034 1.00 93.19 288 ASP A N 1
ATOM 2349 C CA . ASP A 1 288 ? -5.291 -3.176 27.187 1.00 93.19 288 ASP A CA 1
ATOM 2350 C C . ASP A 1 288 ? -4.399 -2.071 27.779 1.00 93.19 288 ASP A C 1
ATOM 2352 O O . ASP A 1 288 ? -4.101 -2.099 28.976 1.00 93.19 288 ASP A O 1
ATOM 2356 N N . CYS A 1 289 ? -3.934 -1.124 26.961 1.00 93.88 289 CYS A N 1
ATOM 2357 C CA . CYS A 1 289 ? -3.127 0.007 27.415 1.00 93.88 289 CYS A CA 1
ATOM 2358 C C . CYS A 1 289 ? -3.985 1.006 28.201 1.00 93.88 289 CYS A C 1
ATOM 2360 O O . CYS A 1 289 ? -3.583 1.436 29.285 1.00 93.88 289 CYS A O 1
ATOM 2362 N N . ASN A 1 290 ? -5.209 1.272 27.733 1.00 95.12 290 ASN A N 1
ATOM 2363 C CA . ASN A 1 290 ? -6.181 2.128 28.421 1.00 95.12 290 ASN A CA 1
ATOM 2364 C C . ASN A 1 290 ? -6.536 1.607 29.819 1.00 95.12 290 ASN A C 1
ATOM 2366 O O . ASN A 1 290 ? -6.762 2.394 30.737 1.00 95.12 290 ASN A O 1
ATOM 2370 N N . LYS A 1 291 ? -6.504 0.287 30.048 1.00 93.62 291 LYS A N 1
ATOM 2371 C CA . LYS A 1 291 ? -6.675 -0.282 31.399 1.00 93.62 291 LYS A CA 1
ATOM 2372 C C . LYS A 1 291 ? -5.582 0.169 32.373 1.00 93.62 291 LYS A C 1
ATOM 2374 O O . LYS A 1 291 ? -5.856 0.299 33.562 1.00 93.62 291 LYS A O 1
ATOM 2379 N N . LYS A 1 292 ? -4.363 0.410 31.883 1.00 92.00 292 LYS A N 1
ATOM 2380 C CA . LYS A 1 292 ? -3.150 0.583 32.701 1.00 92.00 292 LYS A CA 1
ATOM 2381 C C . LYS A 1 292 ? -2.672 2.026 32.820 1.00 92.00 292 LYS A C 1
ATOM 2383 O O . LYS A 1 292 ? -2.143 2.385 33.864 1.00 92.00 292 LYS A O 1
ATOM 2388 N N . SER A 1 293 ? -2.810 2.829 31.765 1.00 91.19 293 SER A N 1
ATOM 2389 C CA . SER A 1 293 ? -2.236 4.178 31.699 1.00 91.19 293 SER A CA 1
ATOM 2390 C C . SER A 1 293 ? -3.322 5.248 31.653 1.00 91.19 293 SER A C 1
ATOM 2392 O O . SER A 1 293 ? -4.216 5.203 30.812 1.00 91.19 293 SER A O 1
ATOM 2394 N N . HIS A 1 294 ? -3.214 6.251 32.529 1.00 90.81 294 HIS A N 1
ATOM 2395 C CA . HIS A 1 294 ? -4.080 7.432 32.493 1.00 90.81 294 HIS A CA 1
ATOM 2396 C C . HIS A 1 294 ? -3.848 8.264 31.224 1.00 90.81 294 HIS A C 1
ATOM 2398 O O . HIS A 1 294 ? -4.796 8.764 30.631 1.00 90.81 294 HIS A O 1
ATOM 2404 N N . LYS A 1 295 ? -2.593 8.364 30.762 1.00 91.31 295 LYS A N 1
ATOM 2405 C CA . LYS A 1 295 ? -2.242 9.090 29.533 1.00 91.31 295 LYS A CA 1
ATOM 2406 C C . LYS A 1 295 ? -2.911 8.464 28.307 1.00 91.31 295 LYS A C 1
ATOM 2408 O O . LYS A 1 295 ? -3.454 9.184 27.477 1.00 91.31 295 LYS A O 1
ATOM 2413 N N . ALA A 1 296 ? -2.944 7.131 28.245 1.00 92.62 296 ALA A N 1
ATOM 2414 C CA . ALA A 1 296 ? -3.617 6.391 27.179 1.00 92.62 296 ALA A CA 1
ATOM 2415 C C . ALA A 1 296 ? -5.125 6.703 27.104 1.00 92.62 296 ALA A C 1
ATOM 2417 O O . ALA A 1 296 ? -5.669 6.848 26.012 1.00 92.62 296 ALA A O 1
ATOM 2418 N N . ARG A 1 297 ? -5.784 6.903 28.257 1.00 94.31 297 ARG A N 1
ATOM 2419 C CA . ARG A 1 297 ? -7.230 7.176 28.325 1.00 94.31 297 ARG A CA 1
ATOM 2420 C C . ARG A 1 297 ? -7.657 8.510 27.712 1.00 94.31 297 ARG A C 1
ATOM 2422 O O . ARG A 1 297 ? -8.829 8.674 27.399 1.00 94.31 297 ARG A O 1
ATOM 2429 N N . ASN A 1 298 ? -6.723 9.435 27.505 1.00 93.75 298 ASN A N 1
ATOM 2430 C CA . ASN A 1 298 ? -7.006 10.763 26.955 1.00 93.75 298 ASN A CA 1
ATOM 2431 C C . ASN A 1 298 ? -6.923 10.828 25.419 1.00 93.75 298 ASN A C 1
ATOM 2433 O O . ASN A 1 298 ? -7.156 11.893 24.840 1.00 93.75 298 ASN A O 1
ATOM 2437 N N . LEU A 1 299 ? -6.592 9.712 24.764 1.00 92.88 299 LEU A N 1
ATOM 2438 C CA . LEU A 1 299 ? -6.361 9.629 23.324 1.00 92.88 299 LEU A CA 1
ATOM 2439 C C . LEU A 1 299 ? -7.419 8.746 22.654 1.00 92.88 299 LEU A C 1
ATOM 2441 O O . LEU A 1 299 ? -7.791 7.687 23.174 1.00 92.88 299 LEU A O 1
ATOM 2445 N N . THR A 1 300 ? -7.878 9.171 21.479 1.00 93.12 300 THR A N 1
ATOM 2446 C CA . THR A 1 300 ? -8.623 8.305 20.551 1.00 93.12 300 THR A CA 1
ATOM 2447 C C . THR A 1 300 ? -7.691 7.273 19.921 1.00 93.12 300 THR A C 1
ATOM 2449 O O . THR A 1 300 ? -6.464 7.329 20.073 1.00 93.12 300 THR A O 1
ATOM 2452 N N . TYR A 1 301 ? -8.250 6.318 19.175 1.00 94.06 301 TYR A N 1
ATOM 2453 C CA . TYR A 1 301 ? -7.422 5.311 18.521 1.00 94.06 301 TYR A CA 1
ATOM 2454 C C . TYR A 1 301 ? -6.494 5.926 17.458 1.00 94.06 301 TYR A C 1
ATOM 2456 O O . TYR A 1 301 ? -5.313 5.583 17.410 1.00 94.06 301 TYR A O 1
ATOM 2464 N N . CYS A 1 302 ? -6.990 6.884 16.666 1.00 87.56 302 CYS A N 1
ATOM 2465 C CA . CYS A 1 302 ? -6.208 7.609 15.653 1.00 87.56 302 CYS A CA 1
ATOM 2466 C C . CYS A 1 302 ? -5.103 8.491 16.241 1.00 87.56 302 CYS A C 1
ATOM 2468 O O . CYS A 1 302 ? -4.030 8.602 15.646 1.00 87.56 302 CYS A O 1
ATOM 2470 N N . GLU A 1 303 ? -5.346 9.097 17.403 1.00 89.81 303 GLU A N 1
ATOM 2471 C CA . GLU A 1 303 ? -4.355 9.916 18.106 1.00 89.81 303 GLU A CA 1
ATOM 2472 C C . GLU A 1 303 ? -3.293 9.058 18.799 1.00 89.81 303 GLU A C 1
ATOM 2474 O O . GLU A 1 303 ? -2.199 9.532 19.053 1.00 89.81 303 GLU A O 1
ATOM 2479 N N . PHE A 1 304 ? -3.560 7.784 19.086 1.00 93.38 304 PHE A N 1
ATOM 2480 C CA . PHE A 1 304 ? -2.668 6.960 19.904 1.00 93.38 304 PHE A CA 1
ATOM 2481 C C . PHE A 1 304 ? -1.186 6.945 19.462 1.00 93.38 304 PHE A C 1
ATOM 2483 O O . PHE A 1 304 ? -0.308 7.054 20.323 1.00 93.38 304 PHE A O 1
ATOM 2490 N N . PRO A 1 305 ? -0.854 6.871 18.154 1.00 92.56 305 PRO A N 1
ATOM 2491 C CA . PRO A 1 305 ? 0.535 6.880 17.685 1.00 92.56 305 PRO A CA 1
ATOM 2492 C C . PRO A 1 305 ? 1.299 8.194 17.900 1.00 92.56 305 PRO A C 1
ATOM 2494 O O . PRO A 1 305 ? 2.528 8.209 17.721 1.00 92.56 305 PRO A O 1
ATOM 2497 N N . THR A 1 306 ? 0.617 9.284 18.275 1.00 89.19 306 THR A N 1
ATOM 2498 C CA . THR A 1 306 ? 1.277 10.557 18.595 1.00 89.19 306 THR A CA 1
ATOM 2499 C C . THR A 1 306 ? 2.110 10.419 19.865 1.00 89.19 306 THR A C 1
ATOM 2501 O O . THR A 1 306 ? 3.261 10.843 19.876 1.00 89.19 306 THR A O 1
ATOM 2504 N N . GLU A 1 307 ? 1.587 9.706 20.865 1.00 90.06 307 GLU A N 1
ATOM 2505 C CA . GLU A 1 307 ? 2.198 9.536 22.191 1.00 90.06 307 GLU A CA 1
ATOM 2506 C C . GLU A 1 307 ? 2.723 8.119 22.456 1.00 90.06 307 GLU A C 1
ATOM 2508 O O . GLU A 1 307 ? 3.478 7.909 23.406 1.00 90.06 307 GLU A O 1
ATOM 2513 N N . PHE A 1 308 ? 2.340 7.132 21.641 1.00 93.25 308 PHE A N 1
ATOM 2514 C CA . PHE A 1 308 ? 2.736 5.734 21.815 1.00 93.25 308 PHE A CA 1
ATOM 2515 C C . PHE A 1 308 ? 3.372 5.145 20.545 1.00 93.25 308 PHE A C 1
ATOM 2517 O O . PHE A 1 308 ? 3.085 5.543 19.416 1.00 93.25 308 PHE A O 1
ATOM 2524 N N . VAL A 1 309 ? 4.255 4.160 20.727 1.00 91.38 309 VAL A N 1
ATOM 2525 C CA . VAL A 1 309 ? 4.914 3.394 19.659 1.00 91.38 309 VAL A CA 1
ATOM 2526 C C . VAL A 1 309 ? 4.506 1.929 19.745 1.00 91.38 309 VAL A C 1
ATOM 2528 O O . VAL A 1 309 ? 4.546 1.314 20.814 1.00 91.38 309 VAL A O 1
ATOM 2531 N N . TRP A 1 310 ? 4.134 1.352 18.603 1.00 90.81 310 TRP A N 1
ATOM 2532 C CA . TRP A 1 310 ? 3.797 -0.061 18.502 1.00 90.81 310 TRP A CA 1
ATOM 2533 C C . TRP A 1 310 ? 5.051 -0.931 18.352 1.00 90.81 310 TRP A C 1
ATOM 2535 O O . TRP A 1 310 ? 5.775 -0.859 17.354 1.00 90.81 310 TRP A O 1
ATOM 2545 N N . HIS A 1 311 ? 5.295 -1.820 19.317 1.00 88.00 311 HIS A N 1
ATOM 2546 C CA . HIS A 1 311 ? 6.397 -2.778 19.256 1.00 88.00 311 HIS A CA 1
ATOM 2547 C C . HIS A 1 311 ? 5.927 -4.121 18.692 1.00 88.00 311 HIS A C 1
ATOM 2549 O O . HIS A 1 311 ? 5.323 -4.942 19.376 1.00 88.00 311 HIS A O 1
ATOM 2555 N N . LYS A 1 312 ? 6.258 -4.373 17.421 1.00 80.06 312 LYS A N 1
ATOM 2556 C CA . LYS A 1 312 ? 5.875 -5.604 16.701 1.00 80.06 312 LYS A CA 1
ATOM 2557 C C . LYS A 1 312 ? 6.761 -6.831 16.961 1.00 80.06 312 LYS A C 1
ATOM 2559 O O . LYS A 1 312 ? 6.371 -7.938 16.601 1.00 80.06 312 LYS A O 1
ATOM 2564 N N . LYS A 1 313 ? 7.970 -6.653 17.511 1.00 73.88 313 LYS A N 1
ATOM 2565 C CA . LYS A 1 313 ? 8.947 -7.736 17.747 1.00 73.88 313 LYS A CA 1
ATOM 2566 C C . LYS A 1 313 ? 8.978 -8.114 19.229 1.00 73.88 313 LYS A C 1
ATOM 2568 O O . LYS A 1 313 ? 9.100 -7.236 20.074 1.00 73.88 313 LYS A O 1
ATOM 2573 N N . GLY A 1 314 ? 8.936 -9.413 19.528 1.00 76.19 314 GLY A N 1
ATOM 2574 C CA . GLY A 1 314 ? 8.901 -9.917 20.903 1.00 76.19 314 GLY A CA 1
ATOM 2575 C C . GLY A 1 314 ? 7.499 -9.808 21.504 1.00 76.19 314 GLY A C 1
ATOM 2576 O O . GLY A 1 314 ? 6.537 -10.300 20.916 1.00 76.19 314 GLY A O 1
ATOM 2577 N N . ARG A 1 315 ? 7.377 -9.158 22.668 1.00 78.88 315 ARG A N 1
ATOM 2578 C CA . ARG A 1 315 ? 6.083 -8.904 23.314 1.00 78.88 315 ARG A CA 1
ATOM 2579 C C . ARG A 1 315 ? 5.350 -7.787 22.569 1.00 78.88 315 ARG A C 1
ATOM 2581 O O . ARG A 1 315 ? 5.773 -6.639 22.624 1.00 78.88 315 ARG A O 1
ATOM 2588 N N . LYS A 1 316 ? 4.254 -8.132 21.886 1.00 85.81 316 LYS A N 1
ATOM 2589 C CA . LYS A 1 316 ? 3.413 -7.162 21.172 1.00 85.81 316 LYS A CA 1
ATOM 2590 C C . LYS A 1 316 ? 2.715 -6.229 22.158 1.00 85.81 316 LYS A C 1
ATOM 2592 O O . LYS A 1 316 ? 1.815 -6.661 22.885 1.00 85.81 316 LYS A O 1
ATOM 2597 N N . GLU A 1 317 ? 3.135 -4.971 22.189 1.00 90.19 317 GLU A N 1
ATOM 2598 C CA . GLU A 1 317 ? 2.593 -3.959 23.093 1.00 90.19 317 GLU A CA 1
ATOM 2599 C C . GLU A 1 317 ? 2.825 -2.535 22.581 1.00 90.19 317 GLU A C 1
ATOM 2601 O O . GLU A 1 317 ? 3.714 -2.273 21.767 1.00 90.19 317 GLU A O 1
ATOM 2606 N N . TRP A 1 318 ? 2.011 -1.620 23.099 1.00 92.75 318 TRP A N 1
ATOM 2607 C CA . TRP A 1 318 ? 2.236 -0.188 22.989 1.00 92.75 318 TRP A CA 1
ATOM 2608 C C . TRP A 1 318 ? 3.149 0.277 24.117 1.00 92.75 318 TRP A C 1
ATOM 2610 O O . TRP A 1 318 ? 2.947 -0.106 25.271 1.00 92.75 318 TRP A O 1
ATOM 2620 N N . ARG A 1 319 ? 4.134 1.107 23.783 1.00 91.94 319 ARG A N 1
ATOM 2621 C CA . ARG A 1 319 ? 5.006 1.778 24.753 1.00 91.94 319 ARG A CA 1
ATOM 2622 C C . ARG A 1 319 ? 4.911 3.277 24.573 1.00 91.94 319 ARG A C 1
ATOM 2624 O O . ARG A 1 319 ? 4.658 3.734 23.462 1.00 91.94 319 ARG A O 1
ATOM 2631 N N . GLU A 1 320 ? 5.093 4.017 25.658 1.00 91.81 320 GLU A N 1
ATOM 2632 C CA . GLU A 1 320 ? 5.167 5.472 25.577 1.00 91.81 320 GLU A CA 1
ATOM 2633 C C . GLU A 1 320 ? 6.330 5.883 24.680 1.00 91.81 320 GLU A C 1
ATOM 2635 O O . GLU A 1 320 ? 7.371 5.224 24.618 1.00 91.81 320 GLU A O 1
ATOM 2640 N N . ARG A 1 321 ? 6.093 6.933 23.908 1.00 88.62 321 ARG A N 1
ATOM 2641 C CA . ARG A 1 321 ? 7.042 7.457 22.946 1.00 88.62 321 ARG A CA 1
ATOM 2642 C C . ARG A 1 321 ? 7.960 8.464 23.629 1.00 88.62 321 ARG A C 1
ATOM 2644 O O . ARG A 1 321 ? 7.485 9.418 24.231 1.00 88.62 321 ARG A O 1
ATOM 2651 N N . ASP A 1 322 ? 9.265 8.303 23.427 1.00 80.94 322 ASP A N 1
ATOM 2652 C CA . ASP A 1 322 ? 10.263 9.236 23.964 1.00 80.94 322 ASP A CA 1
ATOM 2653 C C . ASP A 1 322 ? 10.499 10.463 23.057 1.00 80.94 322 ASP A C 1
ATOM 2655 O O . ASP A 1 322 ? 10.892 11.523 23.537 1.00 80.94 322 ASP A O 1
ATOM 2659 N N . GLN A 1 323 ? 10.310 10.333 21.730 1.00 73.44 323 GLN A N 1
ATOM 2660 C CA . GLN A 1 323 ? 10.622 11.384 20.745 1.00 73.44 323 GLN A CA 1
ATOM 2661 C C . GLN A 1 323 ? 9.730 11.363 19.490 1.00 73.44 323 GLN A C 1
ATOM 2663 O O . GLN A 1 323 ? 9.369 10.294 18.983 1.00 73.44 323 GLN A O 1
ATOM 2668 N N . ARG A 1 324 ? 9.522 12.561 18.908 1.00 75.56 324 ARG A N 1
ATOM 2669 C CA . ARG A 1 324 ? 8.730 12.844 17.684 1.00 75.56 324 ARG A CA 1
ATOM 2670 C C . ARG A 1 324 ? 7.260 12.424 17.839 1.00 75.56 324 ARG A C 1
ATOM 2672 O O . ARG A 1 324 ? 6.870 12.005 18.913 1.00 75.56 324 ARG A O 1
ATOM 2679 N N . TYR A 1 325 ? 6.441 12.545 16.797 1.00 78.06 325 TYR A N 1
ATOM 2680 C CA . TYR A 1 325 ? 5.075 12.009 16.788 1.00 78.06 325 TYR A CA 1
ATOM 2681 C C . TYR A 1 325 ? 4.807 11.244 15.486 1.00 78.06 325 TYR A C 1
ATOM 2683 O O . TYR A 1 325 ? 5.533 11.387 14.495 1.00 78.06 325 TYR A O 1
ATOM 2691 N N . SER A 1 326 ? 3.792 10.383 15.501 1.00 82.75 326 SER A N 1
ATOM 2692 C CA . SER A 1 326 ? 3.300 9.668 14.324 1.00 82.75 326 SER A CA 1
ATOM 2693 C C . SER A 1 326 ? 1.803 9.883 14.176 1.00 82.75 326 SER A C 1
ATOM 2695 O O . SER A 1 326 ? 1.090 9.988 15.168 1.00 82.75 326 SER A O 1
ATOM 2697 N N . ILE A 1 327 ? 1.332 9.933 12.933 1.00 81.75 327 ILE A N 1
ATOM 2698 C CA . ILE A 1 327 ? -0.093 10.022 12.623 1.00 81.75 327 ILE A CA 1
ATOM 2699 C C . ILE A 1 327 ? -0.656 8.605 12.517 1.00 81.75 327 ILE A C 1
ATOM 2701 O O . ILE A 1 327 ? -0.208 7.824 11.673 1.00 81.75 327 ILE A O 1
ATOM 2705 N N . GLY A 1 328 ? -1.656 8.281 13.333 1.00 82.50 328 GLY A N 1
ATOM 2706 C CA . GLY A 1 328 ? -2.446 7.066 13.169 1.00 82.50 328 GLY A CA 1
ATOM 2707 C C . GLY A 1 328 ? -3.449 7.206 12.031 1.00 82.50 328 GLY A C 1
ATOM 2708 O O . GLY A 1 328 ? -4.118 8.228 11.902 1.00 82.50 328 GLY A O 1
ATOM 2709 N N . ARG A 1 329 ? -3.562 6.183 11.181 1.00 80.44 329 ARG A N 1
ATOM 2710 C CA . ARG A 1 329 ? -4.593 6.125 10.137 1.00 80.44 329 ARG A CA 1
ATOM 2711 C C . ARG A 1 329 ? -5.346 4.811 10.171 1.00 80.44 329 ARG A C 1
ATOM 2713 O O . ARG A 1 329 ? -4.776 3.750 9.910 1.00 80.44 329 ARG A O 1
ATOM 2720 N N . ILE A 1 330 ? -6.639 4.928 10.429 1.00 78.62 330 ILE A N 1
ATOM 2721 C CA . ILE A 1 330 ? -7.628 3.876 10.230 1.00 78.62 330 ILE A CA 1
ATOM 2722 C C . ILE A 1 330 ? -7.910 3.756 8.722 1.00 78.62 330 ILE A C 1
ATOM 2724 O O . ILE A 1 330 ? -7.905 4.752 7.996 1.00 78.62 330 ILE A O 1
ATOM 2728 N N . TYR A 1 331 ? -8.072 2.531 8.221 1.00 75.75 331 TYR A N 1
ATOM 2729 C CA . TYR A 1 331 ? -8.389 2.303 6.808 1.00 75.75 331 TYR A CA 1
ATOM 2730 C C . TYR A 1 331 ? -9.854 2.644 6.513 1.00 75.75 331 TYR A C 1
ATOM 2732 O O . TYR A 1 331 ? -10.712 2.516 7.380 1.00 75.75 331 TYR A O 1
ATOM 2740 N N . TYR A 1 332 ? -10.144 3.059 5.278 1.00 74.56 332 TYR A N 1
ATOM 2741 C CA . TYR A 1 332 ? -11.519 3.327 4.863 1.00 74.56 332 TYR A CA 1
ATOM 2742 C C . TYR A 1 332 ? -12.361 2.046 4.912 1.00 74.56 332 TYR A C 1
ATOM 2744 O O . TYR A 1 332 ? -12.004 1.041 4.292 1.00 74.56 332 TYR A O 1
ATOM 2752 N N . VAL A 1 333 ? -13.491 2.113 5.615 1.00 70.12 333 VAL A N 1
ATOM 2753 C CA . VAL A 1 333 ? -14.519 1.071 5.642 1.00 70.12 333 VAL A CA 1
ATOM 2754 C C . VAL A 1 333 ? -15.742 1.589 4.901 1.00 70.12 333 VAL A C 1
ATOM 2756 O O . VAL A 1 333 ? -16.214 2.689 5.168 1.00 70.12 333 VAL A O 1
ATOM 2759 N N . SER A 1 334 ? -16.255 0.799 3.959 1.00 62.66 334 SER A N 1
ATOM 2760 C CA . SER A 1 334 ? -17.476 1.151 3.231 1.00 62.66 334 SER A CA 1
ATOM 2761 C C . SER A 1 334 ? -18.701 1.059 4.154 1.00 62.66 334 SER A C 1
ATOM 2763 O O . SER A 1 334 ? -18.774 0.090 4.917 1.00 62.66 334 SER A O 1
ATOM 2765 N N . PRO A 1 335 ? -19.696 1.962 4.038 1.00 65.81 335 PRO A N 1
ATOM 2766 C CA . PRO A 1 335 ? -20.966 1.879 4.770 1.00 65.81 335 PRO A CA 1
ATOM 2767 C C . PRO A 1 335 ? -21.682 0.525 4.645 1.00 65.81 335 PRO A C 1
ATOM 2769 O O . PRO A 1 335 ? -22.299 0.056 5.597 1.00 65.81 335 PRO A O 1
ATOM 2772 N N . GLY A 1 336 ? -21.523 -0.171 3.511 1.00 67.62 336 GLY A N 1
ATOM 2773 C CA . GLY A 1 336 ? -22.064 -1.521 3.310 1.00 67.62 336 GLY A CA 1
ATOM 2774 C C . GLY A 1 336 ? -21.437 -2.608 4.199 1.00 67.62 336 GLY A C 1
ATOM 2775 O O . GLY A 1 336 ? -21.885 -3.750 4.169 1.00 67.62 336 GLY A O 1
ATOM 2776 N N . SER A 1 337 ? -20.416 -2.279 4.998 1.00 72.44 337 SER A N 1
ATOM 2777 C CA . SER A 1 337 ? -19.734 -3.211 5.914 1.00 72.44 337 SER A CA 1
ATOM 2778 C C . SER A 1 337 ? -20.432 -3.358 7.276 1.00 72.44 337 SER A C 1
ATOM 2780 O O . SER A 1 337 ? -19.892 -4.016 8.167 1.00 72.44 337 SER A O 1
ATOM 2782 N N . GLY A 1 338 ? -21.607 -2.742 7.461 1.00 85.00 338 GLY A N 1
ATOM 2783 C CA . GLY A 1 338 ? -22.433 -2.878 8.665 1.00 85.00 338 GLY A CA 1
ATOM 2784 C C . GLY A 1 338 ? -21.735 -2.386 9.936 1.00 85.00 338 GLY A C 1
ATOM 2785 O O . GLY A 1 338 ? -21.134 -1.317 9.950 1.00 85.00 338 GLY A O 1
ATOM 2786 N N . GLU A 1 339 ? -21.773 -3.186 11.005 1.00 88.94 339 GLU A N 1
ATOM 2787 C CA . GLU A 1 339 ? -21.198 -2.850 12.322 1.00 88.94 339 GLU A CA 1
ATOM 2788 C C . GLU A 1 339 ? -19.721 -2.435 12.282 1.00 88.94 339 GLU A C 1
ATOM 2790 O O . GLU A 1 339 ? -19.287 -1.611 13.087 1.00 88.94 339 GLU A O 1
ATOM 2795 N N . LEU A 1 340 ? -18.942 -2.948 11.324 1.00 85.12 340 LEU A N 1
ATOM 2796 C CA . LEU A 1 340 ? -17.536 -2.571 11.174 1.00 85.12 340 LEU A CA 1
ATOM 2797 C C . LEU A 1 340 ? -17.372 -1.102 10.746 1.00 85.12 340 LEU A C 1
ATOM 2799 O O . LEU A 1 340 ? -16.415 -0.448 11.162 1.00 85.12 340 LEU A O 1
ATOM 2803 N N . TYR A 1 341 ? -18.303 -0.579 9.941 1.00 82.50 341 TYR A N 1
ATOM 2804 C CA . TYR A 1 341 ? -18.320 0.831 9.547 1.00 82.50 341 TYR A CA 1
ATOM 2805 C C . TYR A 1 341 ? -18.592 1.728 10.756 1.00 82.50 341 TYR A C 1
ATOM 2807 O O . TYR A 1 341 ? -17.828 2.653 11.020 1.00 82.50 341 TYR A O 1
ATOM 2815 N N . TYR A 1 342 ? -19.619 1.405 11.545 1.00 87.50 342 TYR A N 1
ATOM 2816 C CA . TYR A 1 342 ? -19.969 2.178 12.737 1.00 87.50 342 TYR A CA 1
ATOM 2817 C C . TYR A 1 342 ? -18.862 2.137 13.794 1.00 87.50 342 TYR A C 1
ATOM 2819 O O . TYR A 1 342 ? -18.513 3.174 14.354 1.00 87.50 342 TYR A O 1
ATOM 2827 N N . LEU A 1 343 ? -18.227 0.975 13.994 1.00 92.31 343 LEU A N 1
ATOM 2828 C CA . LEU A 1 343 ? -17.033 0.871 14.830 1.00 92.31 343 LEU A CA 1
ATOM 2829 C C . LEU A 1 343 ? -15.924 1.809 14.332 1.00 92.31 343 LEU A C 1
ATOM 2831 O O . LEU A 1 343 ? -15.373 2.562 15.128 1.00 92.31 343 LEU A O 1
ATOM 2835 N N . SER A 1 344 ? -15.624 1.815 13.028 1.00 86.50 344 SER A N 1
ATOM 2836 C CA . SER A 1 344 ? -14.617 2.715 12.443 1.00 86.50 344 SER A CA 1
ATOM 2837 C C . SER A 1 344 ? -14.880 4.182 12.787 1.00 86.50 344 SER A C 1
ATOM 2839 O O . SER A 1 344 ? -13.944 4.913 13.116 1.00 86.50 344 SER A O 1
ATOM 2841 N N . SER A 1 345 ? -16.138 4.619 12.721 1.00 84.38 345 SER A N 1
ATOM 2842 C CA . SER A 1 345 ? -16.531 5.988 13.066 1.00 84.38 345 SER A CA 1
ATOM 2843 C C . SER A 1 345 ? -16.307 6.278 14.550 1.00 84.38 345 SER A C 1
ATOM 2845 O O . SER A 1 345 ? -15.649 7.259 14.890 1.00 84.38 345 SER A O 1
ATOM 2847 N N . LEU A 1 346 ? -16.755 5.384 15.438 1.00 90.94 346 LEU A N 1
ATOM 2848 C CA . LEU A 1 346 ? -16.599 5.539 16.889 1.00 90.94 346 LEU A CA 1
ATOM 2849 C C . LEU A 1 346 ? -15.130 5.596 17.328 1.00 90.94 346 LEU A C 1
ATOM 2851 O O . LEU A 1 346 ? -14.797 6.344 18.243 1.00 90.94 346 LEU A O 1
ATOM 2855 N N . LEU A 1 347 ? -14.226 4.870 16.664 1.00 92.00 347 LEU A N 1
ATOM 2856 C CA . LEU A 1 347 ? -12.792 4.873 16.996 1.00 92.00 347 LEU A CA 1
ATOM 2857 C C . LEU A 1 347 ? -12.093 6.222 16.771 1.00 92.00 347 LEU A C 1
ATOM 2859 O O . LEU A 1 347 ? -11.018 6.447 17.334 1.00 92.00 347 LEU A O 1
ATOM 2863 N N . ASN A 1 348 ? -12.697 7.116 15.984 1.00 87.06 348 ASN A N 1
ATOM 2864 C CA . ASN A 1 348 ? -12.225 8.490 15.812 1.00 87.06 348 ASN A CA 1
ATOM 2865 C C . ASN A 1 348 ? -12.715 9.438 16.919 1.00 87.06 348 ASN A C 1
ATOM 2867 O O . ASN A 1 348 ? -12.249 10.569 16.982 1.00 87.06 348 ASN A O 1
ATOM 2871 N N . ILE A 1 349 ? -13.642 8.998 17.777 1.00 87.88 349 ILE A N 1
ATOM 2872 C CA . ILE A 1 349 ? -14.336 9.856 18.751 1.00 87.88 349 ILE A CA 1
ATOM 2873 C C . ILE A 1 349 ? -14.085 9.375 20.182 1.00 87.88 349 ILE A C 1
ATOM 2875 O O . ILE A 1 349 ? -13.759 10.167 21.065 1.00 87.88 349 ILE A O 1
ATOM 2879 N N . VAL A 1 350 ? -14.226 8.071 20.428 1.00 91.62 350 VAL A N 1
ATOM 2880 C CA . VAL A 1 350 ? -14.160 7.501 21.776 1.00 91.62 350 VAL A CA 1
ATOM 2881 C C . VAL A 1 350 ? -12.727 7.520 22.304 1.00 91.62 350 VAL A C 1
ATOM 2883 O O . VAL A 1 350 ? -11.787 7.067 21.644 1.00 91.62 350 VAL A O 1
ATOM 2886 N N . LYS A 1 351 ? -12.578 7.999 23.541 1.00 94.00 351 LYS A N 1
ATOM 2887 C CA . LYS A 1 351 ? -11.309 8.066 24.270 1.00 94.00 351 LYS A CA 1
ATOM 2888 C C . LYS A 1 351 ? -11.294 7.078 25.428 1.00 94.00 351 LYS A C 1
ATOM 2890 O O . LYS A 1 351 ? -12.286 6.909 26.130 1.00 94.00 351 LYS A O 1
ATOM 2895 N N . GLY A 1 352 ? -10.154 6.417 25.605 1.00 92.94 352 GLY A N 1
ATOM 2896 C CA . GLY A 1 352 ? -9.894 5.540 26.745 1.00 92.94 352 GLY A CA 1
ATOM 2897 C C . GLY A 1 352 ? -10.796 4.321 26.966 1.00 92.94 352 GLY A C 1
ATOM 2898 O O . GLY A 1 352 ? -10.923 3.936 28.131 1.00 92.94 352 GLY A O 1
ATOM 2899 N N . PRO A 1 353 ? -11.370 3.662 25.938 1.00 95.94 353 PRO A N 1
ATOM 2900 C CA . PRO A 1 353 ? -12.162 2.460 26.171 1.00 95.94 353 PRO A CA 1
ATOM 2901 C C . PRO A 1 353 ? -11.287 1.339 26.742 1.00 95.94 353 PRO A C 1
ATOM 2903 O O . PRO A 1 353 ? -10.173 1.087 26.265 1.00 95.94 353 PRO A O 1
ATOM 2906 N N . THR A 1 354 ? -11.795 0.653 27.761 1.00 94.50 354 THR A N 1
ATOM 2907 C CA . THR A 1 354 ? -11.152 -0.486 28.430 1.00 94.50 354 THR A CA 1
ATOM 2908 C C . THR A 1 354 ? -11.744 -1.835 28.018 1.00 94.50 354 THR A C 1
ATOM 2910 O O . THR A 1 354 ? -11.131 -2.879 28.259 1.00 94.50 354 THR A O 1
ATOM 2913 N N . CYS A 1 355 ? -12.872 -1.829 27.311 1.00 93.81 355 CYS A N 1
ATOM 2914 C CA . CYS A 1 355 ? -13.459 -2.974 26.619 1.00 93.81 355 CYS A CA 1
ATOM 2915 C C . CYS A 1 355 ? -14.252 -2.523 25.376 1.00 93.81 355 CYS A C 1
ATOM 2917 O O . CYS A 1 355 ? -14.282 -1.338 25.046 1.00 93.81 355 CYS A O 1
ATOM 2919 N N . TYR A 1 356 ? -14.870 -3.465 24.655 1.00 93.88 356 TYR A N 1
ATOM 2920 C CA . TYR A 1 356 ? -15.713 -3.137 23.496 1.00 93.88 356 TYR A CA 1
ATOM 2921 C C . TYR A 1 356 ? -16.997 -2.411 23.907 1.00 93.88 356 TYR A C 1
ATOM 2923 O O . TYR A 1 356 ? -17.487 -1.558 23.171 1.00 93.88 356 TYR A O 1
ATOM 2931 N N . GLU A 1 357 ? -17.537 -2.739 25.078 1.00 95.50 357 GLU A N 1
ATOM 2932 C CA . GLU A 1 357 ? -18.745 -2.134 25.631 1.00 95.50 357 GLU A CA 1
ATOM 2933 C C . GLU A 1 357 ? -18.561 -0.633 25.864 1.00 95.50 357 GLU A C 1
ATOM 2935 O O . GLU A 1 357 ? -19.456 0.142 25.533 1.00 95.50 357 GLU A O 1
ATOM 2940 N N . ASP A 1 358 ? -17.376 -0.213 26.313 1.00 95.31 358 ASP A N 1
ATOM 2941 C CA . ASP A 1 358 ? -17.040 1.203 26.488 1.00 95.31 358 ASP A CA 1
ATOM 2942 C C . ASP A 1 358 ? -17.100 1.981 25.161 1.00 95.31 358 ASP A C 1
ATOM 2944 O O . ASP A 1 358 ? -17.474 3.148 25.151 1.00 95.31 358 ASP A O 1
ATOM 2948 N N . ILE A 1 359 ? -16.785 1.340 24.025 1.00 95.44 359 ILE A N 1
ATOM 2949 C CA . ILE A 1 359 ? -16.818 1.983 22.696 1.00 95.44 359 ILE A CA 1
ATOM 2950 C C . ILE A 1 359 ? -18.252 2.313 22.268 1.00 95.44 359 ILE A C 1
ATOM 2952 O O . ILE A 1 359 ? -18.484 3.308 21.586 1.00 95.44 359 ILE A O 1
ATOM 2956 N N . ARG A 1 360 ? -19.222 1.492 22.676 1.00 93.94 360 ARG A N 1
ATOM 2957 C CA . ARG A 1 360 ? -20.654 1.685 22.392 1.00 93.94 360 ARG A CA 1
ATOM 2958 C C . ARG A 1 360 ? -21.425 2.247 23.591 1.00 93.94 360 ARG A C 1
ATOM 2960 O O . ARG A 1 360 ? -22.647 2.140 23.633 1.00 93.94 360 ARG A O 1
ATOM 2967 N N . THR A 1 361 ? -20.725 2.810 24.576 1.00 94.75 361 THR A N 1
ATOM 2968 C CA . THR A 1 361 ? -21.342 3.498 25.712 1.00 94.75 361 THR A CA 1
ATOM 2969 C C . THR A 1 361 ? -21.339 4.995 25.450 1.00 94.75 361 THR A C 1
ATOM 2971 O O . THR A 1 361 ? -20.285 5.608 25.310 1.00 94.75 361 THR A O 1
ATOM 2974 N N . VAL A 1 362 ? -22.524 5.599 25.397 1.00 90.38 362 VAL A N 1
ATOM 2975 C CA . VAL A 1 362 ? -22.694 7.031 25.119 1.00 90.38 362 VAL A CA 1
ATOM 2976 C C . VAL A 1 362 ? -23.457 7.653 26.277 1.00 90.38 362 VAL A C 1
ATOM 2978 O O . VAL A 1 362 ? -24.532 7.178 26.637 1.00 90.38 362 VAL A O 1
ATOM 2981 N N . ASN A 1 363 ? -22.892 8.697 26.891 1.00 88.00 363 ASN A N 1
ATOM 2982 C CA . ASN A 1 363 ? -23.474 9.388 28.051 1.00 88.00 363 ASN A CA 1
ATOM 2983 C C . ASN A 1 363 ? -23.867 8.443 29.209 1.00 88.00 363 ASN A C 1
ATOM 2985 O O . ASN A 1 363 ? -24.880 8.642 29.872 1.00 88.00 363 ASN A O 1
ATOM 2989 N N . GLY A 1 364 ? -23.071 7.392 29.439 1.00 89.56 364 GLY A N 1
ATOM 2990 C CA . GLY A 1 364 ? -23.313 6.393 30.488 1.00 89.56 364 GLY A CA 1
ATOM 2991 C C . GLY A 1 364 ? -24.342 5.310 30.138 1.00 89.56 364 GLY A C 1
ATOM 2992 O O . GLY A 1 364 ? -24.573 4.421 30.953 1.00 89.56 364 GLY A O 1
ATOM 2993 N N . VAL A 1 365 ? -24.933 5.344 28.939 1.00 92.31 365 VAL A N 1
ATOM 2994 C CA . VAL A 1 365 ? -25.869 4.321 28.449 1.00 92.31 365 VAL A CA 1
ATOM 2995 C C . VAL A 1 365 ? -25.137 3.354 27.525 1.00 92.31 365 VAL A C 1
ATOM 2997 O O . VAL A 1 365 ? -24.522 3.773 26.545 1.00 92.31 365 VAL A O 1
ATOM 3000 N N . LEU A 1 366 ? -25.212 2.059 27.836 1.00 94.75 366 LEU A N 1
ATOM 3001 C CA . LEU A 1 366 ? -24.666 0.988 27.006 1.00 94.75 366 LEU A CA 1
ATOM 3002 C C . LEU A 1 366 ? -25.662 0.612 25.902 1.00 94.75 366 LEU A C 1
ATOM 3004 O O . LEU A 1 366 ? -26.767 0.163 26.202 1.00 94.75 366 LEU A O 1
ATOM 3008 N N . TYR A 1 367 ? -25.249 0.734 24.642 1.00 91.81 367 TYR A N 1
ATOM 3009 C CA . TYR A 1 367 ? -26.069 0.365 23.485 1.00 91.81 367 TYR A CA 1
ATOM 3010 C C . TYR A 1 367 ? -25.817 -1.071 23.025 1.00 91.81 367 TYR A C 1
ATOM 3012 O O . TYR A 1 367 ? -24.761 -1.648 23.298 1.00 91.81 367 TYR A O 1
ATOM 3020 N N . SER A 1 368 ? -26.782 -1.669 22.323 1.00 89.38 368 SER A N 1
ATOM 3021 C CA . SER A 1 368 ? -26.710 -3.070 21.893 1.00 89.38 368 SER A CA 1
ATOM 3022 C C . SER A 1 368 ? -25.868 -3.260 20.623 1.00 89.38 368 SER A C 1
ATOM 3024 O O . SER A 1 368 ? -25.241 -4.308 20.457 1.00 89.38 368 SER A O 1
ATOM 3026 N N . ALA A 1 369 ? -25.741 -2.222 19.796 1.00 91.12 369 ALA A N 1
ATOM 3027 C CA . ALA A 1 369 ? -24.933 -2.205 18.576 1.00 91.12 369 ALA A CA 1
ATOM 3028 C C . ALA A 1 369 ? -24.068 -0.935 18.480 1.00 91.12 369 ALA A C 1
ATOM 3030 O O . ALA A 1 369 ? -24.386 0.096 19.077 1.00 91.12 369 ALA A O 1
ATOM 3031 N N . PHE A 1 370 ? -22.988 -0.978 17.694 1.00 92.38 370 PHE A N 1
ATOM 3032 C CA . PHE A 1 370 ? -22.200 0.218 17.371 1.00 92.38 370 PHE A CA 1
ATOM 3033 C C . PHE A 1 370 ? -23.029 1.209 16.554 1.00 92.38 370 PHE A C 1
ATOM 3035 O O . PHE A 1 370 ? -22.897 2.415 16.751 1.00 92.38 370 PHE A O 1
ATOM 3042 N N . LYS A 1 371 ? -23.933 0.715 15.694 1.00 88.00 371 LYS A N 1
ATOM 3043 C CA . LYS A 1 371 ? -24.899 1.555 14.973 1.00 88.00 371 LYS A CA 1
ATOM 3044 C C . LYS A 1 371 ? -25.733 2.421 15.920 1.00 88.00 371 LYS A C 1
ATOM 3046 O O . LYS A 1 371 ? -25.846 3.623 15.714 1.00 88.00 371 LYS A O 1
ATOM 3051 N N . GLU A 1 372 ? -26.289 1.824 16.971 1.00 86.25 372 GLU A N 1
ATOM 3052 C CA . GLU A 1 372 ? -27.116 2.528 17.960 1.00 86.25 372 GLU A CA 1
ATOM 3053 C C . GLU A 1 372 ? -26.315 3.570 18.748 1.00 86.25 372 GLU A C 1
ATOM 3055 O O . GLU A 1 372 ? -26.794 4.679 18.968 1.00 86.25 372 GLU A O 1
ATOM 3060 N N . ALA A 1 373 ? -25.067 3.257 19.111 1.00 88.94 373 ALA A N 1
ATOM 3061 C CA . ALA A 1 373 ? -24.176 4.235 19.731 1.00 88.94 373 ALA A CA 1
ATOM 3062 C C . ALA A 1 373 ? -23.888 5.421 18.791 1.00 88.94 373 ALA A C 1
ATOM 3064 O O . ALA A 1 373 ? -23.873 6.569 19.233 1.00 88.94 373 ALA A O 1
ATOM 3065 N N . CYS A 1 374 ? -23.721 5.173 17.487 1.00 86.38 374 CYS A N 1
ATOM 3066 C CA . CYS A 1 374 ? -23.603 6.239 16.491 1.00 86.38 374 CYS A CA 1
ATOM 3067 C C . CYS A 1 374 ? -24.870 7.106 16.412 1.00 86.38 374 CYS A C 1
ATOM 3069 O O . CYS A 1 374 ? -24.748 8.329 16.366 1.00 86.38 374 CYS A O 1
ATOM 3071 N N . TYR A 1 375 ? -26.068 6.509 16.449 1.00 82.81 375 TYR A N 1
ATOM 3072 C CA . TYR A 1 375 ? -27.332 7.259 16.534 1.00 82.81 375 TYR A CA 1
ATOM 3073 C C . TYR A 1 375 ? -27.396 8.133 17.786 1.00 82.81 375 TYR A C 1
ATOM 3075 O O . TYR A 1 375 ? -27.708 9.316 17.701 1.00 82.81 375 TYR A O 1
ATOM 3083 N N . ALA A 1 376 ? -27.045 7.576 18.945 1.00 83.56 376 ALA A N 1
ATOM 3084 C CA . ALA A 1 376 ? -27.052 8.300 20.212 1.00 83.56 376 ALA A CA 1
ATOM 3085 C C . ALA A 1 376 ? -26.053 9.468 20.252 1.00 83.56 376 ALA A C 1
ATOM 3087 O O . ALA A 1 376 ? -26.295 10.465 20.929 1.00 83.56 376 ALA A O 1
ATOM 3088 N N . LEU A 1 377 ? -24.941 9.360 19.518 1.00 81.44 377 LEU A N 1
ATOM 3089 C CA . LEU A 1 377 ? -23.977 10.447 19.314 1.00 81.44 377 LEU A CA 1
ATOM 3090 C C . LEU A 1 377 ? -24.426 11.473 18.262 1.00 81.44 377 LEU A C 1
ATOM 3092 O O . LEU A 1 377 ? -23.732 12.467 18.061 1.00 81.44 377 LEU A O 1
ATOM 3096 N N . GLY A 1 378 ? -25.555 11.246 17.584 1.00 77.62 378 GLY A N 1
ATOM 3097 C CA . GLY A 1 378 ? -26.049 12.108 16.511 1.00 77.62 378 GLY A CA 1
ATOM 3098 C C . GLY A 1 378 ? -25.249 11.998 15.210 1.00 77.62 378 GLY A C 1
ATOM 3099 O O . GLY A 1 378 ? -25.281 12.929 14.409 1.00 77.62 378 GLY A O 1
ATOM 3100 N N . LEU A 1 379 ? -24.529 10.886 15.001 1.00 74.88 379 LEU A N 1
ATOM 3101 C CA . LEU A 1 379 ? -23.770 10.613 13.771 1.00 74.88 379 LEU A CA 1
ATOM 3102 C C . LEU A 1 379 ? -24.652 10.091 12.624 1.00 74.88 379 LEU A C 1
ATOM 3104 O O . LEU A 1 379 ? -24.182 10.015 11.491 1.00 74.88 379 LEU A O 1
ATOM 3108 N N . LEU A 1 380 ? -25.889 9.681 12.925 1.00 69.50 380 LEU A N 1
ATOM 3109 C CA . LEU A 1 380 ? -26.869 9.100 12.002 1.00 69.50 380 LEU A CA 1
ATOM 3110 C C . LEU A 1 380 ? -28.255 9.715 12.286 1.00 69.50 380 LEU A C 1
ATOM 3112 O O . LEU A 1 380 ? -28.571 9.956 13.451 1.00 69.50 380 LEU A O 1
ATOM 3116 N N . GLU A 1 381 ? -29.079 9.935 11.256 1.00 55.47 381 GLU A N 1
ATOM 3117 C CA . GLU A 1 381 ? -30.484 10.380 11.390 1.00 55.47 381 GLU A CA 1
ATOM 3118 C C . GLU A 1 381 ? -31.487 9.225 11.201 1.00 55.47 381 GLU A C 1
ATOM 3120 O O . GLU A 1 381 ? -31.149 8.213 10.584 1.00 55.47 381 GLU A O 1
ATOM 3125 N N . ASP A 1 382 ? -32.691 9.381 11.778 1.00 52.06 382 ASP A N 1
ATOM 3126 C CA . ASP A 1 382 ? -33.783 8.389 11.896 1.00 52.06 382 ASP A CA 1
ATOM 3127 C C . ASP A 1 382 ? -34.091 7.622 10.587 1.00 52.06 382 ASP A C 1
ATOM 3129 O O . ASP A 1 382 ? -33.853 8.105 9.482 1.00 52.06 382 ASP A O 1
ATOM 3133 N N . ASP A 1 383 ? -34.648 6.416 10.732 1.00 48.28 383 ASP A N 1
ATOM 3134 C CA . ASP A 1 383 ? -34.679 5.247 9.831 1.00 48.28 383 ASP A CA 1
ATOM 3135 C C . ASP A 1 383 ? -35.292 5.436 8.419 1.00 48.28 383 ASP A C 1
ATOM 3137 O O . ASP A 1 383 ? -35.516 4.461 7.695 1.00 48.28 383 ASP A O 1
ATOM 3141 N N . LYS A 1 384 ? -35.555 6.666 7.969 1.00 42.28 384 LYS A N 1
ATOM 3142 C CA . LYS A 1 384 ? -36.139 6.960 6.649 1.00 42.28 384 LYS A CA 1
ATOM 3143 C C . LYS A 1 384 ? -35.151 7.064 5.489 1.00 42.28 384 LYS A C 1
ATOM 3145 O O . LYS A 1 384 ? -35.613 7.135 4.353 1.00 42.28 384 LYS A O 1
ATOM 3150 N N . GLU A 1 385 ? -33.842 7.008 5.714 1.00 43.72 385 GLU A N 1
ATOM 3151 C CA . GLU A 1 385 ? -32.864 7.276 4.646 1.00 43.72 385 GLU A CA 1
ATOM 3152 C C . GLU A 1 385 ? -31.858 6.140 4.392 1.00 43.72 385 GLU A C 1
ATOM 3154 O O . GLU A 1 385 ? -30.667 6.345 4.189 1.00 43.72 385 GLU A O 1
ATOM 3159 N N . TYR A 1 386 ? -32.342 4.896 4.324 1.00 44.22 386 TYR A N 1
ATOM 3160 C CA . TYR A 1 386 ? -31.517 3.733 3.958 1.00 44.22 386 TYR A CA 1
ATOM 3161 C C . TYR A 1 386 ? -31.219 3.592 2.450 1.00 44.22 386 TYR A C 1
ATOM 3163 O O . TYR A 1 386 ? -31.125 2.472 1.942 1.00 44.22 386 TYR A O 1
ATOM 3171 N N . ILE A 1 387 ? -31.065 4.702 1.715 1.00 40.41 387 ILE A N 1
ATOM 3172 C CA . ILE A 1 387 ? -30.713 4.660 0.280 1.00 40.41 387 ILE A CA 1
ATOM 3173 C C . ILE A 1 387 ? -29.454 5.463 -0.090 1.00 40.41 387 ILE A C 1
ATOM 3175 O O . ILE A 1 387 ? -28.912 5.190 -1.158 1.00 40.41 387 ILE A O 1
ATOM 3179 N N . ASP A 1 388 ? -28.871 6.312 0.766 1.00 37.66 388 ASP A N 1
ATOM 3180 C CA . ASP A 1 388 ? -27.579 6.931 0.422 1.00 37.66 388 ASP A CA 1
ATOM 3181 C C . ASP A 1 388 ? -26.532 6.818 1.536 1.00 37.66 388 ASP A C 1
ATOM 3183 O O . ASP A 1 388 ? -26.719 7.237 2.675 1.00 37.66 388 ASP A O 1
ATOM 3187 N N . GLY A 1 389 ? -25.411 6.178 1.205 1.00 41.12 389 GLY A N 1
ATOM 3188 C CA . GLY A 1 389 ? -24.322 5.842 2.118 1.00 41.12 389 GLY A CA 1
ATOM 3189 C C . GLY A 1 389 ? -23.418 7.032 2.428 1.00 41.12 389 GLY A C 1
ATOM 3190 O O . GLY A 1 389 ? -22.221 6.975 2.141 1.00 41.12 389 GLY A O 1
ATOM 3191 N N . SER A 1 390 ? -23.969 8.082 3.033 1.00 47.25 390 SER A N 1
ATOM 3192 C CA . SER A 1 390 ? -23.227 9.261 3.486 1.00 47.25 390 SER A CA 1
ATOM 3193 C C . SER A 1 390 ? -23.398 9.483 4.990 1.00 47.25 390 SER A C 1
ATOM 3195 O O . SER A 1 390 ? -24.424 9.136 5.569 1.00 47.25 390 SER A O 1
ATOM 3197 N N . MET A 1 391 ? -22.388 10.079 5.636 1.00 50.31 391 MET A N 1
ATOM 3198 C CA . MET A 1 391 ? -22.572 10.685 6.958 1.00 50.31 391 MET A CA 1
ATOM 3199 C C . MET A 1 391 ? -23.539 11.855 6.762 1.00 50.31 391 MET A C 1
ATOM 3201 O O . MET A 1 391 ? -23.139 12.894 6.243 1.00 50.31 391 MET A O 1
ATOM 3205 N N . SER A 1 392 ? -24.812 11.662 7.108 1.00 59.59 392 SER A N 1
ATOM 3206 C CA . SER A 1 392 ? -25.917 12.577 6.785 1.00 59.59 392 SER A CA 1
ATOM 3207 C C . SER A 1 392 ? -25.817 13.952 7.459 1.00 59.59 392 SER A C 1
ATOM 3209 O O . SER A 1 392 ? -26.568 14.854 7.111 1.00 59.59 392 SER A O 1
ATOM 3211 N N . ARG A 1 393 ? -24.849 14.141 8.369 1.00 63.97 393 ARG A N 1
ATOM 3212 C CA . ARG A 1 393 ? -24.556 15.403 9.065 1.00 63.97 393 ARG A CA 1
ATOM 3213 C C . ARG A 1 393 ? -23.095 15.838 8.899 1.00 63.97 393 ARG A C 1
ATOM 3215 O O . ARG A 1 393 ? -22.299 15.740 9.844 1.00 63.97 393 ARG A O 1
ATOM 3222 N N . PRO A 1 394 ? -22.691 16.257 7.687 1.00 72.56 394 PRO A N 1
ATOM 3223 C CA . PRO A 1 394 ? -21.314 16.652 7.406 1.00 72.56 394 PRO A CA 1
ATOM 3224 C C . PRO A 1 394 ? -20.825 17.804 8.298 1.00 72.56 394 PRO A C 1
ATOM 3226 O O . PRO A 1 394 ? -19.639 17.839 8.625 1.00 72.56 394 PRO A O 1
ATOM 3229 N N . GLU A 1 395 ? -21.714 18.684 8.769 1.00 77.75 395 GLU A N 1
ATOM 3230 C CA . GLU A 1 395 ? -21.392 19.805 9.662 1.00 77.75 395 GLU A CA 1
ATOM 3231 C C . GLU A 1 395 ? -20.912 19.337 11.031 1.00 77.75 395 GLU A C 1
ATOM 3233 O O . GLU A 1 395 ? -19.947 19.871 11.577 1.00 77.75 395 GLU A O 1
ATOM 3238 N N . PHE A 1 396 ? -21.556 18.302 11.574 1.00 71.56 396 PHE A N 1
ATOM 3239 C CA . PHE A 1 396 ? -21.228 17.790 12.894 1.00 71.56 396 PHE A CA 1
ATOM 3240 C C . PHE A 1 396 ? -19.875 17.089 12.854 1.00 71.56 396 PHE A C 1
ATOM 3242 O O . PHE A 1 396 ? -19.028 17.301 13.719 1.00 71.56 396 PHE A O 1
ATOM 3249 N N . VAL A 1 397 ? -19.652 16.290 11.810 1.00 71.75 397 VAL A N 1
ATOM 3250 C CA . VAL A 1 397 ? -18.369 15.627 11.582 1.00 71.75 397 VAL A CA 1
ATOM 3251 C C . VAL A 1 397 ? -17.269 16.665 11.407 1.00 71.75 397 VAL A C 1
ATOM 3253 O O . VAL A 1 397 ? -16.251 16.570 12.088 1.00 71.75 397 VAL A O 1
ATOM 3256 N N . TYR A 1 398 ? -17.484 17.665 10.547 1.00 80.25 398 TYR A N 1
ATOM 3257 C CA . TYR A 1 398 ? -16.543 18.759 10.332 1.00 80.25 398 TYR A CA 1
ATOM 3258 C C . TYR A 1 398 ? -16.174 19.443 11.654 1.00 80.25 398 TYR A C 1
ATOM 3260 O O . TYR A 1 398 ? -14.990 19.531 11.966 1.00 80.25 398 TYR A O 1
ATOM 3268 N N . GLU A 1 399 ? -17.145 19.817 12.490 1.00 79.81 399 GLU A N 1
ATOM 3269 C CA . GLU A 1 399 ? -16.869 20.442 13.793 1.00 79.81 399 GLU A CA 1
ATOM 3270 C C . GLU A 1 399 ? -16.037 19.561 14.740 1.00 79.81 399 GLU A C 1
ATOM 3272 O O . GLU A 1 399 ? -15.203 20.073 15.488 1.00 79.81 399 GLU A O 1
ATOM 3277 N N . GLN A 1 400 ? -16.183 18.236 14.680 1.00 71.12 400 GLN A N 1
ATOM 3278 C CA . GLN A 1 400 ? -15.377 17.322 15.499 1.00 71.12 400 GLN A CA 1
ATOM 3279 C C . GLN A 1 400 ? -13.953 17.126 14.962 1.00 71.12 400 GLN A C 1
ATOM 3281 O O . GLN A 1 400 ? -13.029 16.901 15.747 1.00 71.12 400 GLN A O 1
ATOM 3286 N N . ILE A 1 401 ? -13.752 17.187 13.639 1.00 75.12 401 ILE A N 1
ATOM 3287 C CA . ILE A 1 401 ? -12.492 16.755 13.009 1.00 75.12 401 ILE A CA 1
ATOM 3288 C C . ILE A 1 401 ? -11.720 17.853 12.273 1.00 75.12 401 ILE A C 1
ATOM 3290 O O . ILE A 1 401 ? -10.622 17.575 11.786 1.00 75.12 401 ILE A O 1
ATOM 3294 N N . TRP A 1 402 ? -12.232 19.085 12.181 1.00 79.62 402 TRP A N 1
ATOM 3295 C CA . TRP A 1 402 ? -11.624 20.149 11.369 1.00 79.62 402 TRP A CA 1
ATOM 3296 C C . TRP A 1 402 ? -10.152 20.400 11.732 1.00 79.62 402 TRP A C 1
ATOM 3298 O O . TRP A 1 402 ? -9.352 20.656 10.841 1.00 79.62 402 TRP A O 1
ATOM 3308 N N . LYS A 1 403 ? -9.755 20.227 13.003 1.00 80.06 403 LYS A N 1
ATOM 3309 C CA . LYS A 1 403 ? -8.356 20.361 13.458 1.00 80.06 403 LYS A CA 1
ATOM 3310 C C . LYS A 1 403 ? -7.403 19.409 12.736 1.00 80.06 403 LYS A C 1
ATOM 3312 O O . LYS A 1 403 ? -6.278 19.785 12.434 1.00 80.06 403 LYS A O 1
ATOM 3317 N N . PHE A 1 404 ? -7.858 18.194 12.433 1.00 74.06 404 PHE A N 1
ATOM 3318 C CA . PHE A 1 404 ? -7.074 17.213 11.679 1.00 74.06 404 PHE A CA 1
ATOM 3319 C C . PHE A 1 404 ? -7.053 17.521 10.183 1.00 74.06 404 PHE A C 1
ATOM 3321 O O . PHE A 1 404 ? -6.063 17.247 9.510 1.00 74.06 404 PHE A O 1
ATOM 3328 N N . LEU A 1 405 ? -8.143 18.084 9.657 1.00 77.31 405 LEU A N 1
ATOM 3329 C CA . LEU A 1 405 ? -8.225 18.516 8.261 1.00 77.31 405 LEU A CA 1
ATOM 3330 C C . LEU A 1 405 ? -7.371 19.769 8.002 1.00 77.31 405 LEU A C 1
ATOM 3332 O O . LEU A 1 405 ? -6.852 19.930 6.902 1.00 77.31 405 LEU A O 1
ATOM 3336 N N . ALA A 1 406 ? -7.206 20.615 9.021 1.00 80.81 406 ALA A N 1
ATOM 3337 C CA . ALA A 1 406 ? -6.467 21.871 8.978 1.00 80.81 406 ALA A CA 1
ATOM 3338 C C . ALA A 1 406 ? -4.971 21.743 9.332 1.00 80.81 406 ALA A C 1
ATOM 3340 O O . ALA A 1 406 ? -4.264 22.751 9.299 1.00 80.81 406 ALA A O 1
ATOM 3341 N N . ASP A 1 407 ? -4.485 20.544 9.685 1.00 80.00 407 ASP A N 1
ATOM 3342 C CA . ASP A 1 407 ? -3.148 20.320 10.277 1.00 80.00 407 ASP A CA 1
ATOM 3343 C C . ASP A 1 407 ? -2.006 20.932 9.442 1.00 80.00 407 ASP A C 1
ATOM 3345 O O . ASP A 1 407 ? -1.059 21.511 9.972 1.00 80.00 407 ASP A O 1
ATOM 3349 N N . ASP A 1 408 ? -2.120 20.892 8.113 1.00 78.88 408 ASP A N 1
ATOM 3350 C CA . ASP A 1 408 ? -1.109 21.428 7.200 1.00 78.88 408 ASP A CA 1
ATOM 3351 C C . ASP A 1 408 ? -1.461 22.791 6.579 1.00 78.88 408 ASP A C 1
ATOM 3353 O O . ASP A 1 408 ? -0.645 23.363 5.847 1.00 78.88 408 ASP A O 1
ATOM 3357 N N . VAL A 1 409 ? -2.630 23.357 6.888 1.00 77.19 409 VAL A N 1
ATOM 3358 C CA . VAL A 1 409 ? -3.118 24.613 6.295 1.00 77.19 409 VAL A CA 1
ATOM 3359 C C . VAL A 1 409 ? -2.196 25.781 6.634 1.00 77.19 409 VAL A C 1
ATOM 3361 O O . VAL A 1 409 ? -1.770 26.506 5.734 1.00 77.19 409 VAL A O 1
ATOM 3364 N N . LEU A 1 410 ? -1.817 25.937 7.907 1.00 72.19 410 LEU A N 1
ATOM 3365 C CA . LEU A 1 410 ? -0.928 27.019 8.346 1.00 72.19 410 LEU A CA 1
ATOM 3366 C C . LEU A 1 410 ? 0.447 26.934 7.672 1.00 72.19 410 LEU A C 1
ATOM 3368 O O . LEU A 1 410 ? 0.999 27.941 7.230 1.00 72.19 410 LEU A O 1
ATOM 3372 N N . PHE A 1 411 ? 0.991 25.720 7.558 1.00 74.81 411 PHE A N 1
ATOM 3373 C CA . PHE A 1 411 ? 2.269 25.480 6.891 1.00 74.81 411 PHE A CA 1
ATOM 3374 C C . PHE A 1 411 ? 2.207 25.852 5.402 1.00 74.81 411 PHE A C 1
ATOM 3376 O O . PHE A 1 411 ? 3.107 26.525 4.886 1.00 74.81 411 PHE A O 1
ATOM 3383 N N . ARG A 1 412 ? 1.124 25.468 4.714 1.00 70.38 412 ARG A N 1
ATOM 3384 C CA . ARG A 1 412 ? 0.905 25.825 3.306 1.00 70.38 412 ARG A CA 1
ATOM 3385 C C . ARG A 1 412 ? 0.762 27.337 3.127 1.00 70.38 412 ARG A C 1
ATOM 3387 O O . ARG A 1 412 ? 1.405 27.881 2.236 1.00 70.38 412 ARG A O 1
ATOM 3394 N N . GLN A 1 413 ? 0.007 28.025 3.986 1.00 65.06 413 GLN A N 1
ATOM 3395 C CA . GLN A 1 413 ? -0.179 29.481 3.895 1.00 65.06 413 GLN A CA 1
ATOM 3396 C C . GLN A 1 413 ? 1.120 30.262 4.127 1.00 65.06 413 GLN A C 1
ATOM 3398 O O . GLN A 1 413 ? 1.433 31.163 3.353 1.00 65.06 413 GLN A O 1
ATOM 3403 N N . ARG A 1 414 ? 1.944 29.861 5.104 1.00 70.94 414 ARG A N 1
ATOM 3404 C CA . ARG A 1 414 ? 3.301 30.418 5.286 1.00 70.94 414 ARG A CA 1
ATOM 3405 C C . ARG A 1 414 ? 4.162 30.271 4.035 1.00 70.94 414 ARG A C 1
ATOM 3407 O O . ARG A 1 414 ? 4.891 31.190 3.678 1.00 70.94 414 ARG A O 1
ATOM 3414 N N . SER A 1 415 ? 4.055 29.124 3.366 1.00 66.31 415 SER A N 1
ATOM 3415 C CA . SER A 1 415 ? 4.802 28.847 2.137 1.00 66.31 415 SER A CA 1
ATOM 3416 C C . SER A 1 415 ? 4.309 29.686 0.953 1.00 66.31 415 SER A C 1
ATOM 3418 O O . SER A 1 415 ? 5.126 30.189 0.190 1.00 66.31 415 SER A O 1
ATOM 3420 N N . ILE A 1 416 ? 2.990 29.862 0.811 1.00 66.69 416 ILE A N 1
ATOM 3421 C CA . ILE A 1 416 ? 2.372 30.651 -0.268 1.00 66.69 416 ILE A CA 1
ATOM 3422 C C . ILE A 1 416 ? 2.679 32.141 -0.099 1.00 66.69 416 ILE A C 1
ATOM 3424 O O . ILE A 1 416 ? 3.093 32.796 -1.050 1.00 66.69 416 ILE A O 1
ATOM 3428 N N . LEU A 1 417 ? 2.497 32.669 1.113 1.00 62.62 417 LEU A N 1
ATOM 3429 C CA . LEU A 1 417 ? 2.655 34.094 1.410 1.00 62.62 417 LEU A CA 1
ATOM 3430 C C . LEU A 1 417 ? 4.112 34.495 1.677 1.00 62.62 417 LEU A C 1
ATOM 3432 O O . LEU A 1 417 ? 4.404 35.682 1.763 1.00 62.62 417 LEU A O 1
ATOM 3436 N N . GLN A 1 418 ? 5.020 33.522 1.814 1.00 62.41 418 GLN A N 1
ATOM 3437 C CA . GLN A 1 418 ? 6.428 33.721 2.183 1.00 62.41 418 GLN A CA 1
ATOM 3438 C C . GLN A 1 418 ? 6.622 34.481 3.511 1.00 62.41 418 GLN A C 1
ATOM 3440 O O . GLN A 1 418 ? 7.625 35.163 3.710 1.00 62.41 418 GLN A O 1
ATOM 3445 N N . ILE A 1 419 ? 5.679 34.337 4.449 1.00 61.69 419 ILE A N 1
ATOM 3446 C CA . ILE A 1 419 ? 5.736 34.938 5.789 1.00 61.69 419 ILE A CA 1
ATOM 3447 C C . ILE A 1 419 ? 5.942 33.815 6.806 1.00 61.69 419 ILE A C 1
ATOM 3449 O O . ILE A 1 419 ? 5.034 33.025 7.057 1.00 61.69 419 ILE A O 1
ATOM 3453 N N . THR A 1 420 ? 7.129 33.734 7.407 1.00 57.44 420 THR A N 1
ATOM 3454 C CA . THR A 1 420 ? 7.497 32.649 8.338 1.00 57.44 420 THR A CA 1
ATOM 3455 C C . THR A 1 420 ? 6.748 32.703 9.668 1.00 57.44 420 THR A C 1
ATOM 3457 O O . THR A 1 420 ? 6.422 31.653 10.222 1.00 57.44 420 THR A O 1
ATOM 3460 N N . ASP A 1 421 ? 6.406 33.906 10.131 1.00 66.88 421 ASP A N 1
ATOM 3461 C CA . ASP A 1 421 ? 5.791 34.139 11.447 1.00 66.88 421 ASP A CA 1
ATOM 3462 C C . ASP A 1 421 ? 4.266 34.306 11.379 1.00 66.88 421 ASP A C 1
ATOM 3464 O O . ASP A 1 421 ? 3.634 34.742 12.340 1.00 66.88 421 ASP A O 1
ATOM 3468 N N . LEU A 1 422 ? 3.649 33.944 10.248 1.00 59.41 422 LEU A N 1
ATOM 3469 C CA . LEU A 1 422 ? 2.201 34.023 10.077 1.00 59.41 422 LEU A CA 1
ATOM 3470 C C . LEU A 1 422 ? 1.499 33.149 11.123 1.00 59.41 422 LEU A C 1
ATOM 3472 O O . LEU A 1 422 ? 1.794 31.954 11.244 1.00 59.41 422 LEU A O 1
ATOM 3476 N N . MET A 1 423 ? 0.547 33.739 11.839 1.00 66.88 423 MET A N 1
ATOM 3477 C CA . MET A 1 423 ? -0.367 33.054 12.747 1.00 66.88 423 MET A CA 1
ATOM 3478 C C . MET A 1 423 ? -1.786 33.279 12.243 1.00 66.88 423 MET A C 1
ATOM 3480 O O . MET A 1 423 ? -2.159 34.412 11.952 1.00 66.88 423 MET A O 1
ATOM 3484 N N . LEU A 1 424 ? -2.549 32.196 12.125 1.00 69.75 424 LEU A N 1
ATOM 3485 C CA . LEU A 1 424 ? -3.951 32.232 11.721 1.00 69.75 424 LEU A CA 1
ATOM 3486 C C . LEU A 1 424 ? -4.824 31.902 12.930 1.00 69.75 424 LEU A C 1
ATOM 3488 O O . LEU A 1 424 ? -4.452 31.056 13.748 1.00 69.75 424 LEU A O 1
ATOM 3492 N N . SER A 1 425 ? -5.966 32.574 13.045 1.00 75.75 425 SER A N 1
ATOM 3493 C CA . SER A 1 425 ? -6.965 32.255 14.065 1.00 75.75 425 SER A CA 1
ATOM 3494 C C . SER A 1 425 ? -7.638 30.903 13.788 1.00 75.75 425 SER A C 1
ATOM 3496 O O . SER A 1 425 ? -7.546 30.351 12.690 1.00 75.75 425 SER A O 1
ATOM 3498 N N . GLU A 1 426 ? -8.338 30.364 14.789 1.00 79.50 426 GLU A N 1
ATOM 3499 C CA . GLU A 1 426 ? -9.126 29.131 14.646 1.00 79.50 426 GLU A CA 1
ATOM 3500 C C . GLU A 1 426 ? -10.170 29.249 13.522 1.00 79.50 426 GLU A C 1
ATOM 3502 O O . GLU A 1 426 ? -10.327 28.334 12.718 1.00 79.50 426 GLU A O 1
ATOM 3507 N N . GLU A 1 427 ? -10.812 30.413 13.424 1.00 78.94 427 GLU A N 1
ATOM 3508 C CA . GLU A 1 427 ? -11.789 30.756 12.387 1.00 78.94 427 GLU A CA 1
ATOM 3509 C C . GLU A 1 427 ? -11.145 30.787 10.992 1.00 78.94 427 GLU A C 1
ATOM 3511 O O . GLU A 1 427 ? -11.599 30.097 10.085 1.00 78.94 427 GLU A O 1
ATOM 3516 N N . GLN A 1 428 ? -9.986 31.438 10.848 1.00 73.06 428 GLN A N 1
ATOM 3517 C CA . GLN A 1 428 ? -9.248 31.474 9.579 1.00 73.06 428 GLN A CA 1
ATOM 3518 C C . GLN A 1 428 ? -8.762 30.086 9.129 1.00 73.06 428 GLN A C 1
ATOM 3520 O O . GLN A 1 428 ? -8.736 29.779 7.935 1.00 73.06 428 GLN A O 1
ATOM 3525 N N . LEU A 1 429 ? -8.366 29.222 10.070 1.00 77.31 429 LEU A N 1
ATOM 3526 C CA . LEU A 1 429 ? -7.991 27.839 9.761 1.00 77.31 429 LEU A CA 1
ATOM 3527 C C . LEU A 1 429 ? -9.201 27.017 9.312 1.00 77.31 429 LEU A C 1
ATOM 3529 O O . LEU A 1 429 ? -9.086 26.246 8.353 1.00 77.31 429 LEU A O 1
ATOM 3533 N N . LYS A 1 430 ? -10.352 27.190 9.969 1.00 84.88 430 LYS A N 1
ATOM 3534 C CA . LYS A 1 430 ? -11.619 26.573 9.563 1.00 84.88 430 LYS A CA 1
ATOM 3535 C C . LYS A 1 430 ? -12.010 26.996 8.147 1.00 84.88 430 LYS A C 1
ATOM 3537 O O . LYS A 1 430 ? -12.250 26.117 7.316 1.00 84.88 430 LYS A O 1
ATOM 3542 N N . ASP A 1 431 ? -11.945 28.286 7.837 1.00 82.31 431 ASP A N 1
ATOM 3543 C CA . ASP A 1 431 ? -12.314 28.831 6.525 1.00 82.31 431 ASP A CA 1
ATOM 3544 C C . ASP A 1 431 ? -11.402 28.341 5.401 1.00 82.31 431 ASP A C 1
ATOM 3546 O O . ASP A 1 431 ? -11.875 27.874 4.364 1.00 82.31 431 ASP A O 1
ATOM 3550 N N . HIS A 1 432 ? -10.084 28.342 5.610 1.00 77.56 432 HIS A N 1
ATOM 3551 C CA . HIS A 1 432 ? -9.156 27.760 4.639 1.00 77.56 432 HIS A CA 1
ATOM 3552 C C . HIS A 1 432 ? -9.383 26.259 4.435 1.00 77.56 432 HIS A C 1
ATOM 3554 O O . HIS A 1 432 ? -9.242 25.754 3.319 1.00 77.56 432 HIS A O 1
ATOM 3560 N N . THR A 1 433 ? -9.744 25.539 5.495 1.00 85.88 433 THR A N 1
ATOM 3561 C CA . THR A 1 433 ? -10.076 24.114 5.406 1.00 85.88 433 THR A CA 1
ATOM 3562 C C . THR A 1 433 ? -11.343 23.907 4.579 1.00 85.88 433 THR A C 1
ATOM 3564 O O . THR A 1 433 ? -11.352 23.059 3.686 1.00 85.88 433 THR A O 1
ATOM 3567 N N . LEU A 1 434 ? -12.383 24.717 4.802 1.00 88.44 434 LEU A N 1
ATOM 3568 C CA . LEU A 1 434 ? -13.611 24.701 4.001 1.00 88.44 434 LEU A CA 1
ATOM 3569 C C . LEU A 1 434 ? -13.331 25.049 2.538 1.00 88.44 434 LEU A C 1
ATOM 3571 O O . LEU A 1 434 ? -13.850 24.375 1.655 1.00 88.44 434 LEU A O 1
ATOM 3575 N N . ALA A 1 435 ? -12.445 26.007 2.261 1.00 83.00 435 ALA A N 1
ATOM 3576 C CA . ALA A 1 435 ? -12.055 26.359 0.897 1.00 83.00 435 ALA A CA 1
ATOM 3577 C C . ALA A 1 435 ? -11.342 25.195 0.185 1.00 83.00 435 ALA A C 1
ATOM 3579 O O . ALA A 1 435 ? -11.566 24.948 -1.002 1.00 83.00 435 ALA A O 1
ATOM 3580 N N . LEU A 1 436 ? -10.496 24.433 0.886 1.00 82.75 436 LEU A N 1
ATOM 3581 C CA . LEU A 1 436 ? -9.873 23.227 0.330 1.00 82.75 436 LEU A CA 1
ATOM 3582 C C . LEU A 1 436 ? -10.902 22.124 0.049 1.00 82.75 436 LEU A C 1
ATOM 3584 O O . LEU A 1 436 ? -10.818 21.472 -0.994 1.00 82.75 436 LEU A O 1
ATOM 3588 N N . ILE A 1 437 ? -11.871 21.931 0.947 1.00 84.88 437 ILE A N 1
ATOM 3589 C CA . ILE A 1 437 ? -12.968 20.971 0.761 1.00 84.88 437 ILE A CA 1
ATOM 3590 C C . ILE A 1 437 ? -13.845 21.386 -0.427 1.00 84.88 437 ILE A C 1
ATOM 3592 O O . ILE A 1 437 ? -14.123 20.552 -1.287 1.00 84.88 437 ILE A O 1
ATOM 3596 N N . GLU A 1 438 ? -14.209 22.666 -0.531 1.00 84.69 438 GLU A N 1
ATOM 3597 C CA . GLU A 1 438 ? -14.973 23.226 -1.652 1.00 84.69 438 GLU A CA 1
ATOM 3598 C C . GLU A 1 438 ? -14.256 22.979 -2.982 1.00 84.69 438 GLU A C 1
ATOM 3600 O O . GLU A 1 438 ? -14.848 22.446 -3.915 1.00 84.69 438 GLU A O 1
ATOM 3605 N N . ASN A 1 439 ? -12.950 23.253 -3.056 1.00 75.31 439 ASN A N 1
ATOM 3606 C CA . ASN A 1 439 ? -12.140 22.985 -4.248 1.00 75.31 439 ASN A CA 1
ATOM 3607 C C . ASN A 1 439 ? -12.139 21.498 -4.653 1.00 75.31 439 ASN A C 1
ATOM 3609 O O . ASN A 1 439 ? -12.160 21.167 -5.842 1.00 75.31 439 ASN A O 1
ATOM 3613 N N . LEU A 1 440 ? -12.091 20.586 -3.677 1.00 78.19 440 LEU A N 1
ATOM 3614 C CA . LEU A 1 440 ? -12.164 19.145 -3.931 1.00 78.19 440 LEU A CA 1
ATOM 3615 C C . LEU A 1 440 ? -13.555 18.733 -4.417 1.00 78.19 440 LEU A C 1
ATOM 3617 O O . LEU A 1 440 ? -13.658 17.963 -5.373 1.00 78.19 440 LEU A O 1
ATOM 3621 N N . LEU A 1 441 ? -14.621 19.257 -3.814 1.00 74.25 441 LEU A N 1
ATOM 3622 C CA . LEU A 1 441 ? -15.992 18.991 -4.249 1.00 74.25 441 LEU A CA 1
ATOM 3623 C C . LEU A 1 441 ? -16.239 19.527 -5.660 1.00 74.25 441 LEU A C 1
ATOM 3625 O O . LEU A 1 441 ? -16.744 18.782 -6.502 1.00 74.25 441 LEU A O 1
ATOM 3629 N N . GLN A 1 442 ? -15.790 20.748 -5.957 1.00 75.75 442 GLN A N 1
ATOM 3630 C CA . GLN A 1 442 ? -15.914 21.363 -7.281 1.00 75.75 442 GLN A CA 1
ATOM 3631 C C . GLN A 1 442 ? -15.180 20.556 -8.351 1.00 75.75 442 GLN A C 1
ATOM 3633 O O . GLN A 1 442 ? -15.718 20.347 -9.438 1.00 75.75 442 GLN A O 1
ATOM 3638 N N . SER A 1 443 ? -14.003 20.001 -8.032 1.00 64.69 443 SER A N 1
ATOM 3639 C CA . SER A 1 443 ? -13.287 19.092 -8.944 1.00 64.69 443 SER A CA 1
ATOM 3640 C C . SER A 1 443 ? -14.059 17.802 -9.266 1.00 64.69 443 SER A C 1
ATOM 3642 O O . SER A 1 443 ? -13.781 17.157 -10.273 1.00 64.69 443 SER A O 1
ATOM 3644 N N . ASN A 1 444 ? -15.058 17.459 -8.449 1.00 68.12 444 ASN A N 1
ATOM 3645 C CA . ASN A 1 444 ? -15.966 16.328 -8.634 1.00 68.12 444 ASN A CA 1
ATOM 3646 C C . ASN A 1 444 ? -17.396 16.773 -9.013 1.00 68.12 444 ASN A C 1
ATOM 3648 O O . ASN A 1 444 ? -18.335 15.985 -8.905 1.00 68.12 444 ASN A O 1
ATOM 3652 N N . GLY A 1 445 ? -17.585 18.029 -9.440 1.00 69.12 445 GLY A N 1
ATOM 3653 C CA . GLY A 1 445 ? -18.881 18.561 -9.883 1.00 69.12 445 GLY A CA 1
ATOM 3654 C C . GLY A 1 445 ? -19.902 18.813 -8.765 1.00 69.12 445 GLY A C 1
ATOM 3655 O O . GLY A 1 445 ? -21.100 18.899 -9.037 1.00 69.12 445 GLY A O 1
ATOM 3656 N N . ARG A 1 446 ? -19.460 18.909 -7.508 1.00 79.75 446 ARG A N 1
ATOM 3657 C CA . ARG A 1 446 ? -20.288 19.189 -6.320 1.00 79.75 446 ARG A CA 1
ATOM 3658 C C . ARG A 1 446 ? -19.838 20.488 -5.638 1.00 79.75 446 ARG A C 1
ATOM 3660 O O . ARG A 1 446 ? -18.797 21.034 -5.975 1.00 79.75 446 ARG A O 1
ATOM 3667 N N . SER A 1 447 ? -20.611 20.989 -4.678 1.00 83.25 447 SER A N 1
ATOM 3668 C CA . SER A 1 447 ? -20.268 22.173 -3.868 1.00 83.25 447 SER A CA 1
ATOM 3669 C C . SER A 1 447 ? -20.805 22.000 -2.448 1.00 83.25 447 SER A C 1
ATOM 3671 O O . SER A 1 447 ? -21.831 21.342 -2.270 1.00 83.25 447 SER A O 1
ATOM 3673 N N . LEU A 1 448 ? -20.153 22.600 -1.450 1.00 83.31 448 LEU A N 1
ATOM 3674 C CA . LEU A 1 448 ? -20.618 22.667 -0.059 1.00 83.31 448 LEU A CA 1
ATOM 3675 C C . LEU A 1 448 ? -22.014 23.285 0.052 1.00 83.31 448 LEU A C 1
ATOM 3677 O O . LEU A 1 448 ? -22.785 22.886 0.918 1.00 83.31 448 LEU A O 1
ATOM 3681 N N . SER A 1 449 ? -22.384 24.173 -0.876 1.00 83.00 449 SER A N 1
ATOM 3682 C CA . SER A 1 449 ? -23.740 24.738 -0.970 1.00 83.00 449 SER A CA 1
ATOM 3683 C C . SER A 1 449 ? -24.843 23.685 -1.141 1.00 83.00 449 SER A C 1
ATOM 3685 O O . SER A 1 449 ? -25.998 23.946 -0.815 1.00 83.00 449 SER A O 1
ATOM 3687 N N . GLN A 1 450 ? -24.498 22.486 -1.622 1.00 79.75 450 GLN A N 1
ATOM 3688 C CA . GLN A 1 450 ? -25.424 21.364 -1.800 1.00 79.75 450 GLN A CA 1
ATOM 3689 C C . GLN A 1 450 ? -25.600 20.521 -0.526 1.00 79.75 450 GLN A C 1
ATOM 3691 O O . GLN A 1 450 ? -26.407 19.596 -0.534 1.00 79.75 450 GLN A O 1
ATOM 3696 N N . PHE A 1 451 ? -24.884 20.841 0.559 1.00 79.94 451 PHE A N 1
ATOM 3697 C CA . PHE A 1 451 ? -24.949 20.133 1.840 1.00 79.94 451 PHE A CA 1
ATOM 3698 C C . PHE A 1 451 ? -25.306 21.058 3.028 1.00 79.94 451 PHE A C 1
ATOM 3700 O O . PHE A 1 451 ? -24.543 21.110 3.996 1.00 79.94 451 PHE A O 1
ATOM 3707 N N . PRO A 1 452 ? -26.434 21.806 3.019 1.00 77.06 452 PRO A N 1
ATOM 3708 C CA . PRO A 1 452 ? -26.882 22.516 4.221 1.00 77.06 452 PRO A CA 1
ATOM 3709 C C . PRO A 1 452 ? -27.090 21.512 5.370 1.00 77.06 452 PRO A C 1
ATOM 3711 O O . PRO A 1 452 ? -27.703 20.473 5.124 1.00 77.06 452 PRO A O 1
ATOM 3714 N N . PRO A 1 453 ? -26.615 21.777 6.604 1.00 77.69 453 PRO A N 1
ATOM 3715 C CA . PRO A 1 453 ? -26.217 23.075 7.166 1.00 77.69 453 PRO A CA 1
ATOM 3716 C C . PRO A 1 453 ? -24.694 23.355 7.203 1.00 77.69 453 PRO A C 1
ATOM 3718 O O . PRO A 1 453 ? -24.240 24.100 8.072 1.00 77.69 453 PRO A O 1
ATOM 3721 N N . MET A 1 454 ? -23.883 22.779 6.304 1.00 84.06 454 MET A N 1
ATOM 3722 C CA . MET A 1 454 ? -22.434 23.047 6.269 1.00 84.06 454 MET A CA 1
ATOM 3723 C C . MET A 1 454 ? -22.106 24.545 6.143 1.00 84.06 454 MET A C 1
ATOM 3725 O O . MET A 1 454 ? -22.710 25.229 5.310 1.00 84.06 454 MET A O 1
ATOM 3729 N N . PRO A 1 455 ? -21.110 25.053 6.896 1.00 84.62 455 PRO A N 1
ATOM 3730 C CA . PRO A 1 455 ? -20.596 26.400 6.693 1.00 84.62 455 PRO A CA 1
ATOM 3731 C C . PRO A 1 455 ? -19.923 26.519 5.320 1.00 84.62 455 PRO A C 1
ATOM 3733 O O . PRO A 1 455 ? -19.269 25.589 4.841 1.00 84.62 455 PRO A O 1
ATOM 3736 N N . LEU A 1 456 ? -20.090 27.680 4.691 1.00 82.94 456 LEU A N 1
ATOM 3737 C CA . LEU A 1 456 ? -19.434 28.018 3.433 1.00 82.94 456 LEU A CA 1
ATOM 3738 C C . LEU A 1 456 ? -18.132 28.776 3.724 1.00 82.94 456 LEU A C 1
ATOM 3740 O O . LEU A 1 456 ? -18.121 29.598 4.639 1.00 82.94 456 LEU A O 1
ATOM 3744 N N . PRO A 1 457 ? -17.051 28.518 2.970 1.00 81.94 457 PRO A N 1
ATOM 3745 C CA . PRO A 1 457 ? -15.828 29.303 3.086 1.00 81.94 457 PRO A CA 1
ATOM 3746 C C . PRO A 1 457 ? -16.058 30.748 2.636 1.00 81.94 457 PRO A C 1
ATOM 3748 O O . PRO A 1 457 ? -16.926 31.011 1.801 1.00 81.94 457 PRO A O 1
ATOM 3751 N N . ASP A 1 458 ? -15.221 31.661 3.130 1.00 74.56 458 ASP A N 1
ATOM 3752 C CA . ASP A 1 458 ? -15.192 33.044 2.657 1.00 74.56 458 ASP A CA 1
ATOM 3753 C C . ASP A 1 458 ? -14.989 33.103 1.128 1.00 74.56 458 ASP A C 1
ATOM 3755 O O . ASP A 1 458 ? -14.152 32.388 0.557 1.00 74.56 458 ASP A O 1
ATOM 3759 N N . HIS A 1 459 ? -15.772 33.954 0.463 1.00 55.88 459 HIS A N 1
ATOM 3760 C CA . HIS A 1 459 ? -15.806 34.085 -0.993 1.00 55.88 459 HIS A CA 1
ATOM 3761 C C . HIS A 1 459 ? -14.442 34.480 -1.571 1.00 55.88 459 HIS A C 1
ATOM 3763 O O . HIS A 1 459 ? -14.096 34.026 -2.663 1.00 55.88 459 HIS A O 1
ATOM 3769 N N . ASP A 1 460 ? -13.638 35.231 -0.818 1.00 58.38 460 ASP A N 1
ATOM 3770 C CA . ASP A 1 460 ? -12.303 35.667 -1.239 1.00 58.38 460 ASP A CA 1
ATOM 3771 C C . ASP A 1 460 ? -11.256 34.533 -1.202 1.00 58.38 460 ASP A C 1
ATOM 3773 O O . ASP A 1 460 ? -10.222 34.604 -1.873 1.00 58.38 460 ASP A O 1
ATOM 3777 N N . LEU A 1 461 ? -11.519 33.447 -0.463 1.00 56.59 461 LEU A N 1
ATOM 3778 C CA . LEU A 1 461 ? -10.630 32.279 -0.359 1.00 56.59 461 LEU A CA 1
ATOM 3779 C C . LEU A 1 461 ? -10.879 31.239 -1.457 1.00 56.59 461 LEU A C 1
ATOM 3781 O O . LEU A 1 461 ? -9.991 30.441 -1.781 1.00 56.59 461 LEU A O 1
ATOM 3785 N N . VAL A 1 462 ? -12.076 31.239 -2.045 1.00 53.22 462 VAL A N 1
ATOM 3786 C CA . VAL A 1 462 ? -12.445 30.377 -3.170 1.00 53.22 462 VAL A CA 1
ATOM 3787 C C . VAL A 1 462 ? -12.129 31.127 -4.458 1.00 53.22 462 VAL A C 1
ATOM 3789 O O . VAL A 1 462 ? -13.005 31.696 -5.100 1.00 53.22 462 VAL A O 1
ATOM 3792 N N . SER A 1 463 ? -10.848 31.144 -4.838 1.00 49.97 463 SER A N 1
ATOM 3793 C CA . SER A 1 463 ? -10.414 31.694 -6.127 1.00 49.97 463 SER A CA 1
ATOM 3794 C C . SER A 1 463 ? -11.278 31.119 -7.256 1.00 49.97 463 SER A C 1
ATOM 3796 O O . SER A 1 463 ? -11.244 29.922 -7.546 1.00 49.97 463 SER A O 1
ATOM 3798 N N . HIS A 1 464 ? -12.094 31.992 -7.847 1.00 40.84 464 HIS A N 1
ATOM 3799 C CA . HIS A 1 464 ? -13.017 31.691 -8.927 1.00 40.84 464 HIS A CA 1
ATOM 3800 C C . HIS A 1 464 ? -12.341 30.899 -10.056 1.00 40.84 464 HIS A C 1
ATOM 3802 O O . HIS A 1 464 ? -11.492 31.419 -10.773 1.00 40.84 464 HIS A O 1
ATOM 3808 N N . GLY A 1 465 ? -12.795 29.664 -10.270 1.00 43.78 465 GLY A N 1
ATOM 3809 C CA . GLY A 1 465 ? -13.176 29.193 -11.604 1.00 43.78 465 GLY A CA 1
ATOM 3810 C C . GLY A 1 465 ? -12.145 29.261 -12.736 1.00 43.78 465 GLY A C 1
ATOM 3811 O O . GLY A 1 465 ? -12.556 29.353 -13.890 1.00 43.78 465 GLY A O 1
ATOM 3812 N N . LEU A 1 466 ? -10.841 29.179 -12.470 1.00 39.88 466 LEU A N 1
ATOM 3813 C CA . LEU A 1 466 ? -9.840 28.979 -13.520 1.00 39.88 466 LEU A CA 1
ATOM 3814 C C . LEU A 1 466 ? -9.283 27.559 -13.437 1.00 39.88 466 LEU A C 1
ATOM 3816 O O . LEU A 1 466 ? -8.757 27.112 -12.420 1.00 39.88 466 LEU A O 1
ATOM 3820 N N . ASN A 1 467 ? -9.451 26.827 -14.537 1.00 48.12 467 ASN A N 1
ATOM 3821 C CA . ASN A 1 467 ? -8.968 25.466 -14.714 1.00 48.12 467 ASN A CA 1
ATOM 3822 C C . ASN A 1 467 ? -7.472 25.402 -14.347 1.00 48.12 467 ASN A C 1
ATOM 3824 O O . ASN A 1 467 ? -6.649 26.040 -15.002 1.00 48.12 467 ASN A O 1
ATOM 3828 N N . LYS A 1 468 ? -7.109 24.641 -13.303 1.00 46.81 468 LYS A N 1
ATOM 3829 C CA . LYS A 1 468 ? -5.723 24.540 -12.797 1.00 46.81 468 LYS A CA 1
ATOM 3830 C C . LYS A 1 468 ? -4.717 24.118 -13.874 1.00 46.81 468 LYS A C 1
ATOM 3832 O O . LYS A 1 468 ? -3.542 24.452 -13.765 1.00 46.81 468 LYS A O 1
ATOM 3837 N N . LEU A 1 469 ? -5.175 23.424 -14.920 1.00 42.78 469 LEU A N 1
ATOM 3838 C CA . LEU A 1 469 ? -4.360 23.094 -16.090 1.00 42.78 469 LEU A CA 1
ATOM 3839 C C . LEU A 1 469 ? -4.005 24.342 -16.907 1.00 42.78 469 LEU A C 1
ATOM 3841 O O . LEU A 1 469 ? -2.856 24.505 -17.288 1.00 42.78 469 LEU A O 1
ATOM 3845 N N . ILE A 1 470 ? -4.964 25.250 -17.110 1.00 48.50 470 ILE A N 1
ATOM 3846 C CA . ILE A 1 470 ? -4.762 26.515 -17.830 1.00 48.50 470 ILE A CA 1
ATOM 3847 C C . ILE A 1 470 ? -3.878 27.452 -17.009 1.00 48.50 470 ILE A C 1
ATOM 3849 O O . ILE A 1 470 ? -2.975 28.066 -17.552 1.00 48.50 470 ILE A O 1
ATOM 3853 N N . GLN A 1 471 ? -4.063 27.523 -15.690 1.00 46.78 471 GLN A N 1
ATOM 3854 C CA . GLN A 1 471 ? -3.200 28.345 -14.840 1.00 46.78 471 GLN A CA 1
ATOM 3855 C C . GLN A 1 471 ? -1.766 27.793 -14.770 1.00 46.78 471 GLN A C 1
ATOM 3857 O O . GLN A 1 471 ? -0.809 28.562 -14.816 1.00 46.78 471 GLN A O 1
ATOM 3862 N N . GLY A 1 472 ? -1.602 26.465 -14.735 1.00 50.78 472 GLY A N 1
ATOM 3863 C CA . GLY A 1 472 ? -0.297 25.816 -14.894 1.00 50.78 472 GLY A CA 1
ATOM 3864 C C . GLY A 1 472 ? 0.343 26.090 -16.261 1.00 50.78 472 GLY A C 1
ATOM 3865 O O . GLY A 1 472 ? 1.553 26.282 -16.334 1.00 50.78 472 GLY A O 1
ATOM 3866 N N . GLU A 1 473 ? -0.473 26.189 -17.314 1.00 51.75 473 GLU A N 1
ATOM 3867 C CA . GLU A 1 473 ? -0.086 26.587 -18.676 1.00 51.75 473 GLU A CA 1
ATOM 3868 C C . GLU A 1 473 ? -0.126 28.116 -18.918 1.00 51.75 473 GLU A C 1
ATOM 3870 O O . GLU A 1 473 ? -0.070 28.563 -20.059 1.00 51.75 473 GLU A O 1
ATOM 3875 N N . LEU A 1 474 ? -0.210 28.957 -17.890 1.00 47.16 474 LEU A N 1
ATOM 3876 C CA . LEU A 1 474 ? -0.074 30.420 -18.032 1.00 47.16 474 LEU A CA 1
ATOM 3877 C C . LEU A 1 474 ? 0.919 31.007 -17.018 1.00 47.16 474 LEU A C 1
ATOM 3879 O O . LEU A 1 474 ? 1.380 32.136 -17.169 1.00 47.16 474 LEU A O 1
ATOM 3883 N N . CYS A 1 475 ? 1.290 30.234 -15.995 1.00 54.16 475 CYS A N 1
ATOM 3884 C CA . CYS A 1 475 ? 2.198 30.626 -14.923 1.00 54.16 475 CYS A CA 1
ATOM 3885 C C . CYS A 1 475 ? 3.661 30.283 -15.257 1.00 54.16 475 CYS A C 1
ATOM 3887 O O . CYS A 1 475 ? 4.323 29.537 -14.531 1.00 54.16 475 CYS A O 1
ATOM 3889 N N . TYR A 1 476 ? 4.179 30.823 -16.360 1.00 65.00 476 TYR A N 1
ATOM 3890 C CA . TYR A 1 476 ? 5.596 30.705 -16.718 1.00 65.00 476 TYR A CA 1
ATOM 3891 C C . TYR A 1 476 ? 6.335 32.015 -16.467 1.00 65.00 476 TYR A C 1
ATOM 3893 O O . TYR A 1 476 ? 5.802 33.100 -16.701 1.00 65.00 476 TYR A O 1
ATOM 3901 N N . ASP A 1 477 ? 7.604 31.917 -16.077 1.00 72.94 477 ASP A N 1
ATOM 3902 C CA . ASP A 1 477 ? 8.504 33.066 -16.102 1.00 72.94 477 ASP A CA 1
ATOM 3903 C C . ASP A 1 477 ? 8.821 33.431 -17.560 1.00 72.94 477 ASP A C 1
ATOM 3905 O O . ASP A 1 477 ? 9.643 32.791 -18.223 1.00 72.94 477 ASP A O 1
ATOM 3909 N N . ARG A 1 478 ? 8.149 34.471 -18.061 1.00 75.19 478 ARG A N 1
ATOM 3910 C CA . ARG A 1 478 ? 8.289 34.966 -19.439 1.00 75.19 478 ARG A CA 1
ATOM 3911 C C . ARG A 1 478 ? 9.724 35.364 -19.775 1.00 75.19 478 ARG A C 1
ATOM 3913 O O . ARG A 1 478 ? 10.169 35.142 -20.897 1.00 75.19 478 ARG A O 1
ATOM 3920 N N . THR A 1 479 ? 10.467 35.883 -18.799 1.00 75.38 479 THR A N 1
ATOM 3921 C CA . THR A 1 479 ? 11.865 36.300 -18.975 1.00 75.38 479 THR A CA 1
ATOM 3922 C C . THR A 1 479 ? 12.765 35.084 -19.167 1.00 75.38 479 THR A C 1
ATOM 3924 O O . THR A 1 479 ? 13.629 35.065 -20.044 1.00 75.38 479 THR A O 1
ATOM 3927 N N . SER A 1 480 ? 12.527 34.033 -18.379 1.00 77.25 480 SER A N 1
ATOM 3928 C CA . SER A 1 480 ? 13.220 32.750 -18.520 1.00 77.25 480 SER A CA 1
ATOM 3929 C C . SER A 1 480 ? 12.888 32.063 -19.850 1.00 77.25 480 SER A C 1
ATOM 3931 O O . SER A 1 480 ? 13.787 31.549 -20.521 1.00 77.25 480 SER A O 1
ATOM 3933 N N . MET A 1 481 ? 11.616 32.093 -20.267 1.00 81.25 481 MET A N 1
ATOM 3934 C CA . MET A 1 481 ? 11.178 31.506 -21.538 1.00 81.25 481 MET A CA 1
ATOM 3935 C C . MET A 1 481 ? 11.744 32.252 -22.753 1.00 81.25 481 MET A C 1
ATOM 3937 O O . MET A 1 481 ? 12.177 31.595 -23.696 1.00 81.25 481 MET A O 1
ATOM 3941 N N . ASP A 1 482 ? 11.831 33.586 -22.719 1.00 82.75 482 ASP A N 1
ATOM 3942 C CA . ASP A 1 482 ? 12.464 34.388 -23.780 1.00 82.75 482 ASP A CA 1
ATOM 3943 C C . ASP A 1 482 ? 13.963 34.068 -23.927 1.00 82.75 482 ASP A C 1
ATOM 3945 O O . ASP A 1 482 ? 14.480 33.909 -25.037 1.00 82.75 482 ASP A O 1
ATOM 3949 N N . LEU A 1 483 ? 14.666 33.896 -22.804 1.00 84.69 483 LEU A N 1
ATOM 3950 C CA . LEU A 1 483 ? 16.085 33.540 -22.805 1.00 84.69 483 LEU A CA 1
ATOM 3951 C C . LEU A 1 483 ? 16.321 32.136 -23.390 1.00 84.69 483 LEU A C 1
ATOM 3953 O O . LEU A 1 483 ? 17.209 31.944 -24.225 1.00 84.69 483 LEU A O 1
ATOM 3957 N N . GLU A 1 484 ? 15.510 31.155 -22.983 1.00 81.81 484 GLU A N 1
ATOM 3958 C CA . GLU A 1 484 ? 15.575 29.792 -23.523 1.00 81.81 484 GLU A CA 1
ATOM 3959 C C . GLU A 1 484 ? 15.162 29.765 -25.004 1.00 81.81 484 GLU A C 1
ATOM 3961 O O . GLU A 1 484 ? 15.791 29.064 -25.797 1.00 81.81 484 GLU A O 1
ATOM 3966 N N . HIS A 1 485 ? 14.183 30.575 -25.416 1.00 90.56 485 HIS A N 1
ATOM 3967 C CA . HIS A 1 485 ? 13.795 30.722 -26.817 1.00 90.56 485 HIS A CA 1
ATOM 3968 C C . HIS A 1 485 ? 14.954 31.242 -27.683 1.00 90.56 485 HIS A C 1
ATOM 3970 O O . HIS A 1 485 ? 15.280 30.638 -28.708 1.00 90.56 485 HIS A O 1
ATOM 3976 N N . LYS A 1 486 ? 15.639 32.310 -27.259 1.00 87.81 486 LYS A N 1
ATOM 3977 C CA . LYS A 1 486 ? 16.823 32.852 -27.958 1.00 87.81 486 LYS A CA 1
ATOM 3978 C C . LYS A 1 486 ? 17.941 31.814 -28.082 1.00 87.81 486 LYS A C 1
ATOM 3980 O O . LYS A 1 486 ? 18.590 31.703 -29.123 1.00 87.81 486 LYS A O 1
ATOM 3985 N N . ARG A 1 487 ? 18.137 30.999 -27.043 1.00 88.56 487 ARG A N 1
ATOM 3986 C CA . ARG A 1 487 ? 19.126 29.916 -27.056 1.00 88.56 487 ARG A CA 1
ATOM 3987 C C . ARG A 1 487 ? 18.761 28.819 -28.055 1.00 88.56 487 ARG A C 1
ATOM 3989 O O . ARG A 1 487 ? 19.624 28.371 -28.799 1.00 88.56 487 ARG A O 1
ATOM 3996 N N . LEU A 1 488 ? 17.503 28.386 -28.085 1.00 85.00 488 LEU A N 1
ATOM 3997 C CA . LEU A 1 488 ? 17.062 27.282 -28.940 1.00 85.00 488 LEU A CA 1
ATOM 3998 C C . LEU A 1 488 ? 16.903 27.694 -30.412 1.00 85.00 488 LEU A C 1
ATOM 4000 O O . LEU A 1 488 ? 17.275 26.927 -31.297 1.00 85.00 488 LEU A O 1
ATOM 4004 N N . SER A 1 489 ? 16.413 28.907 -30.678 1.00 84.69 489 SER A N 1
ATOM 4005 C CA . SER A 1 489 ? 16.237 29.443 -32.039 1.00 84.69 489 SER A CA 1
ATOM 4006 C C . SER A 1 489 ? 17.558 29.576 -32.801 1.00 84.69 489 SER A C 1
ATOM 4008 O O . SER A 1 489 ? 17.607 29.297 -33.996 1.00 84.69 489 SER A O 1
ATOM 4010 N N . SER A 1 490 ? 18.652 29.910 -32.109 1.00 83.62 490 SER A N 1
ATOM 4011 C CA . SER A 1 490 ? 19.992 29.995 -32.716 1.00 83.62 490 SER A CA 1
ATOM 4012 C C . SER A 1 490 ? 20.601 28.642 -33.105 1.00 83.62 490 SER A C 1
ATOM 4014 O O . SER A 1 490 ? 21.594 28.603 -33.825 1.00 83.62 490 SER A O 1
ATOM 4016 N N . CYS A 1 491 ? 20.014 27.530 -32.655 1.00 84.81 491 CYS A N 1
ATOM 4017 C CA . CYS A 1 491 ? 20.455 26.172 -32.976 1.00 84.81 491 CYS A CA 1
ATOM 4018 C C . CYS A 1 491 ? 19.526 25.454 -33.974 1.00 84.81 491 CYS A C 1
ATOM 4020 O O . CYS A 1 491 ? 19.676 24.248 -34.177 1.00 84.81 491 CYS A O 1
ATOM 4022 N N . LEU A 1 492 ? 18.556 26.158 -34.572 1.00 82.50 492 LEU A N 1
ATOM 4023 C CA . LEU A 1 492 ? 17.690 25.594 -35.609 1.00 82.50 492 LEU A CA 1
ATOM 4024 C C . LEU A 1 492 ? 18.468 25.382 -36.912 1.00 82.50 492 LEU A C 1
ATOM 4026 O O . LEU A 1 492 ? 19.234 26.242 -37.341 1.00 82.50 492 LEU A O 1
ATOM 4030 N N . THR A 1 493 ? 18.237 24.239 -37.554 1.00 81.94 493 THR A N 1
ATOM 4031 C CA . THR A 1 493 ? 18.692 23.996 -38.933 1.00 81.94 493 THR A CA 1
ATOM 4032 C C . THR A 1 493 ? 17.825 24.765 -39.931 1.00 81.94 493 THR A C 1
ATOM 4034 O O . THR A 1 493 ? 16.695 25.124 -39.604 1.00 81.94 493 THR A O 1
ATOM 4037 N N . ASP A 1 494 ? 18.310 24.983 -41.155 1.00 78.75 494 ASP A N 1
ATOM 4038 C CA . ASP A 1 494 ? 17.581 25.764 -42.169 1.00 78.75 494 ASP A CA 1
ATOM 4039 C C . ASP A 1 494 ? 16.193 25.178 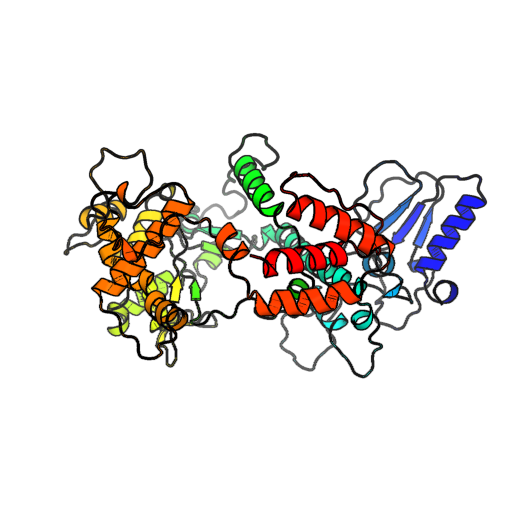-42.491 1.00 78.75 494 ASP A C 1
ATOM 4041 O O . ASP A 1 494 ? 15.211 25.913 -42.583 1.00 78.75 494 ASP A O 1
ATOM 4045 N N . GLU A 1 495 ? 16.076 23.848 -42.560 1.00 76.44 495 GLU A N 1
ATOM 4046 C CA . GLU A 1 495 ? 14.795 23.158 -42.779 1.00 76.44 495 GLU A CA 1
ATOM 4047 C C . GLU A 1 495 ? 13.832 23.326 -41.592 1.00 76.44 495 GLU A C 1
ATOM 4049 O O . GLU A 1 495 ? 12.644 23.595 -41.765 1.00 76.44 495 GLU A O 1
ATOM 4054 N N . GLN A 1 496 ? 14.342 23.204 -40.364 1.00 78.94 496 GLN A N 1
ATOM 4055 C CA . GLN A 1 496 ? 13.557 23.389 -39.140 1.00 78.94 496 GLN A CA 1
ATOM 4056 C C . GLN A 1 496 ? 13.118 24.842 -38.952 1.00 78.94 496 GLN A C 1
ATOM 4058 O O . GLN A 1 496 ? 12.019 25.095 -38.461 1.00 78.94 496 GLN A O 1
ATOM 4063 N N . LYS A 1 497 ? 13.965 25.789 -39.359 1.00 84.38 497 LYS A N 1
ATOM 4064 C CA . LYS A 1 497 ? 13.667 27.215 -39.325 1.00 84.38 497 LYS A CA 1
ATOM 4065 C C . LYS A 1 497 ? 12.543 27.574 -40.296 1.00 84.38 497 LYS A C 1
ATOM 4067 O O . LYS A 1 497 ? 11.644 28.301 -39.900 1.00 84.38 497 LYS A O 1
ATOM 4072 N N . GLY A 1 498 ? 12.524 26.980 -41.492 1.00 80.50 498 GLY A N 1
ATOM 4073 C CA . GLY A 1 498 ? 11.410 27.141 -42.433 1.00 80.50 498 GLY A CA 1
ATOM 4074 C C . GLY A 1 498 ? 10.058 26.738 -41.830 1.00 80.50 498 GLY A C 1
ATOM 4075 O O . GLY A 1 498 ? 9.106 27.510 -41.882 1.00 80.50 498 GLY A O 1
ATOM 4076 N N . VAL A 1 499 ? 9.995 25.574 -41.170 1.00 82.62 499 VAL A N 1
ATOM 4077 C CA . VAL A 1 499 ? 8.774 25.105 -40.479 1.00 82.62 499 VAL A CA 1
ATOM 4078 C C . VAL A 1 499 ? 8.416 25.993 -39.282 1.00 82.62 499 VAL A C 1
ATOM 4080 O O . VAL A 1 499 ? 7.244 26.250 -39.020 1.00 82.62 499 VAL A O 1
ATOM 4083 N N . TYR A 1 500 ? 9.420 26.452 -38.533 1.00 88.00 500 TYR A N 1
ATOM 4084 C CA . TYR A 1 500 ? 9.224 27.356 -37.401 1.00 88.00 500 TYR A CA 1
ATOM 4085 C C . TYR A 1 500 ? 8.597 28.687 -37.848 1.00 88.00 500 TYR A C 1
ATOM 4087 O O . TYR A 1 500 ? 7.607 29.118 -37.258 1.00 88.00 500 TYR A O 1
ATOM 4095 N N . ASP A 1 501 ? 9.138 29.305 -38.900 1.00 86.94 501 ASP A N 1
ATOM 4096 C CA . ASP A 1 501 ? 8.672 30.596 -39.411 1.00 86.94 501 ASP A CA 1
ATOM 4097 C C . ASP A 1 501 ? 7.245 30.493 -39.976 1.00 86.94 501 ASP A C 1
ATOM 4099 O O . ASP A 1 501 ? 6.426 31.374 -39.730 1.00 86.94 501 ASP A O 1
ATOM 4103 N N . GLU A 1 502 ? 6.905 29.400 -40.666 1.00 84.25 502 GLU A N 1
ATOM 4104 C CA . GLU A 1 502 ? 5.547 29.153 -41.178 1.00 84.25 502 GLU A CA 1
ATOM 4105 C C . GLU A 1 502 ? 4.504 29.095 -40.048 1.00 84.25 502 GLU A C 1
ATOM 4107 O O . GLU A 1 502 ? 3.478 29.773 -40.110 1.00 84.25 502 GLU A O 1
ATOM 4112 N N . ILE A 1 503 ? 4.797 28.355 -38.972 1.00 85.62 503 ILE A N 1
ATOM 4113 C CA . ILE A 1 503 ? 3.896 28.224 -37.816 1.00 85.62 503 ILE A CA 1
ATOM 4114 C C . ILE A 1 503 ? 3.775 29.555 -37.060 1.00 85.62 503 ILE A C 1
ATOM 4116 O O . ILE A 1 503 ? 2.673 29.953 -36.685 1.00 85.62 503 ILE A O 1
ATOM 4120 N N . MET A 1 504 ? 4.885 30.264 -36.838 1.00 87.38 504 MET A N 1
ATOM 4121 C CA . MET A 1 504 ? 4.863 31.540 -36.114 1.00 87.38 504 MET A CA 1
ATOM 4122 C C . MET A 1 504 ? 4.180 32.657 -36.911 1.00 87.38 504 MET A C 1
ATOM 4124 O O . MET A 1 504 ? 3.484 33.478 -36.318 1.00 87.38 504 MET A O 1
ATOM 4128 N N . ASN A 1 505 ? 4.321 32.675 -38.239 1.00 85.81 505 ASN A N 1
ATOM 4129 C CA . ASN A 1 505 ? 3.619 33.634 -39.093 1.00 85.81 505 ASN A CA 1
ATOM 4130 C C . ASN A 1 505 ? 2.109 33.368 -39.124 1.00 85.81 505 ASN A C 1
ATOM 4132 O O . ASN A 1 505 ? 1.334 34.317 -39.038 1.00 85.81 505 ASN A O 1
ATOM 4136 N N . ALA A 1 506 ? 1.685 32.099 -39.166 1.00 83.31 506 ALA A N 1
ATOM 4137 C CA . ALA A 1 506 ? 0.269 31.738 -39.069 1.00 83.31 506 ALA A CA 1
ATOM 4138 C C . ALA A 1 506 ? -0.350 32.153 -37.720 1.00 83.31 506 ALA A C 1
ATOM 4140 O O . ALA A 1 506 ? -1.496 32.595 -37.671 1.00 83.31 506 ALA A O 1
ATOM 4141 N N . LEU A 1 507 ? 0.422 32.058 -36.629 1.00 80.19 507 LEU A N 1
ATOM 4142 C CA . LEU A 1 507 ? 0.019 32.554 -35.309 1.00 80.19 507 LEU A CA 1
ATOM 4143 C C . LEU A 1 507 ? -0.060 34.087 -35.262 1.00 80.19 507 LEU A C 1
ATOM 4145 O O . LEU A 1 507 ? -0.994 34.629 -34.682 1.00 80.19 507 LEU A O 1
ATOM 4149 N N . ALA A 1 508 ? 0.890 34.790 -35.884 1.00 81.12 508 ALA A N 1
ATOM 4150 C CA . ALA A 1 508 ? 0.892 36.252 -35.938 1.00 81.12 508 ALA A CA 1
ATOM 4151 C C . ALA A 1 508 ? -0.224 36.829 -36.831 1.00 81.12 508 ALA A C 1
ATOM 4153 O O . ALA A 1 508 ? -0.666 37.954 -36.603 1.00 81.12 508 ALA A O 1
ATOM 4154 N N . GLY A 1 509 ? -0.668 36.073 -37.840 1.00 81.31 509 GLY A N 1
ATOM 4155 C CA . GLY A 1 509 ? -1.750 36.449 -38.754 1.00 81.31 509 GLY A CA 1
ATOM 4156 C C . GLY A 1 509 ? -3.166 36.144 -38.251 1.00 81.31 509 GLY A C 1
ATOM 4157 O O . GLY A 1 509 ? -4.117 36.492 -38.942 1.00 81.31 509 GLY A O 1
ATOM 4158 N N . ASP A 1 510 ? -3.312 35.497 -37.086 1.00 73.44 510 ASP A N 1
ATOM 4159 C CA . ASP A 1 510 ? -4.591 35.019 -36.521 1.00 73.44 510 ASP A CA 1
ATOM 4160 C C . ASP A 1 510 ? -5.400 34.121 -37.487 1.00 73.44 510 ASP A C 1
ATOM 4162 O O . ASP A 1 510 ? -6.620 33.992 -37.394 1.00 73.44 510 ASP A O 1
ATOM 4166 N N . GLU A 1 511 ? -4.720 33.480 -38.445 1.00 73.44 511 GLU A N 1
ATOM 4167 C CA . GLU A 1 511 ? -5.372 32.700 -39.505 1.00 73.44 511 GLU A CA 1
ATOM 4168 C C . GLU A 1 511 ? -5.862 31.330 -39.005 1.00 73.44 511 GLU A C 1
ATOM 4170 O O . GLU A 1 511 ? -6.737 30.723 -39.621 1.00 73.44 511 GLU A O 1
ATOM 4175 N N . GLY A 1 512 ? -5.354 30.875 -37.850 1.00 61.78 512 GLY A N 1
ATOM 4176 C CA . GLY A 1 512 ? -5.690 29.592 -37.232 1.00 61.78 512 GLY A CA 1
ATOM 4177 C C . GLY A 1 512 ? -5.249 28.381 -38.071 1.00 61.78 512 GLY A C 1
ATOM 4178 O O . GLY A 1 512 ? -5.302 28.370 -39.295 1.00 61.78 512 GLY A O 1
ATOM 4179 N N . GLY A 1 513 ? -4.802 27.298 -37.429 1.00 67.31 513 GLY A N 1
ATOM 4180 C CA . GLY A 1 513 ? -4.368 26.113 -38.176 1.00 67.31 513 GLY A CA 1
ATOM 4181 C C . GLY A 1 513 ? -3.991 24.924 -37.303 1.00 67.31 513 GLY A C 1
ATOM 4182 O O . GLY A 1 513 ? -3.567 25.081 -36.160 1.00 67.31 513 GLY A O 1
ATOM 4183 N N . VAL A 1 514 ? -4.146 23.715 -37.850 1.00 68.44 514 VAL A N 1
ATOM 4184 C CA . VAL A 1 514 ? -3.693 22.469 -37.215 1.00 68.44 514 VAL A CA 1
ATOM 4185 C C . VAL A 1 514 ? -2.422 22.003 -37.916 1.00 68.44 514 VAL A C 1
ATOM 4187 O O . VAL A 1 514 ? -2.463 21.578 -39.068 1.00 68.44 514 VAL A O 1
ATOM 4190 N N . PHE A 1 515 ? -1.297 22.054 -37.203 1.00 75.31 515 PHE A N 1
ATOM 4191 C CA . PHE A 1 515 ? 0.015 21.679 -37.729 1.00 75.31 515 PHE A CA 1
ATOM 4192 C C . PHE A 1 515 ? 0.457 20.319 -37.183 1.00 75.31 515 PHE A C 1
ATOM 4194 O O . PHE A 1 515 ? 0.490 20.097 -35.971 1.00 75.31 515 PHE A O 1
ATOM 4201 N N . PHE A 1 516 ? 0.842 19.405 -38.077 1.00 71.69 516 PHE A N 1
ATOM 4202 C CA . PHE A 1 516 ? 1.366 18.089 -37.711 1.00 71.69 516 PHE A CA 1
ATOM 4203 C C . PHE A 1 516 ? 2.872 18.019 -37.960 1.00 71.69 516 PHE A C 1
ATOM 4205 O O . PHE A 1 516 ? 3.328 17.974 -39.100 1.00 71.69 516 PHE A O 1
ATOM 4212 N N . LEU A 1 517 ? 3.659 17.951 -36.884 1.00 70.12 517 LEU A N 1
ATOM 4213 C CA . LEU A 1 517 ? 5.112 17.824 -36.977 1.00 70.12 517 LEU A CA 1
ATOM 4214 C C . LEU A 1 517 ? 5.526 16.339 -37.067 1.00 70.12 517 LEU A C 1
ATOM 4216 O O . LEU A 1 517 ? 5.635 15.649 -36.049 1.00 70.12 517 LEU A O 1
ATOM 4220 N N . TYR A 1 518 ? 5.757 15.837 -38.285 1.00 61.44 518 TYR A N 1
ATOM 4221 C CA . TYR A 1 518 ? 6.088 14.428 -38.554 1.00 61.44 518 TYR A CA 1
ATOM 4222 C C . TYR A 1 518 ? 7.566 14.214 -38.934 1.00 61.44 518 TYR A C 1
ATOM 4224 O O . TYR A 1 518 ? 8.195 15.065 -39.551 1.00 61.44 518 TYR A O 1
ATOM 4232 N N . GLY A 1 519 ? 8.146 13.063 -38.565 1.00 62.94 519 GLY A N 1
ATOM 4233 C CA . GLY A 1 519 ? 9.519 12.694 -38.941 1.00 62.94 519 GLY A CA 1
ATOM 4234 C C . GLY A 1 519 ? 10.063 11.470 -38.194 1.00 62.94 519 GLY A C 1
ATOM 4235 O O . GLY A 1 519 ? 9.541 11.092 -37.143 1.00 62.94 519 GLY A O 1
ATOM 4236 N N . TYR A 1 520 ? 11.148 10.869 -38.689 1.00 49.62 520 TYR A N 1
ATOM 4237 C CA . TYR A 1 520 ? 11.786 9.679 -38.099 1.00 49.62 520 TYR A CA 1
ATOM 4238 C C . TYR A 1 520 ? 12.439 9.948 -36.725 1.00 49.62 520 TYR A C 1
ATOM 4240 O O . TYR A 1 520 ? 12.689 11.089 -36.335 1.00 49.62 520 TYR A O 1
ATOM 4248 N N . GLY A 1 521 ? 12.674 8.909 -35.920 1.00 50.16 521 GLY A N 1
ATOM 4249 C CA . GLY A 1 521 ? 13.339 9.051 -34.616 1.00 50.16 521 GLY A CA 1
ATOM 4250 C C . GLY A 1 521 ? 14.727 9.692 -34.757 1.00 50.16 521 GLY A C 1
ATOM 4251 O O . GLY A 1 521 ? 15.523 9.237 -35.565 1.00 50.16 521 GLY A O 1
ATOM 4252 N N . GLY A 1 522 ? 15.011 10.750 -33.988 1.00 61.75 522 GLY A N 1
ATOM 4253 C CA . GLY A 1 522 ? 16.290 11.478 -34.045 1.00 61.75 522 GLY A CA 1
ATOM 4254 C C . GLY A 1 522 ? 16.281 12.792 -34.839 1.00 61.75 522 GLY A C 1
ATOM 4255 O O . GLY A 1 522 ? 17.226 13.558 -34.720 1.00 61.75 522 GLY A O 1
ATOM 4256 N N . THR A 1 523 ? 15.202 13.131 -35.552 1.00 62.41 523 THR A N 1
ATOM 4257 C CA . THR A 1 523 ? 15.114 14.353 -36.388 1.00 62.41 523 THR A CA 1
ATOM 4258 C C . THR A 1 523 ? 14.820 15.659 -35.627 1.00 62.41 523 THR A C 1
ATOM 4260 O O . THR A 1 523 ? 14.397 16.649 -36.214 1.00 62.41 523 THR A O 1
ATOM 4263 N N . GLY A 1 524 ? 14.980 15.683 -34.300 1.00 68.81 524 GLY A N 1
ATOM 4264 C CA . GLY A 1 524 ? 14.801 16.914 -33.516 1.00 68.81 524 GLY A CA 1
ATOM 4265 C C . GLY A 1 524 ? 13.352 17.395 -33.325 1.00 68.81 524 GLY A C 1
ATOM 4266 O O . GLY A 1 524 ? 13.144 18.534 -32.935 1.00 68.81 524 GLY A O 1
ATOM 4267 N N . LYS A 1 525 ? 12.326 16.552 -33.515 1.00 73.19 525 LYS A N 1
ATOM 4268 C CA . LYS A 1 525 ? 10.910 16.942 -33.297 1.00 73.19 525 LYS A CA 1
ATOM 4269 C C . LYS A 1 525 ? 10.634 17.533 -31.912 1.00 73.19 525 LYS A C 1
ATOM 4271 O O . LYS A 1 525 ? 9.983 18.559 -31.785 1.00 73.19 525 LYS A O 1
ATOM 4276 N N . THR A 1 526 ? 11.150 16.896 -30.861 1.00 75.12 526 THR A N 1
ATOM 4277 C CA . THR A 1 526 ? 11.005 17.392 -29.483 1.00 75.12 526 THR A CA 1
ATOM 4278 C C . THR A 1 526 ? 11.730 18.721 -29.283 1.00 75.12 526 THR A C 1
ATOM 4280 O O . THR A 1 526 ? 11.272 19.558 -28.514 1.00 75.12 526 THR A O 1
ATOM 4283 N N . PHE A 1 527 ? 12.842 18.926 -29.994 1.00 77.56 527 PHE A N 1
ATOM 4284 C CA . PHE A 1 527 ? 13.571 20.188 -29.989 1.00 77.56 527 PHE A CA 1
ATOM 4285 C C . PHE A 1 527 ? 12.731 21.298 -30.636 1.00 77.56 527 PHE A C 1
ATOM 4287 O O . PHE A 1 527 ? 12.527 22.328 -30.008 1.00 77.56 527 PHE A O 1
ATOM 4294 N N . MET A 1 528 ? 12.127 21.035 -31.800 1.00 78.38 528 MET A N 1
ATOM 4295 C CA . MET A 1 528 ? 11.189 21.949 -32.469 1.00 78.38 528 MET A CA 1
ATOM 4296 C C . MET A 1 528 ? 9.991 22.335 -31.596 1.00 78.38 528 MET A C 1
ATOM 4298 O O . MET A 1 528 ? 9.703 23.520 -31.443 1.00 78.38 528 MET A O 1
ATOM 4302 N N . TRP A 1 529 ? 9.336 21.355 -30.963 1.00 80.31 529 TRP A N 1
ATOM 4303 C CA . TRP A 1 529 ? 8.237 21.621 -30.029 1.00 80.31 529 TRP A CA 1
ATOM 4304 C C . TRP A 1 529 ? 8.673 22.508 -28.866 1.00 80.31 529 TRP A C 1
ATOM 4306 O O . TRP A 1 529 ? 7.980 23.461 -28.528 1.00 80.31 529 TRP A O 1
ATOM 4316 N N . LYS A 1 530 ? 9.848 22.242 -28.285 1.00 82.56 530 LYS A N 1
ATOM 4317 C CA . LYS A 1 530 ? 10.376 23.046 -27.181 1.00 82.56 530 LYS A CA 1
ATOM 4318 C C . LYS A 1 530 ? 10.660 24.491 -27.610 1.00 82.56 530 LYS A C 1
ATOM 4320 O O . LYS A 1 530 ? 10.348 25.405 -26.852 1.00 82.56 530 LYS A O 1
ATOM 4325 N N . THR A 1 531 ? 11.213 24.697 -28.806 1.00 83.88 531 THR A N 1
ATOM 4326 C CA . THR A 1 531 ? 11.515 26.032 -29.348 1.00 83.88 531 THR A CA 1
ATOM 4327 C C . THR A 1 531 ? 10.246 26.843 -29.618 1.00 83.88 531 THR A C 1
ATOM 4329 O O . THR A 1 531 ? 10.192 28.009 -29.227 1.00 83.88 531 THR A O 1
ATOM 4332 N N . LEU A 1 532 ? 9.220 26.221 -30.216 1.00 85.12 532 LEU A N 1
ATOM 4333 C CA . LEU A 1 532 ? 7.905 26.833 -30.459 1.00 85.12 532 LEU A CA 1
ATOM 4334 C C . LEU A 1 532 ? 7.178 27.150 -29.147 1.00 85.12 532 LEU A C 1
ATOM 4336 O O . LEU A 1 532 ? 6.737 28.277 -28.946 1.00 85.12 532 LEU A O 1
ATOM 4340 N N . SER A 1 533 ? 7.114 26.197 -28.211 1.00 83.94 533 SER A N 1
ATOM 4341 C CA . SER A 1 533 ? 6.504 26.435 -26.898 1.00 83.94 533 SER A CA 1
ATOM 4342 C C . SER A 1 533 ? 7.199 27.567 -26.143 1.00 83.94 533 SER A C 1
ATOM 4344 O O . SER A 1 533 ? 6.517 28.385 -25.541 1.00 83.94 533 SER A O 1
ATOM 4346 N N . ALA A 1 534 ? 8.534 27.642 -26.167 1.00 83.75 534 ALA A N 1
ATOM 4347 C CA . ALA A 1 534 ? 9.263 28.728 -25.511 1.00 83.75 534 ALA A CA 1
ATOM 4348 C C . ALA A 1 534 ? 8.969 30.097 -26.150 1.00 83.75 534 ALA A C 1
ATOM 4350 O O . ALA A 1 534 ? 8.833 31.075 -25.420 1.00 83.75 534 ALA A O 1
ATOM 4351 N N . ALA A 1 535 ? 8.820 30.152 -27.481 1.00 86.69 535 ALA A N 1
ATOM 4352 C CA . ALA A 1 535 ? 8.468 31.371 -28.214 1.00 86.69 535 ALA A CA 1
ATOM 4353 C C . ALA A 1 535 ? 7.064 31.879 -27.857 1.00 86.69 535 ALA A C 1
ATOM 4355 O O . ALA A 1 535 ? 6.878 33.052 -27.559 1.00 86.69 535 ALA A O 1
ATOM 4356 N N . ILE A 1 536 ? 6.075 30.984 -27.859 1.00 83.62 536 ILE A N 1
ATOM 4357 C CA . ILE A 1 536 ? 4.677 31.337 -27.579 1.00 83.62 536 ILE A CA 1
ATOM 4358 C C . ILE A 1 536 ? 4.527 31.741 -26.107 1.00 83.62 536 ILE A C 1
ATOM 4360 O O . ILE A 1 536 ? 3.935 32.767 -25.786 1.00 83.62 536 ILE A O 1
ATOM 4364 N N . ARG A 1 537 ? 5.140 30.979 -25.193 1.00 80.62 537 ARG A N 1
ATOM 4365 C CA . ARG A 1 537 ? 5.061 31.237 -23.746 1.00 80.62 537 ARG A CA 1
ATOM 4366 C C . ARG A 1 537 ? 5.796 32.504 -23.304 1.00 80.62 537 ARG A C 1
ATOM 4368 O O . ARG A 1 537 ? 5.467 33.035 -22.246 1.00 80.62 537 ARG A O 1
ATOM 4375 N N . SER A 1 538 ? 6.789 32.984 -24.058 1.00 82.06 538 SER A N 1
ATOM 4376 C CA . SER A 1 538 ? 7.429 34.275 -23.767 1.00 82.06 538 SER A CA 1
ATOM 4377 C C . SER A 1 538 ? 6.571 35.466 -24.204 1.00 82.06 538 SER A C 1
ATOM 4379 O O . SER A 1 538 ? 6.653 36.526 -23.583 1.00 82.06 538 SER A O 1
ATOM 4381 N N . GLN A 1 539 ? 5.730 35.286 -25.227 1.00 76.69 539 GLN A N 1
ATOM 4382 C CA . GLN A 1 539 ? 4.856 36.325 -25.782 1.00 76.69 539 GLN A CA 1
ATOM 4383 C C . GLN A 1 539 ? 3.558 36.502 -24.983 1.00 76.69 539 GLN A C 1
ATOM 4385 O O . GLN A 1 539 ? 3.075 37.631 -24.873 1.00 76.69 539 GLN A O 1
ATOM 4390 N N . GLY A 1 540 ? 3.087 35.442 -24.319 1.00 61.69 540 GLY A N 1
ATOM 4391 C CA . GLY A 1 540 ? 2.039 35.513 -23.298 1.00 61.69 540 GLY A CA 1
ATOM 4392 C C . GLY A 1 540 ? 0.798 34.716 -23.623 1.00 61.69 540 GLY A C 1
ATOM 4393 O O . GLY A 1 540 ? 0.243 34.914 -24.722 1.00 61.69 540 GLY A O 1
#